Protein AF-A0A5C5G526-F1 (afdb_monomer_lite)

pLDDT: mean 73.21, std 22.15, range [26.47, 96.56]

Sequence (380 aa):
MTLPEELRDRCGDLVAHFAAESHQWSHLVQGAEEPWSGRVVVPYYDEAIDSFDAHETVTVYGAAFLTSTRFESAVVPILALPENTGLASTVKVRHGALQSRWTCKGSTHHRGVLIESLWVLENFRGANVRVQFFLQHDAAPPSYTQPPSYSADPPATPRPTWASNVGASPSDAVALSSSSSPHQNITDVTHQILSAQIRTFLREMDEGVEFRGHGLANQDIRVSYRRISGKKGRAAPEHLEALVRLKGVWTRIDLGMQLRGSHDYALALVLPGGNLKEDEDGIESVLEFTTHFDAPRSRQDSAPSSSASPDATLSRDKWTFSRRKLDKNDIVMRTDWKMRSATAPDLPPVFVTFELDNPFETLPRGTWRRLTGPFRRVLQ

Foldseek 3Di:
DQPQVVVVLVLLQLLCVVQVCLCVCVQQAPCSPPRQDKDKDQPDDDPVVNDHPQPDEIEIALSWHWDWDAAQLFIFTFTDHNDDPDPAQWDWTDDPPDIWIKGWDDFDADLQETFKTWMWTPCPVHGIHIYMYGNHRDDPDPDDDDDDDDDDDDDDDDDDDDDDDDDDDDDDDDDDDDDDDPPPDDDPVNVVLVVLVVVQVLVVQAPPDANVNDAPVNKPKDKDKDWDQDDPPDRDDIAIEIEIETSFGFHWAFPVDPDPNHTRITTTGAHVCRRPDAPPPVDWDKDWGFPPDPDVPDDDDDDDDDDDDPPPPRQTKIKTWHDFDADPNSHTFKTWIWIQGSVCNVHDIYIYMYGYNGPPPPPPPDDPDDPDDDDDDDDD

Radius of gyration: 28.03 Å; chains: 1; bounding box: 84×67×82 Å

Secondary structure (DSSP, 8-state):
--HHHHHHHHHHHHHHHHGGGGGGGTTTSTTTTSPP-PEEE----BTTTTB--TTSEEEEES--EEEEEEETTEEEEEEE-S---SS--EEEEEETTEEEEEEEEEEEEETTEEEEEEEEEEEETTEEEEEEEES-S-----------PPP-PPPPPPPPP-----------------------PPPHHHHHHHHHHHHHHHHHHS----BTTB-GGGS--EEEEEEEPPPTTS-PPPEEEEEEEES-EEEEEEEEEEETTEEEEEEEEE-TTTTSPP-SSS---EEEEE-------------------------EEEEEEEEEEE-TTS-EEEEEEEEE-SS-TTSPPEEEEEEE--TT----TT--------------

Organism: NCBI:txid5288

Structure (mmCIF, N/CA/C/O backbone):
data_AF-A0A5C5G526-F1
#
_entry.id   AF-A0A5C5G526-F1
#
loop_
_atom_site.group_PDB
_atom_site.id
_atom_site.type_symbol
_atom_site.label_atom_id
_atom_site.label_alt_id
_atom_site.label_comp_id
_atom_site.label_asym_id
_atom_site.label_entity_id
_atom_site.label_seq_id
_atom_site.pdbx_PDB_ins_code
_atom_site.Cartn_x
_atom_site.Cartn_y
_atom_site.Cartn_z
_atom_site.occupancy
_atom_site.B_iso_or_equiv
_atom_site.auth_seq_id
_atom_site.auth_comp_id
_atom_site.auth_asym_id
_atom_site.auth_atom_id
_atom_site.pdbx_PDB_model_num
ATOM 1 N N . MET A 1 1 ? -4.907 -6.097 34.803 1.00 76.88 1 MET A N 1
ATOM 2 C CA . MET A 1 1 ? -4.906 -5.387 33.515 1.00 76.88 1 MET A CA 1
ATOM 3 C C . MET A 1 1 ? -5.239 -3.942 33.808 1.00 76.88 1 MET A C 1
ATOM 5 O O . MET A 1 1 ? -6.278 -3.690 34.415 1.00 76.88 1 MET A O 1
ATOM 9 N N . THR A 1 2 ? -4.320 -3.032 33.502 1.00 86.00 2 THR A N 1
ATOM 10 C CA . THR A 1 2 ? -4.547 -1.589 33.676 1.00 86.00 2 THR A CA 1
ATOM 11 C C . THR A 1 2 ? -5.542 -1.082 32.624 1.00 86.00 2 THR A C 1
ATOM 13 O O . THR A 1 2 ? -5.760 -1.745 31.608 1.00 86.00 2 THR A O 1
ATOM 16 N N . LEU A 1 3 ? -6.176 0.076 32.844 1.00 84.88 3 LEU A N 1
ATOM 17 C CA . LEU A 1 3 ? -7.093 0.661 31.855 1.00 84.88 3 LEU A CA 1
ATOM 18 C C . LEU A 1 3 ? -6.406 0.925 30.495 1.00 84.88 3 LEU A C 1
ATOM 20 O O . LEU A 1 3 ? -6.997 0.573 29.471 1.00 84.88 3 LEU A O 1
ATOM 24 N N . PRO A 1 4 ? -5.163 1.451 30.439 1.00 86.88 4 PRO A N 1
ATOM 25 C CA . PRO A 1 4 ? -4.453 1.618 29.172 1.00 86.88 4 PRO A CA 1
ATOM 26 C C . PRO A 1 4 ? -4.144 0.306 28.444 1.00 86.88 4 PRO A C 1
ATOM 28 O O . PRO A 1 4 ? -4.217 0.267 27.217 1.00 86.88 4 PRO A O 1
ATOM 31 N N . GLU A 1 5 ? -3.816 -0.765 29.173 1.00 88.88 5 GLU A N 1
ATOM 32 C CA . GLU A 1 5 ? -3.625 -2.103 28.591 1.00 88.88 5 GLU A CA 1
ATOM 33 C C . GLU A 1 5 ? -4.931 -2.643 28.013 1.00 88.88 5 GLU A C 1
ATOM 35 O O . GLU A 1 5 ? -4.965 -3.054 26.859 1.00 88.88 5 GLU A O 1
ATOM 40 N N . GLU A 1 6 ? -6.025 -2.565 28.777 1.00 91.00 6 GLU A N 1
ATOM 41 C CA . GLU A 1 6 ? -7.327 -3.030 28.308 1.00 91.00 6 GLU A CA 1
ATOM 42 C C . GLU A 1 6 ? -7.759 -2.273 27.048 1.00 91.00 6 GLU A C 1
ATOM 44 O O . GLU A 1 6 ? -8.134 -2.894 26.057 1.00 91.00 6 GLU A O 1
ATOM 49 N N . LEU A 1 7 ? -7.670 -0.938 27.039 1.00 90.94 7 LEU A N 1
ATOM 50 C CA . LEU A 1 7 ? -8.004 -0.139 25.857 1.00 90.94 7 LEU A CA 1
ATOM 51 C C . LEU A 1 7 ? -7.117 -0.481 24.662 1.00 90.94 7 LEU A C 1
ATOM 53 O O . LEU A 1 7 ? -7.623 -0.561 23.540 1.00 90.94 7 LEU A O 1
ATOM 57 N N . ARG A 1 8 ? -5.818 -0.705 24.887 1.00 92.44 8 ARG A N 1
ATOM 58 C CA . ARG A 1 8 ? -4.898 -1.136 23.833 1.00 92.44 8 ARG A CA 1
ATOM 59 C C . ARG A 1 8 ? -5.352 -2.451 23.216 1.00 92.44 8 ARG A C 1
ATOM 61 O O . ARG A 1 8 ? -5.461 -2.522 21.993 1.00 92.44 8 ARG A O 1
ATOM 68 N N . ASP A 1 9 ? -5.672 -3.440 24.041 1.00 92.50 9 ASP A N 1
ATOM 69 C CA . ASP A 1 9 ? -6.095 -4.753 23.564 1.00 92.50 9 ASP A CA 1
ATOM 70 C C . ASP A 1 9 ? -7.435 -4.671 22.822 1.00 92.50 9 ASP A C 1
ATOM 72 O O . ASP A 1 9 ? -7.584 -5.245 21.745 1.00 92.50 9 ASP A O 1
ATOM 76 N N . ARG A 1 10 ? -8.396 -3.877 23.319 1.00 94.00 10 ARG A N 1
ATOM 77 C CA . ARG A 1 10 ? -9.677 -3.656 22.620 1.00 94.00 10 ARG A CA 1
ATOM 78 C C . ARG A 1 10 ? -9.488 -2.992 21.258 1.00 94.00 10 ARG A C 1
ATOM 80 O O . ARG A 1 10 ? -10.172 -3.367 20.306 1.00 94.00 10 ARG A O 1
ATOM 87 N N . CYS A 1 11 ? -8.600 -2.001 21.163 1.00 94.56 11 CYS A N 1
ATOM 88 C CA . CYS A 1 11 ? -8.275 -1.358 19.889 1.00 94.56 11 CYS A CA 1
ATOM 89 C C . CYS A 1 11 ? -7.616 -2.356 18.931 1.00 94.56 11 CYS A C 1
ATOM 91 O O . CYS A 1 11 ? -7.986 -2.407 17.759 1.00 94.56 11 CYS A O 1
ATOM 93 N N . GLY A 1 12 ? -6.696 -3.181 19.439 1.00 93.19 12 GLY A N 1
ATOM 94 C CA . GLY A 1 12 ? -6.052 -4.238 18.667 1.00 93.19 12 GLY A CA 1
ATOM 95 C C . GLY A 1 12 ? -7.036 -5.269 18.135 1.00 93.19 12 GLY A C 1
ATOM 96 O O . GLY A 1 12 ? -6.971 -5.609 16.958 1.00 93.19 12 GLY A O 1
ATOM 97 N N . ASP A 1 13 ? -8.007 -5.690 18.943 1.00 93.00 13 ASP A N 1
ATOM 98 C CA . ASP A 1 13 ? -9.053 -6.617 18.506 1.00 93.00 13 ASP A CA 1
ATOM 99 C C . ASP A 1 13 ? -9.945 -6.025 17.414 1.00 93.00 13 ASP A C 1
ATOM 101 O O . ASP A 1 13 ? -10.354 -6.744 16.500 1.00 93.00 13 ASP A O 1
ATOM 105 N N . LEU A 1 14 ? -10.251 -4.721 17.475 1.00 93.69 14 LEU A N 1
ATOM 106 C CA . LEU A 1 14 ? -10.988 -4.058 16.399 1.00 93.69 14 LEU A CA 1
ATOM 107 C C . LEU A 1 14 ? -10.174 -4.064 15.103 1.00 93.69 14 LEU A C 1
ATOM 109 O O . LEU A 1 14 ? -10.708 -4.439 14.065 1.00 93.69 14 LEU A O 1
ATOM 113 N N . VAL A 1 15 ? -8.889 -3.699 15.150 1.00 92.38 15 VAL A N 1
ATOM 114 C CA . VAL A 1 15 ? -8.021 -3.741 13.962 1.00 92.38 15 VAL A CA 1
ATOM 115 C C . VAL A 1 15 ? -7.908 -5.174 13.436 1.00 92.38 15 VAL A C 1
ATOM 117 O O . VAL A 1 15 ? -8.085 -5.401 12.242 1.00 92.38 15 VAL A O 1
ATOM 120 N N . ALA A 1 16 ? -7.703 -6.158 14.313 1.00 90.31 16 ALA A N 1
ATOM 121 C CA . ALA A 1 16 ? -7.616 -7.572 13.957 1.00 90.31 16 ALA A CA 1
ATOM 122 C C . ALA A 1 16 ? -8.910 -8.110 13.326 1.00 90.31 16 ALA A C 1
ATOM 124 O O . ALA A 1 16 ? -8.847 -8.930 12.412 1.00 90.31 16 ALA A O 1
ATOM 125 N N . HIS A 1 17 ? -10.076 -7.624 13.769 1.00 90.50 17 HIS A N 1
ATOM 126 C CA . HIS A 1 17 ? -11.368 -7.974 13.179 1.00 90.50 17 HIS A CA 1
ATOM 127 C C . HIS A 1 17 ? -11.433 -7.626 11.686 1.00 90.50 17 HIS A C 1
ATOM 129 O O . HIS A 1 17 ? -11.949 -8.422 10.903 1.00 90.50 17 HIS A O 1
ATOM 135 N N . PHE A 1 18 ? -10.876 -6.480 11.285 1.00 88.88 18 PHE A N 1
ATOM 136 C CA . PHE A 1 18 ? -10.805 -6.070 9.879 1.00 88.88 18 PHE A CA 1
ATOM 137 C C . PHE A 1 18 ? -9.590 -6.651 9.141 1.00 88.88 18 PHE A C 1
ATOM 139 O O . PHE A 1 18 ? -9.671 -6.971 7.958 1.00 88.88 18 PHE A O 1
ATOM 146 N N . ALA A 1 19 ? -8.472 -6.848 9.840 1.00 87.88 19 ALA A N 1
ATOM 147 C CA . ALA A 1 19 ? -7.220 -7.356 9.283 1.00 87.88 19 ALA A CA 1
ATOM 148 C C . ALA A 1 19 ? -7.212 -8.876 9.037 1.00 87.88 19 ALA A C 1
ATOM 150 O O . ALA A 1 19 ? -6.163 -9.432 8.707 1.00 87.88 19 ALA A O 1
ATOM 151 N N . ALA A 1 20 ? -8.348 -9.564 9.195 1.00 82.75 20 ALA A N 1
ATOM 152 C CA . ALA A 1 20 ? -8.442 -11.017 9.064 1.00 82.75 20 ALA A CA 1
ATOM 153 C C . ALA A 1 20 ? -7.853 -11.530 7.740 1.00 82.75 20 ALA A C 1
ATOM 155 O O . ALA A 1 20 ? -7.254 -12.600 7.711 1.00 82.75 20 ALA A O 1
ATOM 156 N N . GLU A 1 21 ? -7.949 -10.747 6.666 1.00 79.81 21 GLU A N 1
ATOM 157 C CA . GLU A 1 21 ? -7.429 -11.094 5.343 1.00 79.81 21 GLU A CA 1
ATOM 158 C C . GLU A 1 21 ? -5.974 -10.666 5.099 1.00 79.81 21 GLU A C 1
ATOM 160 O O . GLU A 1 21 ? -5.387 -11.068 4.099 1.00 79.81 21 GLU A O 1
ATOM 165 N N . SER A 1 22 ? -5.344 -9.883 5.981 1.00 82.38 22 SER A N 1
ATOM 166 C CA . SER A 1 22 ? -4.014 -9.311 5.713 1.00 82.38 22 SER A CA 1
ATOM 167 C C . SER A 1 22 ? -2.931 -10.373 5.481 1.00 82.38 22 SER A C 1
ATOM 169 O O . SER A 1 22 ? -2.038 -10.173 4.660 1.00 82.38 22 SER A O 1
ATOM 171 N N . HIS A 1 23 ? -3.049 -11.537 6.126 1.00 83.31 23 HIS A N 1
ATOM 172 C CA . HIS A 1 23 ? -2.103 -12.647 5.987 1.00 83.31 23 HIS A CA 1
ATOM 173 C C . HIS A 1 23 ? -2.018 -13.214 4.557 1.00 83.31 23 HIS A C 1
ATOM 175 O O . HIS A 1 23 ? -0.974 -13.759 4.183 1.00 83.31 23 HIS A O 1
ATOM 181 N N . GLN A 1 24 ? -3.070 -13.060 3.736 1.00 86.75 24 GLN A N 1
ATOM 182 C CA . GLN A 1 24 ? -3.068 -13.516 2.340 1.00 86.75 24 GLN A CA 1
ATOM 183 C C . GLN A 1 24 ? -1.984 -12.809 1.513 1.00 86.75 24 GLN A C 1
ATOM 185 O O . GLN A 1 24 ? -1.475 -13.359 0.538 1.00 86.75 24 GLN A O 1
ATOM 190 N N . TRP A 1 25 ? -1.579 -11.614 1.949 1.00 90.69 25 TRP A N 1
ATOM 191 C CA . TRP A 1 25 ? -0.609 -10.760 1.279 1.00 90.69 25 TRP A CA 1
ATOM 192 C C . TRP A 1 25 ? 0.824 -10.902 1.801 1.00 90.69 25 TRP A C 1
ATOM 194 O O . TRP A 1 25 ? 1.705 -10.231 1.279 1.00 90.69 25 TRP A O 1
ATOM 204 N N . SER A 1 26 ? 1.097 -11.801 2.754 1.00 88.31 26 SER A N 1
ATOM 205 C CA . SER A 1 26 ? 2.440 -12.047 3.334 1.00 88.31 26 SER A CA 1
ATOM 206 C C . SER A 1 26 ? 3.547 -12.345 2.318 1.00 88.31 26 SER A C 1
ATOM 208 O O . SER A 1 26 ? 4.720 -12.080 2.556 1.00 88.31 26 SER A O 1
ATOM 210 N N . HIS A 1 27 ? 3.194 -12.864 1.143 1.00 84.38 27 HIS A N 1
ATOM 211 C CA . HIS A 1 27 ? 4.153 -13.115 0.071 1.00 84.38 27 HIS A CA 1
ATOM 212 C C . HIS A 1 27 ? 4.513 -11.853 -0.742 1.00 84.38 27 HIS A C 1
ATOM 214 O O . HIS A 1 27 ? 5.565 -11.834 -1.394 1.00 84.38 27 HIS A O 1
ATOM 220 N N . LEU A 1 28 ? 3.672 -10.811 -0.694 1.00 87.38 28 LEU A N 1
ATOM 221 C CA . LEU A 1 28 ? 3.817 -9.557 -1.447 1.00 87.38 28 LEU A CA 1
ATOM 222 C C . LEU A 1 28 ? 4.198 -8.377 -0.561 1.00 87.38 28 LEU A C 1
ATOM 224 O O . LEU A 1 28 ? 5.092 -7.626 -0.921 1.00 87.38 28 LEU A O 1
ATOM 228 N N . VAL A 1 29 ? 3.531 -8.199 0.576 1.00 90.88 29 VAL A N 1
ATOM 229 C CA . VAL A 1 29 ? 3.710 -7.038 1.447 1.00 90.88 29 VAL A CA 1
ATOM 230 C C . VAL A 1 29 ? 4.556 -7.451 2.643 1.00 90.88 29 VAL A C 1
ATOM 232 O O . VAL A 1 29 ? 4.148 -8.295 3.438 1.00 90.88 29 VAL A O 1
ATOM 235 N N . GLN A 1 30 ? 5.738 -6.851 2.766 1.00 89.38 30 GLN A N 1
ATOM 236 C CA . GLN A 1 30 ? 6.636 -7.092 3.891 1.00 89.38 30 GLN A CA 1
ATOM 237 C C . GLN A 1 30 ? 5.968 -6.670 5.206 1.00 89.38 30 GLN A C 1
ATOM 239 O O . GLN A 1 30 ? 5.348 -5.609 5.277 1.00 89.38 30 GLN A O 1
ATOM 244 N N . GLY A 1 31 ? 6.062 -7.523 6.227 1.00 88.19 31 GLY A N 1
ATOM 245 C CA . GLY A 1 31 ? 5.439 -7.299 7.526 1.00 88.19 31 GLY A CA 1
ATOM 246 C C . GLY A 1 31 ? 3.974 -7.731 7.608 1.00 88.19 31 GLY A C 1
ATOM 247 O O . GLY A 1 31 ? 3.403 -7.661 8.690 1.00 88.19 31 GLY A O 1
ATOM 248 N N . ALA A 1 32 ? 3.327 -8.202 6.535 1.00 90.50 32 ALA A N 1
ATOM 249 C CA . ALA A 1 32 ? 1.929 -8.667 6.579 1.00 90.50 32 ALA A CA 1
ATOM 250 C C . ALA A 1 32 ? 1.709 -9.945 7.408 1.00 90.50 32 ALA A C 1
ATOM 252 O O . ALA A 1 32 ? 0.596 -10.210 7.864 1.00 90.50 32 ALA A O 1
ATOM 253 N N . GLU A 1 33 ? 2.772 -10.698 7.653 1.00 87.38 33 GLU A N 1
ATOM 254 C CA . GLU A 1 33 ? 2.848 -11.830 8.572 1.00 87.38 33 GLU A CA 1
ATOM 255 C C . GLU A 1 33 ? 2.915 -11.423 10.050 1.00 87.38 33 GLU A C 1
ATOM 257 O O . GLU A 1 33 ? 2.576 -12.223 10.923 1.00 87.38 33 GLU A O 1
ATOM 262 N N . GLU A 1 34 ? 3.346 -10.196 10.346 1.00 87.69 34 GLU A N 1
ATOM 263 C CA . GLU A 1 34 ? 3.493 -9.725 11.720 1.00 87.69 34 GLU A CA 1
ATOM 264 C C . GLU A 1 34 ? 2.108 -9.484 12.361 1.00 87.69 34 GLU A C 1
ATOM 266 O O . GLU A 1 34 ? 1.114 -9.236 11.673 1.00 87.69 34 GLU A O 1
ATOM 271 N N . PRO A 1 35 ? 1.959 -9.569 13.688 1.00 84.56 35 PRO A N 1
ATOM 272 C CA . PRO A 1 35 ? 0.758 -9.062 14.340 1.00 84.56 35 PRO A CA 1
ATOM 273 C C . PRO A 1 35 ? 0.685 -7.531 14.218 1.00 84.56 35 PRO A C 1
ATOM 275 O O . PRO A 1 35 ? 1.671 -6.856 13.924 1.00 84.56 35 PRO A O 1
ATOM 278 N N . TRP A 1 36 ? -0.494 -6.957 14.458 1.00 87.50 36 TRP A N 1
ATOM 279 C CA . TRP A 1 36 ? -0.619 -5.503 14.552 1.00 87.50 36 TRP A CA 1
ATOM 280 C C . TRP A 1 36 ? 0.233 -4.961 15.713 1.00 87.50 36 TRP A C 1
ATOM 282 O O . TRP A 1 36 ? 0.140 -5.449 16.838 1.00 87.50 36 TRP A O 1
ATOM 292 N N . SER A 1 37 ? 1.053 -3.950 15.425 1.00 82.12 37 SER A N 1
ATOM 293 C CA . SER A 1 37 ? 2.029 -3.346 16.344 1.00 82.12 37 SER A CA 1
ATOM 294 C C . SER A 1 37 ? 1.796 -1.844 16.562 1.00 82.12 37 SER A C 1
ATOM 296 O O . SER A 1 37 ? 2.705 -1.115 16.962 1.00 82.12 37 SER A O 1
ATOM 298 N N . GLY A 1 38 ? 0.582 -1.358 16.279 1.00 83.56 38 GLY A N 1
ATOM 299 C CA . GLY A 1 38 ? 0.242 0.059 16.389 1.00 83.56 38 GLY A CA 1
ATOM 300 C C . GLY A 1 38 ? 0.370 0.615 17.809 1.00 83.56 38 GLY A C 1
ATOM 301 O O . GLY A 1 38 ? 0.398 -0.104 18.811 1.00 83.56 38 GLY A O 1
ATOM 302 N N . ARG A 1 39 ? 0.447 1.944 17.900 1.00 89.44 39 ARG A N 1
ATOM 303 C CA . ARG A 1 39 ? 0.651 2.663 19.161 1.00 89.44 39 ARG A CA 1
ATOM 304 C C . ARG A 1 39 ? -0.662 3.260 19.645 1.00 89.44 39 ARG A C 1
ATOM 306 O O . ARG A 1 39 ? -1.254 4.080 18.955 1.00 89.44 39 ARG A O 1
ATOM 313 N N . VAL A 1 40 ? -1.061 2.917 20.868 1.00 90.94 40 VAL A N 1
ATOM 314 C CA . VAL A 1 40 ? -2.241 3.492 21.531 1.00 90.94 40 VAL A CA 1
ATOM 315 C C . VAL A 1 40 ? -1.803 4.533 22.553 1.00 90.94 40 VAL A C 1
ATOM 317 O O . VAL A 1 40 ? -1.027 4.232 23.461 1.00 90.94 40 VAL A O 1
ATOM 320 N N . VAL A 1 41 ? -2.296 5.755 22.391 1.00 90.69 41 VAL A N 1
ATOM 321 C CA . VAL A 1 41 ? -2.106 6.881 23.303 1.00 90.69 41 VAL A CA 1
ATOM 322 C C . VAL A 1 41 ? -3.436 7.149 23.993 1.00 90.69 41 VAL A C 1
ATOM 324 O O . VAL A 1 41 ? -4.406 7.571 23.363 1.00 90.69 41 VAL A O 1
ATOM 327 N N . VAL A 1 42 ? -3.471 6.879 25.294 1.00 85.88 42 VAL A N 1
ATOM 328 C CA . VAL A 1 42 ? -4.604 7.207 26.160 1.00 85.88 42 VAL A CA 1
ATOM 329 C C . VAL A 1 42 ? -4.314 8.583 26.770 1.00 85.88 42 VAL A C 1
ATOM 331 O O . VAL A 1 42 ? -3.222 8.756 27.320 1.00 85.88 42 VAL A O 1
ATOM 334 N N . PRO A 1 43 ? -5.212 9.571 26.616 1.00 81.88 43 PRO A N 1
ATOM 335 C CA . PRO A 1 43 ? -5.043 10.896 27.210 1.00 81.88 43 PRO A CA 1
ATOM 336 C C . PRO A 1 43 ? -5.150 10.818 28.748 1.00 81.88 43 PRO A C 1
ATOM 338 O O . PRO A 1 43 ? -5.331 9.724 29.288 1.00 81.88 43 PRO A O 1
ATOM 341 N N . TYR A 1 44 ? -4.885 11.931 29.444 1.00 68.75 44 TYR A N 1
ATOM 342 C CA . TYR A 1 44 ? -4.496 11.958 30.861 1.00 68.75 44 TYR A CA 1
ATOM 343 C C . TYR A 1 44 ? -5.389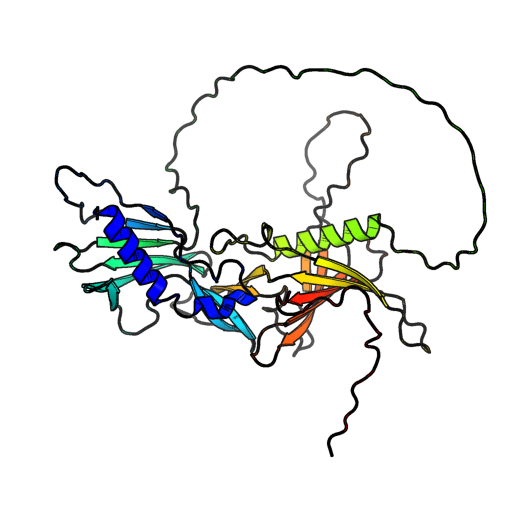 11.059 31.730 1.00 68.75 44 TYR A C 1
ATOM 345 O O . TYR A 1 44 ? -6.567 11.326 31.952 1.00 68.75 44 TYR A O 1
ATOM 353 N N . TYR A 1 45 ? -4.799 9.971 32.224 1.00 62.75 45 TYR A N 1
ATOM 354 C CA . TYR A 1 45 ? -5.463 9.020 33.101 1.00 62.75 45 TYR A CA 1
ATOM 355 C C . TYR A 1 45 ? -5.048 9.310 34.540 1.00 62.75 45 TYR A C 1
ATOM 357 O O . TYR A 1 45 ? -3.875 9.166 34.891 1.00 62.75 45 TYR A O 1
ATOM 365 N N . ASP A 1 46 ? -6.007 9.725 35.367 1.00 62.38 46 ASP A N 1
ATOM 366 C CA . ASP A 1 46 ? -5.790 9.840 36.805 1.00 62.38 46 ASP A CA 1
ATOM 367 C C . ASP A 1 46 ? -5.983 8.466 37.462 1.00 62.38 46 ASP A C 1
ATOM 369 O O . ASP A 1 46 ? -7.108 8.007 37.690 1.00 62.38 46 ASP A O 1
ATOM 373 N N . GLU A 1 47 ? -4.866 7.799 37.767 1.00 63.38 47 GLU A N 1
ATOM 374 C CA . GLU A 1 47 ? -4.869 6.486 38.419 1.00 63.38 47 GLU A CA 1
ATOM 375 C C . GLU A 1 47 ? -5.570 6.507 39.785 1.00 63.38 47 GLU A C 1
ATOM 377 O O . GLU A 1 47 ? -6.071 5.472 40.225 1.00 63.38 47 GLU A O 1
ATOM 382 N N . ALA A 1 48 ? -5.633 7.666 40.454 1.00 60.12 48 ALA A N 1
ATOM 383 C CA . ALA A 1 48 ? -6.218 7.782 41.785 1.00 60.12 48 ALA A CA 1
ATOM 384 C C . ALA A 1 48 ? -7.750 7.674 41.780 1.00 60.12 48 ALA A C 1
ATOM 386 O O . ALA A 1 48 ? -8.339 7.357 42.815 1.00 60.12 48 ALA A O 1
ATOM 387 N N . ILE A 1 49 ? -8.396 7.938 40.639 1.00 62.16 49 ILE A N 1
ATOM 388 C CA . ILE A 1 49 ? -9.861 8.010 40.527 1.00 62.16 49 ILE A CA 1
ATOM 389 C C . ILE A 1 49 ? -10.414 6.896 39.613 1.00 62.16 49 ILE A C 1
ATOM 391 O O . ILE A 1 49 ? -11.628 6.723 39.554 1.00 62.16 49 ILE A O 1
ATOM 395 N N . ASP A 1 50 ? -9.555 6.123 38.922 1.00 63.03 50 ASP A N 1
ATOM 396 C CA . ASP A 1 50 ? -9.938 5.118 37.895 1.00 63.03 50 ASP A CA 1
ATOM 397 C C . ASP A 1 50 ? -11.045 5.658 36.968 1.00 63.03 50 ASP A C 1
ATOM 399 O O . ASP A 1 50 ? -12.013 4.981 36.618 1.00 63.03 50 ASP A O 1
ATOM 403 N N . SER A 1 51 ? -10.932 6.947 36.635 1.00 58.41 51 SER A N 1
ATOM 404 C CA . SER A 1 51 ? -11.951 7.707 35.925 1.00 58.41 51 SER A CA 1
ATOM 405 C C . SER A 1 51 ? -11.320 8.365 34.714 1.00 58.41 51 SER A C 1
ATOM 407 O O . SER A 1 51 ? -10.336 9.092 34.813 1.00 58.41 51 SER A O 1
ATOM 409 N N . PHE A 1 52 ? -11.922 8.106 33.562 1.00 59.28 52 PHE A N 1
ATOM 410 C CA . PHE A 1 52 ? -11.557 8.698 32.287 1.00 59.28 52 PHE A CA 1
ATOM 411 C C . PHE A 1 52 ? -12.482 9.886 32.018 1.00 59.28 52 PHE A C 1
ATOM 413 O O . PHE A 1 52 ? -13.704 9.738 32.129 1.00 59.28 52 PHE A O 1
ATOM 420 N N . ASP A 1 53 ? -11.938 11.051 31.658 1.00 62.91 53 ASP A N 1
ATOM 421 C CA . ASP A 1 53 ? -12.781 12.135 31.155 1.00 62.91 53 ASP A CA 1
ATOM 422 C C . ASP A 1 53 ? -13.338 11.711 29.789 1.00 62.91 53 ASP A C 1
ATOM 424 O O . ASP A 1 53 ? -12.621 11.608 28.794 1.00 62.91 53 ASP A O 1
ATOM 428 N N . ALA A 1 54 ? -14.643 11.435 29.738 1.00 59.41 54 ALA A N 1
ATOM 429 C CA . ALA A 1 54 ? -15.339 10.957 28.545 1.00 59.41 54 ALA A CA 1
ATOM 430 C C . ALA A 1 54 ? -15.281 11.939 27.355 1.00 59.41 54 ALA A C 1
ATOM 432 O O . ALA A 1 54 ? -15.718 11.601 26.248 1.00 59.41 54 ALA A O 1
ATOM 433 N N . HIS A 1 55 ? -14.775 13.158 27.563 1.00 65.06 55 HIS A N 1
ATOM 434 C CA . HIS A 1 55 ? -14.527 14.131 26.507 1.00 65.06 55 HIS A CA 1
ATOM 435 C C . HIS A 1 55 ? -13.189 13.935 25.786 1.00 65.06 55 HIS A C 1
ATOM 437 O O . HIS A 1 55 ? -13.055 14.392 24.646 1.00 65.06 55 HIS A O 1
ATOM 443 N N . GLU A 1 56 ? -12.235 13.228 26.389 1.00 81.00 56 GLU A N 1
ATOM 444 C CA . GLU A 1 56 ? -10.931 12.989 25.785 1.00 81.00 56 GLU A CA 1
ATOM 445 C C . GLU A 1 56 ? -10.958 11.807 24.800 1.00 81.00 56 GLU A C 1
ATOM 447 O O . GLU A 1 56 ? -11.767 10.880 24.893 1.00 81.00 56 GLU A O 1
ATOM 452 N N . THR A 1 57 ? -10.097 11.865 23.781 1.00 89.69 57 THR A N 1
ATOM 453 C CA . THR A 1 57 ? -10.080 10.895 22.675 1.00 89.69 57 THR A CA 1
ATOM 454 C C . THR A 1 57 ? -8.826 10.034 22.741 1.00 89.69 57 THR A C 1
ATOM 456 O O . THR A 1 57 ? -7.707 10.544 22.716 1.00 89.69 57 THR A O 1
ATOM 459 N N . VAL A 1 58 ? -9.011 8.715 22.800 1.00 92.19 58 VAL A N 1
ATOM 460 C CA . VAL A 1 58 ? -7.920 7.744 22.675 1.00 92.19 58 VAL A CA 1
ATOM 461 C C . VAL A 1 58 ? -7.427 7.762 21.237 1.00 92.19 58 VAL A C 1
ATOM 463 O O . VAL A 1 58 ? -8.218 7.645 20.305 1.00 92.19 58 VAL A O 1
ATOM 466 N N . THR A 1 59 ? -6.121 7.889 21.048 1.00 93.94 59 THR A N 1
ATOM 467 C CA . THR A 1 59 ? -5.521 7.946 19.714 1.00 93.94 59 THR A CA 1
ATOM 468 C C . THR A 1 59 ? -4.771 6.657 19.404 1.00 93.94 59 THR A C 1
ATOM 470 O O . THR A 1 59 ? -3.992 6.179 20.225 1.00 93.94 59 THR A O 1
ATOM 473 N N . VAL A 1 60 ? -4.982 6.099 18.214 1.00 93.88 60 VAL A N 1
ATOM 474 C CA . VAL A 1 60 ? -4.355 4.861 17.747 1.00 93.88 60 VAL A CA 1
ATOM 475 C C . VAL A 1 60 ? -3.590 5.134 16.454 1.00 93.88 60 VAL A C 1
ATOM 477 O O . VAL A 1 60 ? -4.192 5.367 15.411 1.00 93.88 60 VAL A O 1
ATOM 480 N N . TYR A 1 61 ? -2.262 5.086 16.516 1.00 92.06 61 TYR A N 1
ATOM 481 C CA . TYR A 1 61 ? -1.367 5.267 15.371 1.00 92.06 61 TYR A CA 1
ATOM 482 C C . TYR A 1 61 ? -0.971 3.932 14.748 1.00 92.06 61 TYR A C 1
ATOM 484 O O . TYR A 1 61 ? -0.866 2.920 15.449 1.00 92.06 61 TYR A O 1
ATOM 492 N N . GLY A 1 62 ? -0.708 3.937 13.439 1.00 89.44 62 GLY A N 1
ATOM 493 C CA . GLY A 1 62 ? -0.368 2.715 12.708 1.00 89.44 62 GLY A CA 1
ATOM 494 C C . GLY A 1 62 ? -1.502 1.693 12.744 1.00 89.44 62 GLY A C 1
ATOM 495 O O . GLY A 1 62 ? -1.275 0.500 12.934 1.00 89.44 62 GLY A O 1
ATOM 496 N N . ALA A 1 63 ? -2.745 2.162 12.638 1.00 92.50 63 ALA A N 1
ATOM 497 C CA . ALA A 1 63 ? -3.943 1.324 12.656 1.00 92.50 63 ALA A CA 1
ATOM 498 C C . ALA A 1 63 ? -4.249 0.671 11.298 1.00 92.50 63 ALA A C 1
ATOM 500 O O . ALA A 1 63 ? -5.283 0.020 11.141 1.00 92.50 63 ALA A O 1
ATOM 501 N N . ALA A 1 64 ? -3.373 0.879 10.314 1.00 91.31 64 ALA A N 1
ATOM 502 C CA . ALA A 1 64 ? -3.540 0.370 8.969 1.00 91.31 64 ALA A CA 1
ATOM 503 C C . ALA A 1 64 ? -3.570 -1.165 8.949 1.00 91.31 64 ALA A C 1
ATOM 505 O O . ALA A 1 64 ? -2.774 -1.837 9.613 1.00 91.31 64 ALA A O 1
ATOM 506 N N . PHE A 1 65 ? -4.447 -1.717 8.121 1.00 92.12 65 PHE A N 1
ATOM 507 C CA . PHE A 1 65 ? -4.449 -3.130 7.760 1.00 92.12 65 PHE A CA 1
ATOM 508 C C . PHE A 1 65 ? -4.504 -3.291 6.242 1.00 92.12 65 PHE A C 1
ATOM 510 O O . PHE A 1 65 ? -4.781 -2.339 5.510 1.00 92.12 65 PHE A O 1
ATOM 517 N N . LEU A 1 66 ? -4.226 -4.507 5.773 1.00 92.56 66 LEU A N 1
ATOM 518 C CA . LEU A 1 66 ? -4.303 -4.847 4.357 1.00 92.56 66 LEU A CA 1
ATOM 519 C C . LEU A 1 66 ? -5.639 -5.502 4.048 1.00 92.56 66 LEU A C 1
ATOM 521 O O . LEU A 1 66 ? -5.994 -6.516 4.656 1.00 92.56 66 LEU A O 1
ATOM 525 N N . THR A 1 67 ? -6.318 -4.959 3.048 1.00 90.69 67 THR A N 1
ATOM 526 C CA . THR A 1 67 ? -7.454 -5.594 2.377 1.00 90.69 67 THR A CA 1
ATOM 527 C C . THR A 1 67 ? -7.186 -5.670 0.875 1.00 90.69 67 THR A C 1
ATOM 529 O O . THR A 1 67 ? -6.127 -5.256 0.401 1.00 90.69 67 THR A O 1
ATOM 532 N N . SER A 1 68 ? -8.101 -6.275 0.129 1.00 90.38 68 SER A N 1
ATOM 533 C CA . SER A 1 68 ? -7.994 -6.440 -1.314 1.00 90.38 68 SER A CA 1
ATOM 534 C C . SER A 1 68 ? -8.997 -5.549 -2.036 1.00 90.38 68 SER A C 1
ATOM 536 O O . SER A 1 68 ? -10.119 -5.342 -1.578 1.00 90.38 68 SER A O 1
ATOM 538 N N . THR A 1 69 ? -8.601 -5.035 -3.194 1.00 89.81 69 THR A N 1
ATOM 539 C CA . THR A 1 69 ? -9.537 -4.449 -4.153 1.00 89.81 69 THR A CA 1
ATOM 540 C C . THR A 1 69 ? -9.172 -4.880 -5.566 1.00 89.81 69 THR A C 1
ATOM 542 O O . THR A 1 69 ? -8.063 -5.361 -5.820 1.00 89.81 69 THR A O 1
ATOM 545 N N . ARG A 1 70 ? -10.116 -4.720 -6.494 1.00 88.31 70 ARG A N 1
ATOM 546 C CA . ARG A 1 70 ? -9.863 -4.873 -7.926 1.00 88.31 70 ARG A CA 1
ATOM 547 C C . ARG A 1 70 ? -9.698 -3.498 -8.555 1.00 88.31 70 ARG A C 1
ATOM 549 O O . ARG A 1 70 ? -10.590 -2.665 -8.451 1.00 88.31 70 ARG A O 1
ATOM 556 N N . PHE A 1 71 ? -8.585 -3.295 -9.247 1.00 85.50 71 PHE A N 1
ATOM 557 C CA . PHE A 1 71 ? -8.296 -2.084 -10.005 1.00 85.50 71 PHE A CA 1
ATOM 558 C C . PHE A 1 71 ? -7.795 -2.469 -11.395 1.00 85.50 71 PHE A C 1
ATOM 560 O O . PHE A 1 71 ? -6.818 -3.205 -11.518 1.00 85.50 71 PHE A O 1
ATOM 567 N N . GLU A 1 72 ? -8.471 -1.994 -12.446 1.00 82.88 72 GLU A N 1
ATOM 568 C CA . GLU A 1 72 ? -8.104 -2.267 -13.844 1.00 82.88 72 GLU A CA 1
ATOM 569 C C . GLU A 1 72 ? -7.831 -3.762 -14.092 1.00 82.88 72 GLU A C 1
ATOM 571 O O . GLU A 1 72 ? -6.764 -4.140 -14.558 1.00 82.88 72 GLU A O 1
ATOM 576 N N . SER A 1 73 ? -8.762 -4.645 -13.728 1.00 85.62 73 SER A N 1
ATOM 577 C CA . SER A 1 73 ? -8.620 -6.113 -13.820 1.00 85.62 73 SER A CA 1
ATOM 578 C C . SER A 1 73 ? -7.532 -6.762 -12.953 1.00 85.62 73 SER A C 1
ATOM 580 O O . SER A 1 73 ? -7.449 -7.983 -12.964 1.00 85.62 73 SER A O 1
ATOM 582 N N . ALA A 1 74 ? -6.742 -6.007 -12.185 1.00 89.56 74 ALA A N 1
ATOM 583 C CA . ALA A 1 74 ? -5.764 -6.553 -11.251 1.00 89.56 74 ALA A CA 1
ATOM 584 C C . ALA A 1 74 ? -6.316 -6.607 -9.819 1.00 89.56 74 ALA A C 1
ATOM 586 O O . ALA A 1 74 ? -7.018 -5.691 -9.389 1.00 89.56 74 ALA A O 1
ATOM 587 N N . VAL A 1 75 ? -5.974 -7.649 -9.061 1.00 91.50 75 VAL A N 1
ATOM 588 C CA . VAL A 1 75 ? -6.213 -7.698 -7.610 1.00 91.50 75 VAL A CA 1
ATOM 589 C C . VAL A 1 75 ? -4.992 -7.116 -6.909 1.00 91.50 75 VAL A C 1
ATOM 591 O O . VAL A 1 75 ? -3.872 -7.590 -7.109 1.00 91.50 75 VAL A O 1
ATOM 594 N N . VAL A 1 76 ? -5.206 -6.085 -6.093 1.00 92.25 76 VAL A N 1
ATOM 595 C CA . VAL A 1 76 ? -4.126 -5.355 -5.419 1.00 92.25 76 VAL A CA 1
ATOM 596 C C . VAL A 1 76 ? -4.386 -5.245 -3.914 1.00 92.25 76 VAL A C 1
ATOM 598 O O . VAL A 1 76 ? -5.538 -5.053 -3.505 1.00 92.25 76 VAL A O 1
ATOM 601 N N . PRO A 1 77 ? -3.341 -5.363 -3.074 1.00 94.44 77 PRO A N 1
ATOM 602 C CA . PRO A 1 77 ? -3.443 -5.035 -1.661 1.00 94.44 77 PRO A CA 1
ATOM 603 C C . PRO A 1 77 ? -3.549 -3.520 -1.489 1.00 94.44 77 PRO A C 1
ATOM 605 O O . PRO A 1 77 ? -2.747 -2.773 -2.054 1.00 94.44 77 PRO A O 1
ATOM 608 N N . ILE A 1 78 ? -4.500 -3.074 -0.672 1.00 92.88 78 ILE A N 1
ATOM 609 C CA . ILE A 1 78 ? -4.634 -1.670 -0.275 1.00 92.88 78 ILE A CA 1
ATOM 610 C C . ILE A 1 78 ? -4.501 -1.511 1.232 1.00 92.88 78 ILE A C 1
ATOM 612 O O . ILE A 1 78 ? -4.914 -2.385 2.000 1.00 92.88 78 ILE A O 1
ATOM 616 N N . LEU A 1 79 ? -3.953 -0.370 1.641 1.00 91.75 79 LEU A N 1
ATOM 617 C CA . LEU A 1 79 ? -4.011 0.073 3.026 1.00 91.75 79 LEU A CA 1
ATOM 618 C C . LEU A 1 79 ? -5.397 0.629 3.322 1.00 91.75 79 LEU A C 1
ATOM 620 O O . LEU A 1 79 ? -5.891 1.509 2.616 1.00 91.75 79 LEU A O 1
ATOM 624 N N . ALA A 1 80 ? -5.990 0.127 4.396 1.00 90.44 80 ALA A N 1
ATOM 625 C CA . ALA A 1 80 ? -7.269 0.579 4.908 1.00 90.44 80 ALA A CA 1
ATOM 626 C C . ALA A 1 80 ? -7.174 0.871 6.406 1.00 90.44 80 ALA A C 1
ATOM 628 O O . ALA A 1 80 ? -6.323 0.329 7.117 1.00 90.44 80 ALA A O 1
ATOM 629 N N . LEU A 1 81 ? -8.075 1.728 6.878 1.00 90.75 81 LEU A N 1
ATOM 630 C CA . LEU A 1 81 ? -8.342 1.923 8.297 1.00 90.75 81 LEU A CA 1
ATOM 631 C C . LEU A 1 81 ? -9.646 1.236 8.681 1.00 90.75 81 LEU A C 1
ATOM 633 O O . LEU A 1 81 ? -10.457 0.947 7.798 1.00 90.75 81 LEU A O 1
ATOM 637 N N . PRO A 1 82 ? -9.862 0.957 9.982 1.00 87.94 82 PRO A N 1
ATOM 638 C CA . PRO A 1 82 ? -11.153 0.492 10.454 1.00 87.94 82 PRO A CA 1
ATOM 639 C C . PRO A 1 82 ? -12.221 1.499 10.032 1.00 87.94 82 PRO A C 1
ATOM 641 O O . PRO A 1 82 ? -12.358 2.570 10.606 1.00 87.94 82 PRO A O 1
ATOM 644 N N . GLU A 1 83 ? -12.987 1.171 9.008 1.00 85.00 83 GLU A N 1
ATOM 645 C CA . GLU A 1 83 ? -14.096 1.985 8.547 1.00 85.00 83 GLU A CA 1
ATOM 646 C C . GLU A 1 83 ? -15.285 1.071 8.314 1.00 85.00 83 GLU A C 1
ATOM 648 O O . GLU A 1 83 ? -15.157 -0.116 8.009 1.00 85.00 83 GLU A O 1
ATOM 653 N N . ASN A 1 84 ? -16.470 1.630 8.507 1.00 71.44 84 ASN A N 1
ATOM 654 C CA . ASN A 1 84 ? -17.693 0.932 8.208 1.00 71.44 84 ASN A CA 1
ATOM 655 C C . ASN A 1 84 ? -18.233 1.418 6.867 1.00 71.44 84 ASN A C 1
ATOM 657 O O . ASN A 1 84 ? -18.922 2.431 6.798 1.00 71.44 84 ASN A O 1
ATOM 661 N N . THR A 1 85 ? -17.905 0.689 5.805 1.00 64.12 85 THR A N 1
ATOM 662 C CA . THR A 1 85 ? -18.382 0.956 4.441 1.00 64.12 85 THR A CA 1
ATOM 663 C C . THR A 1 85 ? -19.816 0.451 4.203 1.00 64.12 85 THR A C 1
ATOM 665 O O . THR A 1 85 ? -20.340 0.573 3.097 1.00 64.12 85 THR A O 1
ATOM 668 N N . GLY A 1 86 ? -20.478 -0.116 5.226 1.00 60.78 86 GLY A N 1
ATOM 669 C CA . GLY A 1 86 ? -21.815 -0.715 5.143 1.00 60.78 86 GLY A CA 1
ATOM 670 C C . GLY A 1 86 ? -22.951 0.084 5.806 1.00 60.78 86 GLY A C 1
ATOM 671 O O . GLY A 1 86 ? -22.755 1.113 6.444 1.00 60.78 86 GLY A O 1
ATOM 672 N N . LEU A 1 87 ? -24.181 -0.442 5.685 1.00 53.31 87 LEU A N 1
ATOM 673 C CA . LEU A 1 87 ? -25.426 0.150 6.220 1.00 53.31 87 LEU A CA 1
ATOM 674 C C . LEU A 1 87 ? -25.507 0.197 7.757 1.00 53.31 87 LEU A C 1
ATOM 676 O O . LEU A 1 87 ? -26.309 0.950 8.308 1.00 53.31 87 LEU A O 1
ATOM 680 N N . ALA A 1 88 ? -24.732 -0.625 8.461 1.00 61.28 88 ALA A N 1
ATOM 681 C CA . ALA A 1 88 ? -24.793 -0.723 9.913 1.00 61.28 88 ALA A CA 1
ATOM 682 C C . ALA A 1 88 ? -23.563 -0.058 10.518 1.00 61.28 88 ALA A C 1
ATOM 684 O O . ALA A 1 88 ? -22.520 -0.681 10.532 1.00 61.28 88 ALA A O 1
ATOM 685 N N . SER A 1 89 ? -23.685 1.141 11.090 1.00 81.69 89 SER A N 1
ATOM 686 C CA . SER A 1 89 ? -22.574 1.905 11.694 1.00 81.69 89 SER A CA 1
ATOM 687 C C . SER A 1 89 ? -21.932 1.263 12.932 1.00 81.69 89 SER A C 1
ATOM 689 O O . SER A 1 89 ? -20.959 1.794 13.467 1.00 81.69 89 SER A O 1
ATOM 691 N N . THR A 1 90 ? -22.443 0.118 13.386 1.00 88.88 90 THR A N 1
ATOM 692 C CA . THR A 1 90 ? -22.009 -0.576 14.597 1.00 88.88 90 THR A CA 1
ATOM 693 C C . THR A 1 90 ? -21.456 -1.965 14.279 1.00 88.88 90 THR A C 1
ATOM 695 O O . THR A 1 90 ? -22.116 -2.762 13.615 1.00 88.88 90 THR A O 1
ATOM 698 N N . VAL A 1 91 ? -20.307 -2.299 14.865 1.00 91.12 91 VAL A N 1
ATOM 699 C CA . VAL A 1 91 ? -19.675 -3.623 14.829 1.00 91.12 91 VAL A CA 1
ATOM 700 C C . VAL A 1 91 ? -19.587 -4.197 16.245 1.00 91.12 91 VAL A C 1
ATOM 702 O O . VAL A 1 91 ? -19.438 -3.467 17.226 1.00 91.12 91 VAL A O 1
ATOM 705 N N . LYS A 1 92 ? -19.699 -5.522 16.374 1.00 92.62 92 LYS A N 1
ATOM 706 C CA . LYS A 1 92 ? -19.484 -6.233 17.640 1.00 92.62 92 LYS A CA 1
ATOM 707 C C . LYS A 1 92 ? -18.240 -7.105 17.535 1.00 92.62 92 LYS A C 1
ATOM 709 O O . LYS A 1 92 ? -18.222 -8.046 16.748 1.00 92.62 92 LYS A O 1
ATOM 714 N N . VAL A 1 93 ? -17.245 -6.828 18.369 1.00 91.62 93 VAL A N 1
ATOM 715 C CA . VAL A 1 93 ? -15.948 -7.517 18.368 1.00 91.62 93 VAL A CA 1
ATOM 716 C C . VAL A 1 93 ? -15.800 -8.320 19.655 1.00 91.62 93 VAL A C 1
ATOM 718 O O . VAL A 1 93 ? -16.168 -7.849 20.732 1.00 91.62 93 VAL A O 1
ATOM 721 N N . ARG A 1 94 ? -15.317 -9.560 19.552 1.00 89.88 94 ARG A N 1
ATOM 722 C CA . ARG A 1 94 ? -15.026 -10.400 20.722 1.00 89.88 94 ARG A CA 1
ATOM 723 C C . ARG A 1 94 ? -13.630 -10.086 21.253 1.00 89.88 94 ARG A C 1
ATOM 725 O O . ARG A 1 94 ? -12.708 -9.982 20.462 1.00 89.88 94 ARG A O 1
ATOM 732 N N . HIS A 1 95 ? -13.509 -10.023 22.573 1.00 84.94 95 HIS A N 1
ATOM 733 C CA . HIS A 1 95 ? -12.259 -9.875 23.316 1.00 84.94 95 HIS A CA 1
ATOM 734 C C . HIS A 1 95 ? -12.288 -10.875 24.476 1.00 84.94 95 HIS A C 1
ATOM 736 O O . HIS A 1 95 ? -12.988 -10.673 25.478 1.00 84.94 95 HIS A O 1
ATOM 742 N N . GLY A 1 96 ? -11.614 -12.013 24.308 1.00 84.19 96 GLY A N 1
ATOM 743 C CA . GLY A 1 96 ? -11.743 -13.148 25.225 1.00 84.19 96 GLY A CA 1
ATOM 744 C C . GLY A 1 96 ? -13.205 -13.594 25.381 1.00 84.19 96 GLY A C 1
ATOM 745 O O . GLY A 1 96 ? -13.873 -13.927 24.402 1.00 84.19 96 GLY A O 1
ATOM 746 N N . ALA A 1 97 ? -13.712 -13.583 26.618 1.00 83.81 97 ALA A N 1
ATOM 747 C CA . ALA A 1 97 ? -15.108 -13.911 26.933 1.00 83.81 97 ALA A CA 1
ATOM 748 C C . ALA A 1 97 ? -16.085 -12.728 26.764 1.00 83.81 97 ALA A C 1
ATOM 750 O O . ALA A 1 97 ? -17.298 -12.909 26.862 1.00 83.81 97 ALA A O 1
ATOM 751 N N . LEU A 1 98 ? -15.575 -11.515 26.538 1.00 86.94 98 LEU A N 1
ATOM 752 C CA . LEU A 1 98 ? -16.366 -10.290 26.479 1.00 86.94 98 LEU A CA 1
ATOM 753 C C . LEU A 1 98 ? -16.667 -9.896 25.029 1.00 86.94 98 LEU A C 1
ATOM 755 O O . LEU A 1 98 ? -15.914 -10.204 24.105 1.00 86.94 98 LEU A O 1
ATOM 759 N N . GLN A 1 99 ? -17.768 -9.173 24.829 1.00 92.12 99 GLN A N 1
ATOM 760 C CA . GLN A 1 99 ? -18.124 -8.586 23.539 1.00 92.12 99 GLN A CA 1
ATOM 761 C C . GLN A 1 99 ? -18.135 -7.063 23.658 1.00 92.12 99 GLN A C 1
ATOM 763 O O . GLN A 1 99 ? -18.902 -6.500 24.434 1.00 92.12 99 GLN A O 1
ATOM 768 N N . SER A 1 100 ? -17.289 -6.409 22.870 1.00 94.19 100 SER A N 1
ATOM 769 C CA . SER A 1 100 ? -17.247 -4.958 22.727 1.00 94.19 100 SER A CA 1
ATOM 770 C C . SER A 1 100 ? -18.144 -4.519 21.582 1.00 94.19 100 SER A C 1
ATOM 772 O O . SER A 1 100 ? -18.175 -5.153 20.524 1.00 94.19 100 SER A O 1
ATOM 774 N N . ARG A 1 101 ? -18.861 -3.416 21.780 1.00 95.12 101 ARG A N 1
ATOM 775 C CA . ARG A 1 101 ? -19.666 -2.779 20.742 1.00 95.12 101 ARG A CA 1
ATOM 776 C C . ARG A 1 101 ? -18.982 -1.492 20.303 1.00 95.12 101 ARG A C 1
ATOM 778 O O . ARG A 1 101 ? -18.705 -0.630 21.126 1.00 95.12 101 ARG A O 1
ATOM 785 N N . TRP A 1 102 ? -18.728 -1.385 19.010 1.00 95.38 102 TRP A N 1
ATOM 786 C CA . TRP A 1 102 ? -18.009 -0.285 18.388 1.00 95.38 102 TRP A CA 1
ATOM 787 C C . TRP A 1 102 ? -18.920 0.414 17.396 1.00 95.38 102 TRP A C 1
ATOM 789 O O . TRP A 1 102 ? -19.534 -0.257 16.574 1.00 95.38 102 TRP A O 1
ATOM 799 N N . THR A 1 103 ? -19.000 1.739 17.444 1.00 94.38 103 THR A N 1
ATOM 800 C CA . THR A 1 103 ? -19.809 2.524 16.505 1.00 94.38 103 THR A CA 1
ATOM 801 C C . THR A 1 103 ? -18.940 3.548 15.788 1.00 94.38 103 THR A C 1
ATOM 803 O O . THR A 1 103 ? -18.372 4.430 16.429 1.00 94.38 103 THR A O 1
ATOM 806 N N . CYS A 1 104 ? -18.863 3.445 14.461 1.00 92.56 104 CYS A N 1
ATOM 807 C CA . CYS A 1 104 ? -18.170 4.408 13.612 1.00 92.56 104 CYS A CA 1
ATOM 808 C C . CYS A 1 104 ? -18.959 5.725 13.582 1.00 92.56 104 CYS A C 1
ATOM 810 O O . CYS A 1 104 ? -20.185 5.728 13.426 1.00 92.56 104 CYS A O 1
ATOM 812 N N . LYS A 1 105 ? -18.264 6.846 13.784 1.00 91.81 105 LYS A N 1
ATOM 813 C CA . LYS A 1 105 ? -18.841 8.199 13.807 1.00 91.81 105 LYS A CA 1
ATOM 814 C C . LYS A 1 105 ? -18.466 9.026 12.588 1.00 91.81 105 LYS A C 1
ATOM 816 O O . LYS A 1 105 ? -19.220 9.933 12.246 1.00 91.81 105 LYS A O 1
ATOM 821 N N . GLY A 1 106 ? -17.351 8.716 11.940 1.00 87.94 106 GLY A N 1
ATOM 822 C CA . GLY A 1 106 ? -16.924 9.399 10.728 1.00 87.94 106 GLY A CA 1
ATOM 823 C C . GLY A 1 106 ? -15.502 9.040 10.329 1.00 87.94 106 GLY A C 1
ATOM 824 O O . GLY A 1 106 ? -14.804 8.318 11.041 1.00 87.94 106 GLY A O 1
ATOM 825 N N . SER A 1 107 ? -15.094 9.577 9.190 1.00 89.19 107 SER A N 1
ATOM 826 C CA . SER A 1 107 ? -13.781 9.386 8.592 1.00 89.19 107 SER A CA 1
ATOM 827 C C . SER A 1 107 ? -13.286 10.687 7.969 1.00 89.19 107 SER A C 1
ATOM 829 O O . SER A 1 107 ? -14.076 11.495 7.471 1.00 89.19 107 SER A O 1
ATOM 831 N N . THR A 1 108 ? -11.969 10.886 7.994 1.00 87.88 108 THR A N 1
ATOM 832 C CA . THR A 1 108 ? -11.306 12.044 7.388 1.00 87.88 108 THR A CA 1
ATOM 833 C C . THR A 1 108 ? -10.417 11.573 6.247 1.00 87.88 108 THR A C 1
ATOM 835 O O . THR A 1 108 ? -9.578 10.684 6.409 1.00 87.88 108 THR A O 1
ATOM 838 N N . HIS A 1 109 ? -10.581 12.217 5.093 1.00 84.38 109 HIS A N 1
ATOM 839 C CA . HIS A 1 109 ? -9.801 11.947 3.894 1.00 84.38 109 HIS A CA 1
ATOM 840 C C . HIS A 1 109 ? -8.857 13.119 3.608 1.00 84.38 109 HIS A C 1
ATOM 842 O O . HIS A 1 109 ? -9.272 14.278 3.618 1.00 84.38 109 HIS A O 1
ATOM 848 N N . HIS A 1 110 ? -7.589 12.832 3.318 1.00 82.44 110 HIS A N 1
ATOM 849 C CA . HIS A 1 110 ? -6.615 13.818 2.857 1.00 82.44 110 HIS A CA 1
ATOM 850 C C . HIS A 1 110 ? -6.155 13.455 1.453 1.00 82.44 110 HIS A C 1
ATOM 852 O O . HIS A 1 110 ? -5.674 12.351 1.216 1.00 82.44 110 HIS A O 1
ATOM 858 N N . ARG A 1 111 ? -6.324 14.388 0.505 1.00 80.44 111 ARG A N 1
ATOM 859 C CA . ARG A 1 111 ? -6.081 14.140 -0.931 1.00 80.44 111 ARG A CA 1
ATOM 860 C C . ARG A 1 111 ? -6.829 12.892 -1.439 1.00 80.44 111 ARG A C 1
ATOM 862 O O . ARG A 1 111 ? -6.308 12.141 -2.257 1.00 80.44 111 ARG A O 1
ATOM 869 N N . GLY A 1 112 ? -8.035 12.689 -0.900 1.00 78.25 112 GLY A N 1
ATOM 870 C CA . GLY A 1 112 ? -8.933 11.561 -1.155 1.00 78.25 112 GLY A CA 1
ATOM 871 C C . GLY A 1 112 ? -8.476 10.208 -0.602 1.00 78.25 112 GLY A C 1
ATOM 872 O O . GLY A 1 112 ? -9.176 9.231 -0.809 1.00 78.25 112 GLY A O 1
ATOM 873 N N . VAL A 1 113 ? -7.364 10.134 0.137 1.00 82.31 113 VAL A N 1
ATOM 874 C CA . VAL A 1 113 ? -6.966 8.927 0.880 1.00 82.31 113 VAL A CA 1
ATOM 875 C C . VAL A 1 113 ? -7.524 8.996 2.298 1.00 82.31 113 VAL A C 1
ATOM 877 O O . VAL A 1 113 ? -7.375 10.021 2.966 1.00 82.31 113 VAL A O 1
ATOM 880 N N . LEU A 1 114 ? -8.135 7.910 2.772 1.00 84.88 114 LEU A N 1
ATOM 881 C CA . LEU A 1 114 ? -8.576 7.770 4.159 1.00 84.88 114 LEU A CA 1
ATOM 882 C C . LEU A 1 114 ? -7.366 7.792 5.107 1.00 84.88 114 LEU A C 1
ATOM 884 O O . LEU A 1 114 ? -6.572 6.851 5.135 1.00 84.88 114 LEU A O 1
ATOM 888 N N . ILE A 1 115 ? -7.223 8.866 5.887 1.00 88.44 115 ILE A N 1
ATOM 889 C CA . ILE A 1 115 ? -6.104 9.031 6.833 1.00 88.44 115 ILE A CA 1
ATOM 890 C C . ILE A 1 115 ? -6.514 8.834 8.290 1.00 88.44 115 ILE A C 1
ATOM 892 O O . ILE A 1 115 ? -5.650 8.601 9.138 1.00 88.44 115 ILE A O 1
ATOM 896 N N . GLU A 1 116 ? -7.814 8.922 8.575 1.00 91.38 116 GLU A N 1
ATOM 897 C CA . GLU A 1 116 ? -8.345 8.869 9.929 1.00 91.38 116 GLU A CA 1
ATOM 898 C C . GLU A 1 116 ? -9.764 8.288 9.964 1.00 91.38 116 GLU A C 1
ATOM 900 O O . GLU A 1 116 ? -10.594 8.597 9.107 1.00 91.38 116 GLU A O 1
ATOM 905 N N . SER A 1 117 ? -10.070 7.514 11.005 1.00 92.50 117 SER A N 1
ATOM 906 C CA . SER A 1 117 ? -11.433 7.073 11.321 1.00 92.50 117 SER A CA 1
ATOM 907 C C . SER A 1 117 ? -11.754 7.274 12.804 1.00 92.50 117 SER A C 1
ATOM 909 O O . SER A 1 117 ? -10.954 6.909 13.670 1.00 92.50 117 SER A O 1
ATOM 911 N N . LEU A 1 118 ? -12.936 7.815 13.101 1.00 93.62 118 LEU A N 1
ATOM 912 C CA . LEU A 1 118 ? -13.423 8.061 14.455 1.00 93.62 118 LEU A CA 1
ATOM 913 C C . LEU A 1 118 ? -14.460 7.013 14.861 1.00 93.62 118 LEU A C 1
ATOM 915 O O . LEU A 1 118 ? -15.498 6.845 14.217 1.00 93.62 118 LEU A O 1
ATOM 919 N N . TRP A 1 119 ? -14.222 6.382 16.003 1.00 95.69 119 TRP A N 1
ATOM 920 C CA . TRP A 1 119 ? -15.057 5.343 16.585 1.00 95.69 119 TRP A CA 1
ATOM 921 C C . TRP A 1 119 ? -15.437 5.659 18.028 1.00 95.69 119 TRP A C 1
ATOM 923 O O . TRP A 1 119 ? -14.793 6.441 18.726 1.00 95.69 119 TRP A O 1
ATOM 933 N N . VAL A 1 120 ? -16.504 5.013 18.487 1.00 94.88 120 VAL A N 1
ATOM 934 C CA . VAL A 1 120 ? -16.912 4.992 19.890 1.00 94.88 120 VAL A CA 1
ATOM 935 C C . VAL A 1 120 ? -16.984 3.549 20.361 1.00 94.88 120 VAL A C 1
ATOM 937 O O . VAL A 1 120 ? -17.744 2.760 19.799 1.00 94.88 120 VAL A O 1
ATOM 940 N N . LEU A 1 121 ? -16.222 3.224 21.402 1.00 95.00 121 LEU A N 1
ATOM 941 C CA . LEU A 1 121 ? -16.376 1.995 22.169 1.00 95.00 121 LEU A CA 1
ATOM 942 C C . LEU A 1 121 ? -17.500 2.205 23.190 1.00 95.00 121 LEU A C 1
ATOM 944 O O . LEU A 1 121 ? -17.377 3.017 24.109 1.00 95.00 121 LEU A O 1
ATOM 948 N N . GLU A 1 122 ? -18.614 1.505 22.998 1.00 94.25 122 GLU A N 1
ATOM 949 C CA . GLU A 1 122 ? -19.820 1.681 23.803 1.00 94.25 122 GLU A CA 1
ATOM 950 C C . GLU A 1 122 ? -19.748 0.918 25.129 1.00 94.25 122 GLU A C 1
ATOM 952 O O . GLU A 1 122 ? -19.361 -0.253 25.164 1.00 94.25 122 GLU A O 1
ATOM 957 N N . ASN A 1 123 ? -20.215 1.566 26.201 1.00 90.50 123 ASN A N 1
ATOM 958 C CA . ASN A 1 123 ? -20.360 0.991 27.545 1.00 90.50 123 ASN A CA 1
ATOM 959 C C . ASN A 1 123 ? -19.075 0.359 28.118 1.00 90.50 123 ASN A C 1
ATOM 961 O O . ASN A 1 123 ? -19.137 -0.593 28.900 1.00 90.50 123 ASN A O 1
ATOM 965 N N . PHE A 1 124 ? -17.906 0.887 27.763 1.00 89.94 124 PHE A N 1
ATOM 966 C CA . PHE A 1 124 ? -16.646 0.522 28.395 1.00 89.94 124 PHE A CA 1
ATOM 967 C C . PHE A 1 124 ? -16.630 1.008 29.846 1.00 89.94 124 PHE A C 1
ATOM 969 O O . PHE A 1 124 ? -16.621 2.208 30.105 1.00 89.94 124 PHE A O 1
ATOM 976 N N . ARG A 1 125 ? -16.690 0.069 30.801 1.00 88.44 125 ARG A N 1
ATOM 977 C CA . ARG A 1 125 ? -16.781 0.358 32.247 1.00 88.44 125 ARG A CA 1
ATOM 978 C C . ARG A 1 125 ? -17.892 1.363 32.605 1.00 88.44 125 ARG A C 1
ATOM 980 O O . ARG A 1 125 ? -17.743 2.180 33.502 1.00 88.44 125 ARG A O 1
ATOM 987 N N . GLY A 1 126 ? -19.020 1.294 31.895 1.00 86.56 126 GLY A N 1
ATOM 988 C CA . GLY A 1 126 ? -20.170 2.179 32.118 1.00 86.56 126 GLY A CA 1
ATOM 989 C C . GLY A 1 126 ? -20.107 3.531 31.396 1.00 86.56 126 GLY A C 1
ATOM 990 O O . GLY A 1 126 ? -21.059 4.299 31.504 1.00 86.56 126 GLY A O 1
ATOM 991 N N . ALA A 1 127 ? -19.053 3.806 30.622 1.00 87.19 127 ALA A N 1
ATOM 992 C CA . ALA A 1 127 ? -18.904 5.023 29.826 1.00 87.19 127 ALA A CA 1
ATOM 993 C C . ALA A 1 127 ? -18.671 4.719 28.336 1.00 87.19 127 ALA A C 1
ATOM 995 O O . ALA A 1 127 ? -18.315 3.610 27.946 1.00 87.19 127 ALA A O 1
ATOM 996 N N . ASN A 1 128 ? -18.878 5.718 27.479 1.00 90.81 128 ASN A N 1
ATOM 997 C CA . ASN A 1 128 ? -18.528 5.631 26.063 1.00 90.81 128 ASN A CA 1
ATOM 998 C C . ASN A 1 128 ? -17.153 6.260 25.849 1.00 90.81 128 ASN A C 1
ATOM 1000 O O . ASN A 1 128 ? -16.947 7.405 26.242 1.00 90.81 128 ASN A O 1
ATOM 1004 N N . VAL A 1 129 ? -16.246 5.545 25.187 1.00 92.31 129 VAL A N 1
ATOM 1005 C CA . VAL A 1 129 ? -14.881 6.025 24.924 1.00 92.31 129 VAL A CA 1
ATOM 1006 C C . VAL A 1 129 ? -14.737 6.360 23.447 1.00 92.31 129 VAL A C 1
ATOM 1008 O O . VAL A 1 129 ? -15.054 5.536 22.588 1.00 92.31 129 VAL A O 1
ATOM 1011 N N . ARG A 1 130 ? -14.264 7.571 23.138 1.00 94.12 130 ARG A N 1
ATOM 1012 C CA . ARG A 1 130 ? -13.932 7.976 21.766 1.00 94.12 130 ARG A CA 1
ATOM 1013 C C . ARG A 1 130 ? -12.544 7.471 21.407 1.00 94.12 130 ARG A C 1
ATOM 1015 O O . ARG A 1 130 ? -11.608 7.642 22.184 1.00 94.12 130 ARG A O 1
ATOM 1022 N N . VAL A 1 131 ? -12.422 6.874 20.228 1.00 95.00 131 VAL A N 1
ATOM 1023 C CA . VAL A 1 131 ? -11.171 6.317 19.717 1.00 95.00 131 VAL A CA 1
ATOM 1024 C C . VAL A 1 131 ? -10.966 6.777 18.281 1.00 95.00 131 VAL A C 1
ATOM 1026 O O . VAL A 1 131 ? -11.844 6.600 17.441 1.00 95.00 131 VAL A O 1
ATOM 1029 N N . GLN A 1 132 ? -9.813 7.364 18.000 1.00 94.62 132 GLN A N 1
ATOM 1030 C CA . GLN A 1 132 ? -9.436 7.882 16.692 1.00 94.62 132 GLN A CA 1
ATOM 1031 C C . GLN A 1 132 ? -8.272 7.053 16.153 1.00 94.62 132 GLN A C 1
ATOM 1033 O O . GLN A 1 132 ? -7.230 6.949 16.799 1.00 94.62 132 GLN A O 1
ATOM 1038 N N . PHE A 1 133 ? -8.458 6.435 14.990 1.00 94.62 133 PHE A N 1
ATOM 1039 C CA . PHE A 1 133 ? -7.450 5.602 14.335 1.00 94.62 133 PHE A CA 1
ATOM 1040 C C . PHE A 1 133 ? -6.811 6.369 13.188 1.00 94.62 133 PHE A C 1
ATOM 1042 O O . PHE A 1 133 ? -7.530 6.936 12.370 1.00 94.62 133 PHE A O 1
ATOM 1049 N N . PHE A 1 134 ? -5.484 6.328 13.107 1.00 92.12 134 PHE A N 1
ATOM 1050 C CA . PHE A 1 134 ? -4.678 7.004 12.099 1.00 92.12 134 PHE A CA 1
ATOM 1051 C C . PHE A 1 134 ? -3.890 6.008 11.255 1.00 92.12 134 PHE A C 1
ATOM 1053 O O . PHE A 1 134 ? -3.392 4.991 11.753 1.00 92.12 134 PHE A O 1
ATOM 1060 N N . LEU A 1 135 ? -3.747 6.333 9.969 1.00 86.25 135 LEU A N 1
ATOM 1061 C CA . LEU A 1 135 ? -3.006 5.516 9.010 1.00 86.25 135 LEU A CA 1
ATOM 1062 C C . LEU A 1 135 ? -1.505 5.480 9.331 1.00 86.25 135 LEU A C 1
ATOM 1064 O O . LEU A 1 135 ? -0.894 4.415 9.309 1.00 86.25 135 LEU A O 1
ATOM 1068 N N . GLN A 1 136 ? -0.915 6.635 9.646 1.00 79.31 136 GLN A N 1
ATOM 1069 C CA . GLN A 1 136 ? 0.528 6.781 9.851 1.00 79.31 136 GLN A CA 1
ATOM 1070 C C . GLN A 1 136 ? 0.948 6.535 11.306 1.00 79.31 136 GLN A C 1
ATOM 1072 O O . GLN A 1 136 ? 0.180 6.760 12.246 1.00 79.31 136 GLN A O 1
ATOM 1077 N N . HIS A 1 137 ? 2.191 6.077 11.478 1.00 64.56 137 HIS A N 1
ATOM 1078 C CA . HIS A 1 137 ? 2.827 5.884 12.785 1.00 64.56 137 HIS A CA 1
ATOM 1079 C C . HIS A 1 137 ? 3.310 7.206 13.411 1.00 64.56 137 HIS A C 1
ATOM 1081 O O . HIS A 1 137 ? 3.262 7.337 14.633 1.00 64.56 137 HIS A O 1
ATOM 1087 N N . ASP A 1 138 ? 3.685 8.186 12.579 1.00 52.03 138 ASP A N 1
ATOM 1088 C CA . ASP A 1 138 ? 4.301 9.450 12.993 1.00 52.03 138 ASP A CA 1
ATOM 1089 C C . ASP A 1 138 ? 3.504 10.664 12.501 1.00 52.03 138 ASP A C 1
ATOM 1091 O O . ASP A 1 138 ? 3.950 11.441 11.660 1.00 52.03 138 ASP A O 1
ATOM 1095 N N . ALA A 1 139 ? 2.325 10.888 13.074 1.00 47.59 139 ALA A N 1
ATOM 1096 C CA . ALA A 1 139 ? 1.959 12.274 13.311 1.00 47.59 139 ALA A CA 1
ATOM 1097 C C . ALA A 1 139 ? 2.569 12.635 14.665 1.00 47.59 139 ALA A C 1
ATOM 1099 O O . ALA A 1 139 ? 2.031 12.288 15.718 1.00 47.59 139 ALA A O 1
ATOM 1100 N N . ALA A 1 140 ? 3.698 13.352 14.654 1.00 41.84 140 ALA A N 1
ATOM 1101 C CA . ALA A 1 140 ? 3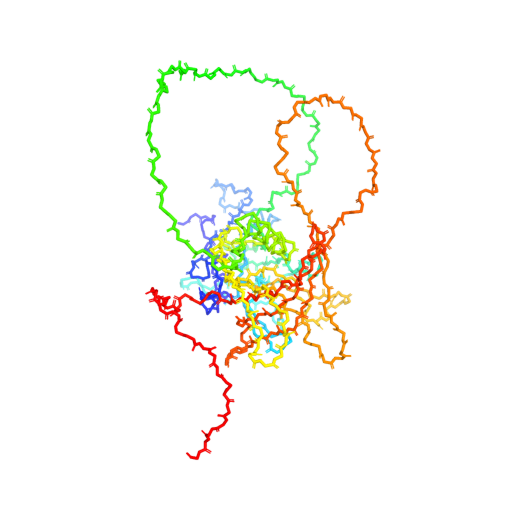.911 14.288 15.748 1.00 41.84 140 ALA A CA 1
ATOM 1102 C C . ALA A 1 140 ? 2.597 15.085 15.870 1.00 41.84 140 ALA A C 1
ATOM 1104 O O . ALA A 1 140 ? 2.087 15.530 14.833 1.00 41.84 140 ALA A O 1
ATOM 1105 N N . PRO A 1 141 ? 1.991 15.200 17.068 1.00 37.19 141 PRO A N 1
ATOM 1106 C CA . PRO A 1 141 ? 0.774 15.989 17.215 1.00 37.19 141 PRO A CA 1
ATOM 1107 C C . PRO A 1 141 ? 1.022 17.355 16.568 1.00 37.19 141 PRO A C 1
ATOM 1109 O O . PRO A 1 141 ? 2.153 17.842 16.673 1.00 37.19 141 PRO A O 1
ATOM 1112 N N . PRO A 1 142 ? 0.036 17.958 15.874 1.00 35.16 142 PRO A N 1
ATOM 1113 C CA . PRO A 1 142 ? 0.229 19.251 15.236 1.00 35.16 142 PRO A CA 1
ATOM 1114 C C . PRO A 1 142 ? 0.790 20.204 16.286 1.00 35.16 142 PRO A C 1
ATOM 1116 O O . PRO A 1 142 ? 0.126 20.531 17.272 1.00 35.16 142 PRO A O 1
ATOM 1119 N N . SER A 1 143 ? 2.058 20.566 16.122 1.00 30.58 143 SER A N 1
ATOM 1120 C CA . SER A 1 143 ? 2.761 21.443 17.032 1.00 30.58 143 SER A CA 1
ATOM 1121 C C . SER A 1 143 ? 2.105 22.807 16.906 1.00 30.58 143 SER A C 1
ATOM 1123 O O . SER A 1 143 ? 2.372 23.572 15.982 1.00 30.58 143 SER A O 1
ATOM 1125 N N . TYR A 1 144 ? 1.200 23.104 17.836 1.00 34.41 144 TYR A N 1
ATOM 1126 C CA . TYR A 1 144 ? 0.804 24.471 18.111 1.00 34.41 144 TYR A CA 1
ATOM 1127 C C . TYR A 1 144 ? 2.091 25.260 18.366 1.00 34.41 144 TYR A C 1
ATOM 1129 O O . TYR A 1 144 ? 2.853 24.945 19.278 1.00 34.41 144 TYR A O 1
ATOM 1137 N N . THR A 1 145 ? 2.336 26.232 17.488 1.00 35.44 145 THR A N 1
ATOM 1138 C CA . THR A 1 145 ? 3.338 27.300 17.563 1.00 35.44 145 THR A CA 1
ATOM 1139 C C . THR A 1 145 ? 3.953 27.469 18.952 1.00 35.44 145 THR A C 1
ATOM 1141 O O . THR A 1 145 ? 3.334 28.067 19.832 1.00 35.44 145 THR A O 1
ATOM 1144 N N . GLN A 1 146 ? 5.194 27.008 19.130 1.00 29.86 146 GLN A N 1
ATOM 1145 C CA . GLN A 1 146 ? 6.062 27.543 20.174 1.00 29.86 146 GLN A CA 1
ATOM 1146 C C . GLN A 1 146 ? 6.923 28.678 19.592 1.00 29.86 146 GLN A C 1
ATOM 1148 O O . GLN A 1 146 ? 7.434 28.549 18.477 1.00 29.86 146 GLN A O 1
ATOM 1153 N N . PRO A 1 147 ? 7.061 29.805 20.314 1.00 32.03 147 PRO A N 1
ATOM 1154 C CA . PRO A 1 147 ? 7.846 30.959 19.883 1.00 32.03 147 PRO A CA 1
ATOM 1155 C C . PRO A 1 147 ? 9.357 30.657 19.915 1.00 32.03 147 PRO A C 1
ATOM 1157 O O . PRO A 1 147 ? 9.790 29.723 20.597 1.00 32.03 147 PRO A O 1
ATOM 1160 N N . PRO A 1 148 ? 10.177 31.434 19.180 1.00 35.41 148 PRO A N 1
ATOM 1161 C CA . PRO A 1 148 ? 11.583 31.121 18.9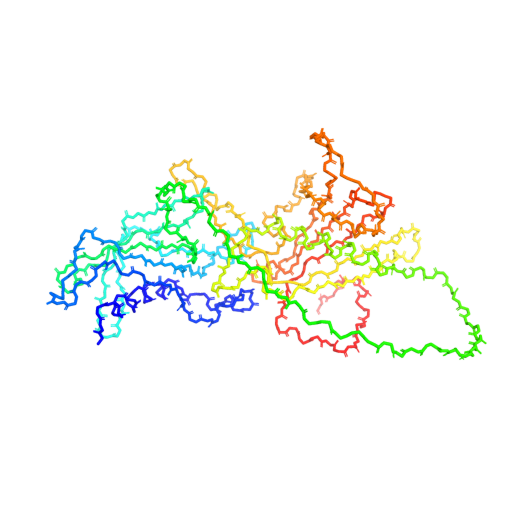55 1.00 35.41 148 PRO A CA 1
ATOM 1162 C C . PRO A 1 148 ? 12.368 31.149 20.264 1.00 35.41 148 PRO A C 1
ATOM 1164 O O . PRO A 1 148 ? 12.519 32.192 20.898 1.00 35.41 148 PRO A O 1
ATOM 1167 N N . SER A 1 149 ? 12.893 29.990 20.650 1.00 33.00 149 SER A N 1
ATOM 1168 C CA . SER A 1 149 ? 13.871 29.885 21.725 1.00 33.00 149 SER A CA 1
ATOM 1169 C C . SER A 1 149 ? 15.268 30.108 21.149 1.00 33.00 149 SER A C 1
ATOM 1171 O O . SER A 1 149 ? 15.702 29.410 20.234 1.00 33.00 149 SER A O 1
ATOM 1173 N N . TYR A 1 150 ? 15.934 31.137 21.667 1.00 36.03 150 TYR A N 1
ATOM 1174 C CA . TYR A 1 150 ? 17.319 31.490 21.381 1.00 36.03 150 TYR A CA 1
ATOM 1175 C C . TYR A 1 150 ? 18.245 30.296 21.646 1.00 36.03 150 TYR A C 1
ATOM 1177 O O . TYR A 1 150 ? 18.257 29.735 22.741 1.00 36.03 150 TYR A O 1
ATOM 1185 N N . SER A 1 151 ? 19.024 29.930 20.630 1.00 32.78 151 SER A N 1
ATOM 1186 C CA . SER A 1 151 ? 20.037 28.879 20.691 1.00 32.78 151 SER A CA 1
ATOM 1187 C C . SER A 1 151 ? 21.278 29.399 21.422 1.00 32.78 151 SER A C 1
ATOM 1189 O O . SER A 1 151 ? 21.836 30.425 21.034 1.00 32.78 151 SER A O 1
ATOM 1191 N N . ALA A 1 152 ? 21.713 28.691 22.463 1.00 36.19 152 ALA A N 1
ATOM 1192 C CA . ALA A 1 152 ? 23.052 28.812 23.029 1.00 36.19 152 ALA A CA 1
ATOM 1193 C C . ALA A 1 152 ? 23.853 27.566 22.619 1.00 36.19 152 ALA A C 1
ATOM 1195 O O . ALA A 1 152 ? 23.413 26.440 22.854 1.00 36.19 152 ALA A O 1
ATOM 1196 N N . ASP A 1 153 ? 24.994 27.788 21.966 1.00 39.59 153 ASP A N 1
ATOM 1197 C CA . ASP A 1 153 ? 25.917 26.759 21.477 1.00 39.59 153 ASP A CA 1
ATOM 1198 C C . ASP A 1 153 ? 26.448 25.844 22.597 1.00 39.59 153 ASP A C 1
ATOM 1200 O O . ASP A 1 153 ? 26.858 26.341 23.651 1.00 39.59 153 ASP A O 1
ATOM 1204 N N . PRO A 1 154 ? 26.577 24.526 22.354 1.00 47.09 154 PRO A N 1
ATOM 1205 C CA . PRO A 1 154 ? 27.484 23.674 23.111 1.00 47.09 154 PRO A CA 1
ATOM 1206 C C . PRO A 1 154 ? 28.849 23.496 22.399 1.00 47.09 154 PRO A C 1
ATOM 1208 O O . PRO A 1 154 ? 28.921 23.496 21.167 1.00 47.09 154 PRO A O 1
ATOM 1211 N N . PRO A 1 155 ? 29.953 23.319 23.155 1.00 43.16 155 PRO A N 1
ATOM 1212 C CA . PRO A 1 155 ? 31.314 23.356 22.625 1.00 43.16 155 PRO A CA 1
ATOM 1213 C C . PRO A 1 155 ? 31.789 22.035 21.996 1.00 43.16 155 PRO A C 1
ATOM 1215 O O . PRO A 1 155 ? 31.372 20.935 22.359 1.00 43.16 155 PRO A O 1
ATOM 1218 N N . ALA A 1 156 ? 32.734 22.185 21.065 1.00 38.50 156 ALA A N 1
ATOM 1219 C CA . ALA A 1 156 ? 33.378 21.140 20.280 1.00 38.50 156 ALA A CA 1
ATOM 1220 C C . ALA A 1 156 ? 34.185 20.127 21.117 1.00 38.50 156 ALA A C 1
ATOM 1222 O O . ALA A 1 156 ? 34.958 20.496 22.001 1.00 38.50 156 ALA A O 1
ATOM 1223 N N . THR A 1 157 ? 34.078 18.846 20.759 1.00 44.97 157 THR A N 1
ATOM 1224 C CA . THR A 1 157 ? 34.965 17.764 21.221 1.00 44.97 157 THR A CA 1
ATOM 1225 C C . THR A 1 157 ? 36.000 17.408 20.140 1.00 44.97 157 THR A C 1
ATOM 1227 O O . THR A 1 157 ? 35.664 17.389 18.953 1.00 44.97 157 THR A O 1
ATOM 1230 N N . PRO A 1 158 ? 37.269 17.129 20.506 1.00 44.16 158 PRO A N 1
ATOM 1231 C CA . PRO A 1 158 ? 38.337 16.867 19.546 1.00 44.16 158 PRO A CA 1
ATOM 1232 C C . PRO A 1 158 ? 38.432 15.391 19.120 1.00 44.16 158 PRO A C 1
ATOM 1234 O O . PRO A 1 158 ? 38.200 14.462 19.893 1.00 44.16 158 PRO A O 1
ATOM 1237 N N . ARG A 1 159 ? 38.837 15.200 17.861 1.00 41.22 159 ARG A N 1
ATOM 1238 C CA . ARG A 1 159 ? 39.125 13.925 17.180 1.00 41.22 159 ARG A CA 1
ATOM 1239 C C . ARG A 1 159 ? 40.525 13.407 17.563 1.00 41.22 159 ARG A C 1
ATOM 1241 O O . ARG A 1 159 ? 41.451 14.218 17.550 1.00 41.22 159 ARG A O 1
ATOM 1248 N N . PRO A 1 160 ? 40.756 12.098 17.783 1.00 37.91 160 PRO A N 1
ATOM 1249 C CA . PRO A 1 160 ? 42.111 11.573 17.903 1.00 37.91 160 PRO A CA 1
ATOM 1250 C C . PRO A 1 160 ? 42.710 11.259 16.526 1.00 37.91 160 PRO A C 1
ATOM 1252 O O . PRO A 1 160 ? 42.187 10.454 15.756 1.00 37.91 160 PRO A O 1
ATOM 1255 N N . THR A 1 161 ? 43.842 11.895 16.251 1.00 36.88 161 THR A N 1
ATOM 1256 C CA . THR A 1 161 ? 44.807 11.593 15.193 1.00 36.88 161 THR A CA 1
ATOM 1257 C C . THR A 1 161 ? 45.725 10.448 15.609 1.00 36.88 161 THR A C 1
ATOM 1259 O O . THR A 1 161 ? 46.473 10.580 16.574 1.00 36.88 161 THR A O 1
ATOM 1262 N N . TRP A 1 162 ? 45.769 9.378 14.820 1.00 39.38 162 TRP A N 1
ATOM 1263 C CA . TRP A 1 162 ? 46.979 8.572 14.668 1.00 39.38 162 TRP A CA 1
ATOM 1264 C C . TRP A 1 162 ? 47.184 8.298 13.179 1.00 39.38 162 TRP A C 1
ATOM 1266 O O . TRP A 1 162 ? 46.533 7.465 12.559 1.00 39.38 162 TRP A O 1
ATOM 1276 N N . ALA A 1 163 ? 48.072 9.091 12.592 1.00 33.50 163 ALA A N 1
ATOM 1277 C CA . ALA A 1 163 ? 48.676 8.838 11.300 1.00 33.50 163 ALA A CA 1
ATOM 1278 C C . ALA A 1 163 ? 50.124 8.437 11.570 1.00 33.50 163 ALA A C 1
ATOM 1280 O O . ALA A 1 163 ? 50.835 9.167 12.258 1.00 33.50 163 ALA A O 1
ATOM 1281 N N . SER A 1 164 ? 50.555 7.297 11.036 1.00 33.44 164 SER A N 1
ATOM 1282 C CA . SER A 1 164 ? 51.962 7.027 10.723 1.00 33.44 164 SER A CA 1
ATOM 1283 C C . SER A 1 164 ? 52.068 5.870 9.727 1.00 33.44 164 SER A C 1
ATOM 1285 O O . SER A 1 164 ? 51.918 4.707 10.076 1.00 33.44 164 SER A O 1
ATOM 1287 N N . ASN A 1 165 ? 52.264 6.259 8.467 1.00 35.97 165 ASN A N 1
ATOM 1288 C CA . ASN A 1 165 ? 53.232 5.754 7.490 1.00 35.97 165 ASN A CA 1
ATOM 1289 C C . ASN A 1 165 ? 53.787 4.326 7.632 1.00 35.97 165 ASN A C 1
ATOM 1291 O O . ASN A 1 165 ? 54.621 4.075 8.494 1.00 35.97 165 ASN A O 1
ATOM 1295 N N . VAL A 1 166 ? 53.511 3.501 6.617 1.00 36.56 166 VAL A N 1
ATOM 1296 C CA . VAL A 1 166 ? 54.463 2.587 5.947 1.00 36.56 166 VAL A CA 1
ATOM 1297 C C . VAL A 1 166 ? 53.975 2.545 4.487 1.00 36.56 166 VAL A C 1
ATOM 1299 O O . VAL A 1 166 ? 52.806 2.270 4.254 1.00 36.56 166 VAL A O 1
ATOM 1302 N N . GLY A 1 167 ? 54.689 3.005 3.462 1.00 30.36 167 GLY A N 1
ATOM 1303 C CA . GLY A 1 167 ? 56.029 2.613 3.039 1.00 30.36 167 GLY A CA 1
ATOM 1304 C C . GLY A 1 167 ? 55.873 1.922 1.679 1.00 30.36 167 GLY A C 1
ATOM 1305 O O . GLY A 1 167 ? 55.507 0.755 1.616 1.00 30.36 167 GLY A O 1
ATOM 1306 N N . ALA A 1 168 ? 56.059 2.675 0.595 1.00 33.28 168 ALA A N 1
ATOM 1307 C CA . ALA A 1 168 ? 55.970 2.184 -0.777 1.00 33.28 168 ALA A CA 1
ATOM 1308 C C . ALA A 1 168 ? 57.278 1.508 -1.217 1.00 33.28 168 ALA A C 1
ATOM 1310 O O . ALA A 1 168 ? 58.355 2.050 -0.962 1.00 33.28 168 ALA A O 1
ATOM 1311 N N . SER A 1 169 ? 57.189 0.404 -1.966 1.00 31.23 169 SER A N 1
ATOM 1312 C CA . SER A 1 169 ? 58.062 0.150 -3.123 1.00 31.23 169 SER A CA 1
ATOM 1313 C C . SER A 1 169 ? 57.593 -1.023 -3.999 1.00 31.23 169 SER A C 1
ATOM 1315 O O . SER A 1 169 ? 56.831 -1.865 -3.524 1.00 31.23 169 SER A O 1
ATOM 1317 N N . PRO A 1 170 ? 58.000 -1.036 -5.286 1.00 48.88 170 PRO A N 1
ATOM 1318 C CA . PRO A 1 170 ? 57.364 -1.769 -6.382 1.00 48.88 170 PRO A CA 1
ATOM 1319 C C . PRO A 1 170 ? 58.127 -3.050 -6.755 1.00 48.88 170 PRO A C 1
ATOM 1321 O O . PRO A 1 170 ? 59.286 -3.191 -6.370 1.00 48.88 170 PRO A O 1
ATOM 1324 N N . SER A 1 171 ? 57.519 -3.933 -7.563 1.00 33.59 171 SER A N 1
ATOM 1325 C CA . SER A 1 171 ? 58.141 -4.533 -8.766 1.00 33.59 171 SER A CA 1
ATOM 1326 C C . SER A 1 171 ? 57.232 -5.546 -9.482 1.00 33.59 171 SER A C 1
ATOM 1328 O O . SER A 1 171 ? 56.425 -6.238 -8.870 1.00 33.59 171 SER A O 1
ATOM 1330 N N . ASP A 1 172 ? 57.480 -5.601 -10.789 1.00 30.06 172 ASP A N 1
ATOM 1331 C CA . ASP A 1 172 ? 57.298 -6.683 -11.759 1.00 30.06 172 ASP A CA 1
ATOM 1332 C C . ASP A 1 172 ? 55.987 -6.853 -12.542 1.00 30.06 172 ASP A C 1
ATOM 1334 O O . ASP A 1 172 ? 54.951 -7.346 -12.101 1.00 30.06 172 ASP A O 1
ATOM 1338 N N . ALA A 1 173 ? 56.137 -6.471 -13.812 1.00 33.88 173 ALA A N 1
ATOM 1339 C CA . ALA A 1 173 ? 55.297 -6.762 -14.948 1.00 33.88 173 ALA A CA 1
ATOM 1340 C C . ALA A 1 173 ? 55.358 -8.246 -15.337 1.00 33.88 173 ALA A C 1
ATOM 1342 O O . ALA A 1 173 ? 56.435 -8.828 -15.431 1.00 33.88 173 ALA A O 1
ATOM 1343 N N . VAL A 1 174 ? 54.211 -8.795 -15.740 1.00 36.38 174 VAL A N 1
ATOM 1344 C CA . VAL A 1 174 ? 54.151 -9.850 -16.757 1.00 36.38 174 VAL A CA 1
ATOM 1345 C C . VAL A 1 174 ? 53.037 -9.492 -17.731 1.00 36.38 174 VAL A C 1
ATOM 1347 O O . VAL A 1 174 ? 51.852 -9.520 -17.404 1.00 36.38 174 VAL A O 1
ATOM 1350 N N . ALA A 1 175 ? 53.448 -9.132 -18.942 1.00 36.19 175 ALA A N 1
ATOM 1351 C CA . ALA A 1 175 ? 52.592 -9.060 -20.108 1.00 36.19 175 ALA A CA 1
ATOM 1352 C C . ALA A 1 175 ? 52.330 -10.479 -20.619 1.00 36.19 175 ALA A C 1
ATOM 1354 O O . ALA A 1 175 ? 53.277 -11.175 -20.974 1.00 36.19 175 ALA A O 1
ATOM 1355 N N . LEU A 1 176 ? 51.063 -10.877 -20.729 1.00 33.31 176 LEU A N 1
ATOM 1356 C CA . LEU A 1 176 ? 50.644 -11.935 -21.643 1.00 33.31 176 LEU A CA 1
ATOM 1357 C C . LEU A 1 176 ? 49.317 -11.547 -22.296 1.00 33.31 176 LEU A C 1
ATOM 1359 O O . LEU A 1 176 ? 48.281 -11.385 -21.657 1.00 33.31 176 LEU A O 1
ATOM 1363 N N . SER A 1 177 ? 49.413 -11.371 -23.606 1.00 35.69 177 SER A N 1
ATOM 1364 C CA . SER A 1 177 ? 48.357 -11.076 -24.557 1.00 35.69 177 SER A CA 1
ATOM 1365 C C . SER A 1 177 ? 47.234 -12.113 -24.517 1.00 35.69 177 SER A C 1
ATOM 1367 O O . SER A 1 177 ? 47.485 -13.318 -24.540 1.00 35.69 177 SER A O 1
ATOM 1369 N N . SER A 1 178 ? 45.981 -11.665 -24.585 1.00 30.84 178 SER A N 1
ATOM 1370 C CA . SER A 1 178 ? 44.888 -12.486 -25.122 1.00 30.84 178 SER A CA 1
ATOM 1371 C C . SER A 1 178 ? 43.828 -11.593 -25.768 1.00 30.84 178 SER A C 1
ATOM 1373 O O . SER A 1 178 ? 43.030 -10.956 -25.094 1.00 30.84 178 SER A O 1
ATOM 1375 N N . SER A 1 179 ? 43.881 -11.536 -27.101 1.00 36.75 179 SER A N 1
ATOM 1376 C CA . SER A 1 179 ? 42.765 -11.368 -28.043 1.00 36.75 179 SER A CA 1
ATOM 1377 C C . SER A 1 179 ? 41.387 -11.059 -27.425 1.00 36.75 179 SER A C 1
ATOM 1379 O O . SER A 1 179 ? 40.605 -11.973 -27.152 1.00 36.75 179 SER A O 1
ATOM 1381 N N . SER A 1 180 ? 41.038 -9.778 -27.307 1.00 30.81 180 SER A N 1
ATOM 1382 C CA . SER A 1 180 ? 39.663 -9.339 -27.067 1.00 30.81 180 SER A CA 1
ATOM 1383 C C . SER A 1 180 ? 38.994 -8.956 -28.389 1.00 30.81 180 SER A C 1
ATOM 1385 O O . SER A 1 180 ? 39.344 -7.987 -29.057 1.00 30.81 180 SER A O 1
ATOM 1387 N N . SER A 1 181 ? 37.992 -9.747 -28.774 1.00 32.28 181 SER A N 1
ATOM 1388 C CA . SER A 1 181 ? 36.938 -9.293 -29.687 1.00 32.28 181 SER A CA 1
ATOM 1389 C C . SER A 1 181 ? 36.241 -8.066 -29.072 1.00 32.28 181 SER A C 1
ATOM 1391 O O . SER A 1 181 ? 36.151 -8.002 -27.843 1.00 32.28 181 SER A O 1
ATOM 1393 N N . PRO A 1 182 ? 35.722 -7.101 -29.855 1.00 36.94 182 PRO A N 1
ATOM 1394 C CA . PRO A 1 182 ? 35.128 -5.881 -29.320 1.00 36.94 182 PRO A CA 1
ATOM 1395 C C . PRO A 1 182 ? 33.707 -6.162 -28.807 1.00 36.94 182 PRO A C 1
ATOM 1397 O O . PRO A 1 182 ? 32.716 -5.685 -29.347 1.00 36.94 182 PRO A O 1
ATOM 1400 N N . HIS A 1 183 ? 33.595 -6.952 -27.744 1.00 37.22 183 HIS A N 1
ATOM 1401 C CA . HIS A 1 183 ? 32.451 -6.903 -26.851 1.00 37.22 183 HIS A CA 1
ATOM 1402 C C . HIS A 1 183 ? 32.734 -5.766 -25.871 1.00 37.22 183 HIS A C 1
ATOM 1404 O O . HIS A 1 183 ? 33.403 -5.962 -24.861 1.00 37.22 183 HIS A O 1
ATOM 1410 N N . GLN A 1 184 ? 32.300 -4.546 -26.202 1.00 45.84 184 GLN A N 1
ATOM 1411 C CA . GLN A 1 184 ? 32.323 -3.443 -25.242 1.00 45.84 184 GLN A CA 1
ATOM 1412 C C . GLN A 1 184 ? 31.445 -3.847 -24.055 1.00 45.84 184 GLN A C 1
ATOM 1414 O O . GLN A 1 184 ? 30.224 -3.768 -24.147 1.00 45.84 184 GLN A O 1
ATOM 1419 N N . ASN A 1 185 ? 32.047 -4.316 -22.963 1.00 53.66 185 ASN A N 1
ATOM 1420 C CA . ASN A 1 185 ? 31.348 -4.499 -21.699 1.00 53.66 185 ASN A CA 1
ATOM 1421 C C . ASN A 1 185 ? 30.694 -3.163 -21.324 1.00 53.66 185 ASN A C 1
ATOM 1423 O O . ASN A 1 185 ? 31.294 -2.102 -21.507 1.00 53.66 185 ASN A O 1
ATOM 1427 N N . ILE A 1 186 ? 29.443 -3.197 -20.864 1.00 63.94 186 ILE A N 1
ATOM 1428 C CA . ILE A 1 186 ? 28.827 -2.013 -20.259 1.00 63.94 186 ILE A CA 1
ATOM 1429 C C . ILE A 1 186 ? 29.766 -1.577 -19.134 1.00 63.94 186 ILE A C 1
ATOM 1431 O O . ILE A 1 186 ? 30.190 -2.418 -18.342 1.00 63.94 186 ILE A O 1
ATOM 1435 N N . THR A 1 187 ? 30.162 -0.307 -19.117 1.00 72.25 187 THR A N 1
ATOM 1436 C CA . THR A 1 187 ? 31.096 0.166 -18.096 1.00 72.25 187 THR A CA 1
ATOM 1437 C C . THR A 1 187 ? 30.405 0.127 -16.737 1.00 72.25 187 THR A C 1
ATOM 1439 O O . THR A 1 187 ? 29.198 0.368 -16.635 1.00 72.25 187 THR A O 1
ATOM 1442 N N . ASP A 1 188 ? 31.169 -0.134 -15.676 1.00 74.75 188 ASP A N 1
ATOM 1443 C CA . ASP A 1 188 ? 30.646 -0.098 -14.304 1.00 74.75 188 ASP A CA 1
ATOM 1444 C C . ASP A 1 188 ? 29.966 1.247 -13.995 1.00 74.75 188 ASP A C 1
ATOM 1446 O O . ASP A 1 188 ? 28.963 1.303 -13.285 1.00 74.75 188 ASP A O 1
ATOM 1450 N N . VAL A 1 189 ? 30.451 2.326 -14.618 1.00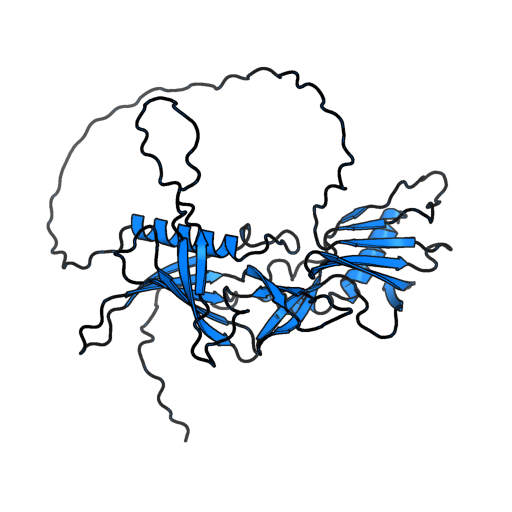 75.88 189 VAL A N 1
ATOM 1451 C CA . VAL A 1 189 ? 29.868 3.672 -14.551 1.00 75.88 189 VAL A CA 1
ATOM 1452 C C . VAL A 1 189 ? 28.451 3.706 -15.133 1.00 75.88 189 VAL A C 1
ATOM 1454 O O . VAL A 1 189 ? 27.543 4.232 -14.494 1.00 75.88 189 VAL A O 1
ATOM 1457 N N . THR A 1 190 ? 28.213 3.108 -16.306 1.00 79.06 190 THR A N 1
ATOM 1458 C CA . THR A 1 190 ? 26.864 3.032 -16.890 1.00 79.06 190 THR A CA 1
ATOM 1459 C C . THR A 1 190 ? 25.916 2.223 -16.002 1.00 79.06 190 THR A C 1
ATOM 1461 O O . THR A 1 190 ? 24.775 2.635 -15.806 1.00 79.06 190 THR A O 1
ATOM 1464 N N . HIS A 1 191 ? 26.372 1.117 -15.404 1.00 81.38 191 HIS A N 1
ATOM 1465 C CA . HIS A 1 191 ? 25.555 0.358 -14.446 1.00 81.38 191 HIS A CA 1
ATOM 1466 C C . HIS A 1 191 ? 25.187 1.182 -13.207 1.00 81.38 191 HIS A C 1
ATOM 1468 O O . HIS A 1 191 ? 24.045 1.118 -12.748 1.00 81.38 191 HIS A O 1
ATOM 1474 N N . GLN A 1 192 ? 26.125 1.960 -12.664 1.00 82.50 192 GLN A N 1
ATOM 1475 C CA . GLN A 1 192 ? 25.870 2.823 -11.508 1.00 82.50 192 GLN A CA 1
ATOM 1476 C C . GLN A 1 192 ? 24.851 3.919 -11.831 1.00 82.50 192 GLN A C 1
ATOM 1478 O O . GLN A 1 192 ? 23.903 4.101 -11.068 1.00 82.50 192 GLN A O 1
ATOM 1483 N N . ILE A 1 193 ? 24.998 4.590 -12.979 1.00 83.50 193 ILE A N 1
ATOM 1484 C CA . ILE A 1 193 ? 24.071 5.640 -13.427 1.00 83.50 193 ILE A CA 1
ATOM 1485 C C . ILE A 1 193 ? 22.656 5.076 -13.579 1.00 83.50 193 ILE A C 1
ATOM 1487 O O . ILE A 1 193 ? 21.721 5.603 -12.981 1.00 83.50 193 ILE A O 1
ATOM 1491 N N . LEU A 1 194 ? 22.496 3.966 -14.305 1.00 86.31 194 LEU A N 1
ATOM 1492 C CA . LEU A 1 194 ? 21.181 3.356 -14.526 1.00 86.31 194 LEU A CA 1
ATOM 1493 C C . LEU A 1 194 ? 20.546 2.868 -13.223 1.00 86.31 194 LEU A C 1
ATOM 1495 O O . LEU A 1 194 ? 19.351 3.052 -13.006 1.00 86.31 194 LEU A O 1
ATOM 1499 N N . SER A 1 195 ? 21.348 2.294 -12.323 1.00 87.88 195 SER A N 1
ATOM 1500 C CA . SER A 1 195 ? 20.854 1.847 -11.017 1.00 87.88 195 SER A CA 1
ATOM 1501 C C . SER A 1 195 ? 20.358 3.028 -10.183 1.00 87.88 195 SER A C 1
ATOM 1503 O O . SER A 1 195 ? 19.329 2.916 -9.518 1.00 87.88 195 SER A O 1
ATOM 1505 N N . ALA A 1 196 ? 21.064 4.163 -10.225 1.00 87.31 196 ALA A N 1
ATOM 1506 C CA . ALA A 1 196 ? 20.649 5.387 -9.550 1.00 87.31 196 ALA A CA 1
ATOM 1507 C C . ALA A 1 196 ? 19.352 5.951 -10.152 1.00 87.31 196 ALA A C 1
ATOM 1509 O O . ALA A 1 196 ? 18.434 6.273 -9.401 1.00 87.31 196 ALA A O 1
ATOM 1510 N N . GLN A 1 197 ? 19.237 5.993 -11.483 1.00 89.38 197 GLN A N 1
ATOM 1511 C CA . GLN A 1 197 ? 18.026 6.447 -12.178 1.00 89.38 197 GLN A CA 1
ATOM 1512 C C . GLN A 1 197 ? 16.808 5.578 -11.836 1.00 89.38 197 GLN A C 1
ATOM 1514 O O . GLN A 1 197 ? 15.769 6.110 -11.455 1.00 89.38 197 GLN A O 1
ATOM 1519 N N . ILE A 1 198 ? 16.950 4.246 -11.872 1.00 92.44 198 ILE A N 1
ATOM 1520 C CA . ILE A 1 198 ? 15.887 3.306 -11.480 1.00 92.44 198 ILE A CA 1
ATOM 1521 C C . ILE A 1 198 ? 15.457 3.547 -10.028 1.00 92.44 198 ILE A C 1
ATOM 1523 O O . ILE A 1 198 ? 14.266 3.606 -9.739 1.00 92.44 198 ILE A O 1
ATOM 1527 N N . ARG A 1 199 ? 16.404 3.712 -9.096 1.00 91.75 199 ARG A N 1
ATOM 1528 C CA . ARG A 1 199 ? 16.076 3.968 -7.682 1.00 91.75 199 ARG A CA 1
ATOM 1529 C C . ARG A 1 199 ? 15.402 5.323 -7.470 1.00 91.75 199 ARG A C 1
ATOM 1531 O O . ARG A 1 199 ? 14.541 5.432 -6.604 1.00 91.75 199 ARG A O 1
ATOM 1538 N N . THR A 1 200 ? 15.778 6.352 -8.223 1.00 90.50 200 THR A N 1
ATOM 1539 C CA . THR A 1 200 ? 15.100 7.656 -8.177 1.00 90.50 200 THR A CA 1
ATOM 1540 C C . THR A 1 200 ? 13.679 7.556 -8.721 1.00 90.50 200 THR A C 1
ATOM 1542 O O . THR A 1 200 ? 12.761 7.985 -8.035 1.00 90.50 200 THR A O 1
ATOM 1545 N N . PHE A 1 201 ? 13.480 6.880 -9.854 1.00 93.06 201 PHE A N 1
ATOM 1546 C CA . PHE A 1 201 ? 12.148 6.589 -10.391 1.00 93.06 201 PHE A CA 1
ATOM 1547 C C . PHE A 1 201 ? 11.257 5.857 -9.375 1.00 93.06 201 PHE A C 1
ATOM 1549 O O . PHE A 1 201 ? 10.127 6.271 -9.140 1.00 93.06 201 PHE A O 1
ATOM 1556 N N . LEU A 1 202 ? 11.776 4.817 -8.710 1.00 94.75 202 LEU A N 1
ATOM 1557 C CA . LEU A 1 202 ? 11.025 4.096 -7.675 1.00 94.75 202 LEU A CA 1
ATOM 1558 C C . LEU A 1 202 ? 10.644 4.994 -6.491 1.00 94.75 202 LEU A C 1
ATOM 1560 O O . LEU A 1 202 ? 9.529 4.884 -5.997 1.00 94.75 202 LEU A O 1
ATOM 1564 N N . ARG A 1 203 ? 11.541 5.884 -6.050 1.00 92.94 203 ARG A N 1
ATOM 1565 C CA . ARG A 1 203 ? 11.266 6.824 -4.950 1.00 92.94 203 ARG A CA 1
ATOM 1566 C C . ARG A 1 203 ? 10.240 7.889 -5.317 1.00 92.94 203 ARG A C 1
ATOM 1568 O O . ARG A 1 203 ? 9.460 8.264 -4.459 1.00 92.94 203 ARG A O 1
ATOM 1575 N N . GLU A 1 204 ? 10.251 8.387 -6.551 1.00 91.12 204 GLU A N 1
ATOM 1576 C CA . GLU A 1 204 ? 9.261 9.374 -7.002 1.00 91.12 204 GLU A CA 1
ATOM 1577 C C . GLU A 1 204 ? 7.876 8.743 -7.244 1.00 91.12 204 GLU A C 1
ATOM 1579 O O . GLU A 1 204 ? 6.867 9.431 -7.135 1.00 91.12 204 GLU A O 1
ATOM 1584 N N . MET A 1 205 ? 7.817 7.442 -7.551 1.00 91.62 205 MET A N 1
ATOM 1585 C CA . MET A 1 205 ? 6.566 6.678 -7.686 1.00 91.62 205 MET A CA 1
ATOM 1586 C C . MET A 1 205 ? 5.950 6.244 -6.348 1.00 91.62 205 MET A C 1
ATOM 1588 O O . MET A 1 205 ? 4.757 5.939 -6.296 1.00 91.62 205 MET A O 1
ATOM 1592 N N . ASP A 1 206 ? 6.765 6.139 -5.301 1.00 93.44 206 ASP A N 1
ATOM 1593 C CA . ASP A 1 206 ? 6.340 5.689 -3.981 1.00 93.44 206 ASP A CA 1
ATOM 1594 C C . ASP A 1 206 ? 5.788 6.861 -3.157 1.00 93.44 206 ASP A C 1
ATOM 1596 O O . ASP A 1 206 ? 6.377 7.937 -3.094 1.00 93.44 206 ASP A O 1
ATOM 1600 N N . GLU A 1 207 ? 4.658 6.650 -2.485 1.00 90.62 207 GLU A N 1
ATOM 1601 C CA . GLU A 1 207 ? 4.015 7.664 -1.636 1.00 90.62 207 GLU A CA 1
ATOM 1602 C C . GLU A 1 207 ? 4.737 7.862 -0.286 1.00 90.62 207 GLU A C 1
ATOM 1604 O O . GLU A 1 207 ? 4.272 8.635 0.553 1.00 90.62 207 GLU A O 1
ATOM 1609 N N . GLY A 1 208 ? 5.864 7.178 -0.051 1.00 89.62 208 GLY A N 1
ATOM 1610 C CA . GLY A 1 208 ? 6.648 7.284 1.180 1.00 89.62 208 GLY A CA 1
ATOM 1611 C C . GLY A 1 208 ? 5.960 6.636 2.377 1.00 89.62 208 GLY A C 1
ATOM 1612 O O . GLY A 1 208 ? 6.128 7.083 3.511 1.00 89.62 208 GLY A O 1
ATOM 1613 N N . VAL A 1 209 ? 5.134 5.621 2.124 1.00 88.56 209 VAL A N 1
ATOM 1614 C CA . VAL A 1 209 ? 4.324 4.959 3.146 1.00 88.56 209 VAL A CA 1
ATOM 1615 C C . VAL A 1 209 ? 5.026 3.699 3.630 1.00 88.56 209 VAL A C 1
ATOM 1617 O O . VAL A 1 209 ? 5.589 2.929 2.853 1.00 88.56 209 VAL A O 1
ATOM 1620 N N . GLU A 1 210 ? 4.957 3.470 4.936 1.00 90.44 210 GLU A N 1
ATOM 1621 C CA . GLU A 1 210 ? 5.450 2.255 5.567 1.00 90.44 210 GLU A CA 1
ATOM 1622 C C . GLU A 1 210 ? 4.279 1.466 6.138 1.00 90.44 210 GLU A C 1
ATOM 1624 O O . GLU A 1 210 ? 3.408 2.010 6.821 1.00 90.44 210 GLU A O 1
ATOM 1629 N N . PHE A 1 211 ? 4.272 0.162 5.883 1.00 90.81 211 PHE A N 1
ATOM 1630 C CA . PHE A 1 211 ? 3.349 -0.759 6.519 1.00 90.81 211 PHE A CA 1
ATOM 1631 C C . PHE A 1 211 ? 4.109 -1.543 7.583 1.00 90.81 211 PHE A C 1
ATOM 1633 O O . PHE A 1 211 ? 5.036 -2.285 7.265 1.00 90.81 211 PHE A O 1
ATOM 1640 N N . ARG A 1 212 ? 3.743 -1.344 8.856 1.00 89.12 212 ARG A N 1
ATOM 1641 C CA . ARG A 1 212 ? 4.399 -1.987 10.013 1.00 89.12 212 ARG A CA 1
ATOM 1642 C C . ARG A 1 212 ? 5.917 -1.747 10.055 1.00 89.12 212 ARG A C 1
ATOM 1644 O O . ARG A 1 212 ? 6.686 -2.638 10.386 1.00 89.12 212 ARG A O 1
ATOM 1651 N N . GLY A 1 213 ? 6.342 -0.534 9.698 1.00 87.88 213 GLY A N 1
ATOM 1652 C CA . GLY A 1 213 ? 7.758 -0.145 9.649 1.00 87.88 213 GLY A CA 1
ATOM 1653 C C . GLY A 1 213 ? 8.523 -0.656 8.423 1.00 87.88 213 GLY A C 1
ATOM 1654 O O . GLY A 1 213 ? 9.744 -0.517 8.365 1.00 87.88 213 GLY A O 1
ATOM 1655 N N . HIS A 1 214 ? 7.827 -1.247 7.445 1.00 89.94 214 HIS A N 1
ATOM 1656 C CA . HIS A 1 214 ? 8.417 -1.687 6.184 1.00 89.94 214 HIS A CA 1
ATOM 1657 C C . HIS A 1 214 ? 7.868 -0.857 5.017 1.00 89.94 214 HIS A C 1
ATOM 1659 O O . HIS A 1 214 ? 6.683 -0.921 4.681 1.00 89.94 214 HIS A O 1
ATOM 1665 N N . GLY A 1 215 ? 8.739 -0.074 4.385 1.00 91.00 215 GLY A N 1
ATOM 1666 C CA . GLY A 1 215 ? 8.470 0.671 3.154 1.00 91.00 215 GLY A CA 1
ATOM 1667 C C . GLY A 1 215 ? 9.459 0.321 2.043 1.00 91.00 215 GLY A C 1
ATOM 1668 O O . GLY A 1 215 ? 10.174 -0.682 2.107 1.00 91.00 215 GLY A O 1
ATOM 1669 N N . LEU A 1 216 ? 9.536 1.167 1.012 1.00 92.62 216 LEU A N 1
ATOM 1670 C CA . LEU A 1 216 ? 10.454 0.972 -0.118 1.00 92.62 216 LEU A CA 1
ATOM 1671 C C . LEU A 1 216 ? 11.924 0.848 0.325 1.00 92.62 216 LEU A C 1
ATOM 1673 O O . LEU A 1 216 ? 12.676 0.050 -0.235 1.00 92.62 216 LEU A O 1
ATOM 1677 N N . ALA A 1 217 ? 12.334 1.613 1.341 1.00 90.50 217 ALA A N 1
ATOM 1678 C CA . ALA A 1 217 ? 13.705 1.616 1.852 1.00 90.50 217 ALA A CA 1
ATOM 1679 C C . ALA A 1 217 ? 14.121 0.283 2.504 1.00 90.50 217 ALA A C 1
ATOM 1681 O O . ALA A 1 217 ? 15.314 -0.011 2.578 1.00 90.50 217 ALA A O 1
ATOM 1682 N N . ASN A 1 218 ? 13.156 -0.526 2.950 1.00 89.81 218 ASN A N 1
ATOM 1683 C CA . ASN A 1 218 ? 13.387 -1.793 3.645 1.00 89.81 218 ASN A CA 1
ATOM 1684 C C . ASN A 1 218 ? 13.398 -3.006 2.696 1.00 89.81 218 ASN A C 1
ATOM 1686 O O . ASN A 1 218 ? 13.690 -4.115 3.142 1.00 89.81 218 ASN A O 1
ATOM 1690 N N . GLN A 1 219 ? 13.085 -2.814 1.408 1.00 90.19 219 GLN A N 1
ATOM 1691 C CA . GLN A 1 219 ? 13.016 -3.892 0.418 1.00 90.19 219 GLN A CA 1
ATOM 1692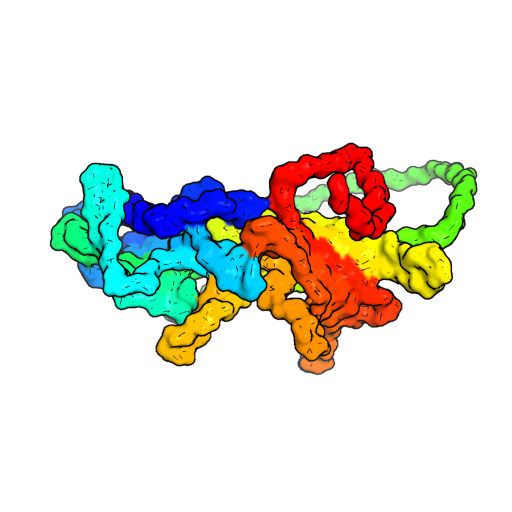 C C . GLN A 1 219 ? 14.395 -4.250 -0.170 1.00 90.19 219 GLN A C 1
ATOM 1694 O O . GLN A 1 219 ? 15.202 -3.375 -0.497 1.00 90.19 219 GLN A O 1
ATOM 1699 N N . ASP A 1 220 ? 14.631 -5.544 -0.424 1.00 89.25 220 ASP A N 1
ATOM 1700 C CA . ASP A 1 220 ? 15.777 -6.026 -1.217 1.00 89.25 220 ASP A CA 1
ATOM 1701 C C . ASP A 1 220 ? 15.518 -5.838 -2.724 1.00 89.25 220 ASP A C 1
ATOM 1703 O O . ASP A 1 220 ? 15.014 -6.727 -3.410 1.00 89.25 220 ASP A O 1
ATOM 1707 N N . ILE A 1 221 ? 15.839 -4.652 -3.251 1.00 89.69 221 ILE A N 1
ATOM 1708 C CA . ILE A 1 221 ? 15.672 -4.335 -4.678 1.00 89.69 221 ILE A CA 1
ATOM 1709 C C . ILE A 1 221 ? 16.882 -4.834 -5.472 1.00 89.69 221 ILE A C 1
ATOM 1711 O O . ILE A 1 221 ? 17.980 -4.267 -5.386 1.00 89.69 221 ILE A O 1
ATOM 1715 N N . ARG A 1 222 ? 16.664 -5.842 -6.323 1.00 89.94 222 ARG A N 1
ATOM 1716 C CA . ARG A 1 222 ? 17.710 -6.437 -7.170 1.00 89.94 222 ARG A CA 1
ATOM 1717 C C . ARG A 1 222 ? 17.621 -5.909 -8.588 1.00 89.94 222 ARG A C 1
ATOM 1719 O O . ARG A 1 222 ? 16.586 -6.038 -9.233 1.00 89.94 222 ARG A O 1
ATOM 1726 N N . VAL A 1 223 ? 18.728 -5.379 -9.099 1.00 89.56 223 VAL A N 1
ATOM 1727 C CA . VAL A 1 223 ? 18.825 -4.880 -10.475 1.00 89.56 223 VAL A CA 1
ATOM 1728 C C . VAL A 1 223 ? 19.867 -5.693 -11.230 1.00 89.56 223 VAL A C 1
ATOM 1730 O O . VAL A 1 223 ? 21.002 -5.834 -10.780 1.00 89.56 223 VAL A O 1
ATOM 1733 N N . SER A 1 224 ? 19.481 -6.237 -12.380 1.00 87.81 224 SER A N 1
ATOM 1734 C CA . SER A 1 224 ? 20.369 -6.985 -13.272 1.00 87.81 224 SER A CA 1
ATOM 1735 C C . SER A 1 224 ? 20.272 -6.453 -14.695 1.00 87.81 224 SER A C 1
ATOM 1737 O O . SER A 1 224 ? 19.215 -5.995 -15.119 1.00 87.81 224 SER A O 1
ATOM 1739 N N . TYR A 1 225 ? 21.377 -6.514 -15.434 1.00 86.94 225 TYR A N 1
ATOM 1740 C CA . TYR A 1 225 ? 21.486 -5.937 -16.771 1.00 86.94 225 TYR A CA 1
ATOM 1741 C C . TYR A 1 225 ? 21.846 -7.007 -17.794 1.00 86.94 225 TYR A C 1
ATOM 1743 O O . TYR A 1 225 ? 22.655 -7.897 -17.523 1.00 86.94 225 TYR A O 1
ATOM 1751 N N . ARG A 1 226 ? 21.281 -6.904 -18.996 1.00 83.31 226 ARG A N 1
ATOM 1752 C CA . ARG A 1 226 ? 21.685 -7.725 -20.140 1.00 83.31 226 ARG A CA 1
ATOM 1753 C C . ARG A 1 226 ? 21.600 -6.944 -21.440 1.00 83.31 226 ARG A C 1
ATOM 1755 O O . ARG A 1 226 ? 20.714 -6.116 -21.621 1.00 83.31 226 ARG A O 1
ATOM 1762 N N . ARG A 1 227 ? 22.491 -7.262 -22.377 1.00 78.62 227 ARG A N 1
ATOM 1763 C CA . ARG A 1 227 ? 22.354 -6.827 -23.769 1.00 78.62 227 ARG A CA 1
ATOM 1764 C C . ARG A 1 227 ? 21.590 -7.869 -24.558 1.00 78.62 227 ARG A C 1
ATOM 1766 O O . ARG A 1 227 ? 21.896 -9.059 -24.468 1.00 78.62 227 ARG A O 1
ATOM 1773 N N . ILE A 1 228 ? 20.637 -7.414 -25.357 1.00 74.62 228 ILE A N 1
ATOM 1774 C CA . ILE A 1 228 ? 19.990 -8.253 -26.356 1.00 74.62 228 ILE A CA 1
ATOM 1775 C C . ILE A 1 228 ? 20.422 -7.768 -27.731 1.00 74.62 228 ILE A C 1
ATOM 1777 O O . ILE A 1 228 ? 20.182 -6.625 -28.110 1.00 74.62 228 ILE A O 1
ATOM 1781 N N . SER A 1 229 ? 21.054 -8.663 -28.486 1.00 68.50 229 SER A N 1
ATOM 1782 C CA . SER A 1 229 ? 21.209 -8.504 -29.926 1.00 68.50 229 SER A CA 1
ATOM 1783 C C . SER A 1 229 ? 19.955 -9.040 -30.610 1.00 68.50 229 SER A C 1
ATOM 1785 O O . SER A 1 229 ? 19.426 -10.098 -30.248 1.00 68.50 229 SER A O 1
ATOM 1787 N N . GLY A 1 230 ? 19.419 -8.291 -31.574 1.00 61.28 230 GLY A N 1
ATOM 1788 C CA . GLY A 1 230 ? 18.209 -8.724 -32.260 1.00 61.28 230 GLY A CA 1
ATOM 1789 C C . GLY A 1 230 ? 18.410 -10.026 -33.044 1.00 61.28 230 GLY A C 1
ATOM 1790 O O . GLY A 1 230 ? 19.529 -10.474 -33.305 1.00 61.28 230 GLY A O 1
ATOM 1791 N N . LYS A 1 231 ? 17.295 -10.683 -33.395 1.00 57.19 231 LYS A N 1
ATOM 1792 C CA . LYS A 1 231 ? 17.305 -11.989 -34.077 1.00 57.19 231 LYS A CA 1
ATOM 1793 C C . LYS A 1 231 ? 18.233 -11.963 -35.299 1.00 57.19 231 LYS A C 1
ATOM 1795 O O . LYS A 1 231 ? 18.081 -11.110 -36.173 1.00 57.19 231 LYS A O 1
ATOM 1800 N N . LYS A 1 232 ? 19.142 -12.948 -35.372 1.00 46.28 232 LYS A N 1
ATOM 1801 C CA . LYS A 1 232 ? 20.046 -13.180 -36.512 1.00 46.28 232 LYS A CA 1
ATOM 1802 C C . LYS A 1 232 ? 19.273 -13.054 -37.832 1.00 46.28 232 LYS A C 1
ATOM 1804 O O . LYS A 1 232 ? 18.359 -13.838 -38.072 1.00 46.28 232 LYS A O 1
ATOM 1809 N N . GLY A 1 233 ? 19.639 -12.079 -38.665 1.00 53.81 233 GLY A N 1
ATOM 1810 C CA . GLY A 1 233 ? 19.075 -11.886 -40.010 1.00 53.81 233 GLY A CA 1
ATOM 1811 C C . GLY A 1 233 ? 18.514 -10.491 -40.300 1.00 53.81 233 GLY A C 1
ATOM 1812 O O . GLY A 1 233 ? 18.298 -10.163 -41.462 1.00 53.81 233 GLY A O 1
ATOM 1813 N N . ARG A 1 234 ? 18.329 -9.637 -39.288 1.00 52.41 234 ARG A N 1
ATOM 1814 C CA . ARG A 1 234 ? 18.155 -8.186 -39.469 1.00 52.41 234 ARG A CA 1
ATOM 1815 C C . ARG A 1 234 ? 19.168 -7.469 -38.584 1.00 52.41 234 ARG A C 1
ATOM 1817 O O . ARG A 1 234 ? 19.397 -7.918 -37.465 1.00 52.41 234 ARG A O 1
ATOM 1824 N N . ALA A 1 235 ? 19.761 -6.383 -39.080 1.00 51.47 235 ALA A N 1
ATOM 1825 C CA . ALA A 1 235 ? 20.602 -5.468 -38.304 1.00 51.47 235 ALA A CA 1
ATOM 1826 C C . ALA A 1 235 ? 19.740 -4.727 -37.267 1.00 51.47 235 ALA A C 1
ATOM 1828 O O . ALA A 1 235 ? 19.468 -3.538 -37.380 1.00 51.47 235 ALA A O 1
ATOM 1829 N N . ALA A 1 236 ? 19.197 -5.472 -36.311 1.00 58.25 236 ALA A N 1
ATOM 1830 C CA . ALA A 1 236 ? 18.462 -4.917 -35.199 1.00 58.25 236 ALA A CA 1
ATOM 1831 C C . ALA A 1 236 ? 19.497 -4.382 -34.199 1.00 58.25 236 ALA A C 1
ATOM 1833 O O . ALA A 1 236 ? 20.399 -5.140 -33.823 1.00 58.25 236 ALA A O 1
ATOM 1834 N N . PRO A 1 237 ? 19.405 -3.095 -33.823 1.00 63.53 237 PRO A N 1
ATOM 1835 C CA . PRO A 1 237 ? 20.360 -2.479 -32.915 1.00 63.53 237 PRO A CA 1
ATOM 1836 C C . PRO A 1 237 ? 20.397 -3.256 -31.597 1.00 63.53 237 PRO A C 1
ATOM 1838 O O . PRO A 1 237 ? 19.360 -3.717 -31.118 1.00 63.53 237 PRO A O 1
ATOM 1841 N N . GLU A 1 238 ? 21.595 -3.432 -31.037 1.00 70.00 238 GLU A N 1
ATOM 1842 C CA . GLU A 1 238 ? 21.731 -3.963 -29.682 1.00 70.00 238 GLU A CA 1
ATOM 1843 C C . GLU A 1 238 ? 21.036 -3.010 -28.709 1.00 70.00 238 GLU A C 1
ATOM 1845 O O . GLU A 1 238 ? 21.263 -1.799 -28.752 1.00 70.00 238 GLU A O 1
ATOM 1850 N N . HIS A 1 239 ? 20.198 -3.551 -27.825 1.00 81.19 239 HIS A N 1
ATOM 1851 C CA . HIS A 1 239 ? 19.543 -2.764 -26.786 1.00 81.19 239 HIS A CA 1
ATOM 1852 C C . HIS A 1 239 ? 19.870 -3.290 -25.393 1.00 81.19 239 HIS A C 1
ATOM 1854 O O . HIS A 1 239 ? 20.173 -4.473 -25.194 1.00 81.19 239 HIS A O 1
ATOM 1860 N N . LEU A 1 240 ? 19.833 -2.376 -24.425 1.00 87.19 240 LEU A N 1
ATOM 1861 C CA . LEU A 1 240 ? 20.063 -2.675 -23.022 1.00 87.19 240 LEU A CA 1
ATOM 1862 C C . LEU A 1 240 ? 18.737 -2.988 -22.335 1.00 87.19 240 LEU A C 1
ATOM 1864 O O . LEU A 1 240 ? 17.779 -2.225 -22.456 1.00 87.19 240 LEU A O 1
ATOM 1868 N N . GLU A 1 241 ? 18.706 -4.088 -21.592 1.00 90.12 241 GLU A N 1
ATOM 1869 C CA . GLU A 1 241 ? 17.591 -4.440 -20.723 1.00 90.12 241 GLU A CA 1
ATOM 1870 C C . GLU A 1 241 ? 18.039 -4.463 -19.264 1.00 90.12 241 GLU A C 1
ATOM 1872 O O . GLU A 1 241 ? 19.054 -5.082 -18.931 1.00 90.12 241 GLU A O 1
ATOM 1877 N N . ALA A 1 242 ? 17.261 -3.817 -18.401 1.00 92.12 242 ALA A N 1
ATOM 1878 C CA . ALA A 1 242 ? 17.372 -3.898 -16.955 1.00 92.12 242 ALA A CA 1
ATOM 1879 C C . ALA A 1 242 ? 16.188 -4.704 -16.408 1.00 92.12 242 ALA A C 1
ATOM 1881 O O . ALA A 1 242 ? 15.035 -4.382 -16.682 1.00 92.12 242 ALA A O 1
ATOM 1882 N N . LEU A 1 243 ? 16.464 -5.747 -15.631 1.00 93.88 243 LEU A N 1
ATOM 1883 C CA . LEU A 1 243 ? 15.463 -6.482 -14.865 1.00 93.88 243 LEU A C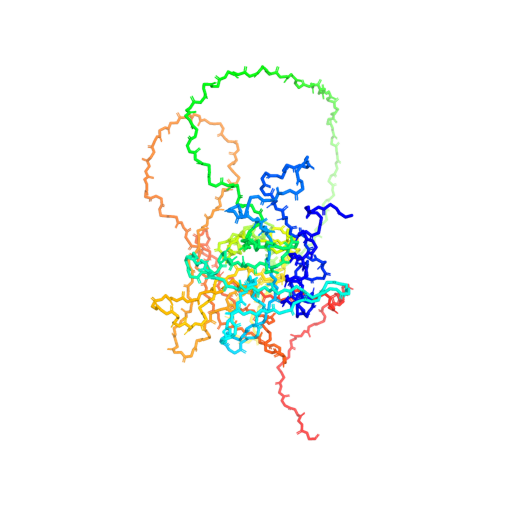A 1
ATOM 1884 C C . LEU A 1 243 ? 15.583 -6.075 -13.398 1.00 93.88 243 LEU A C 1
ATOM 1886 O O . LEU A 1 243 ? 16.632 -6.279 -12.781 1.00 93.88 243 LEU A O 1
ATOM 1890 N N . VAL A 1 244 ? 14.500 -5.522 -12.865 1.00 95.06 244 VAL A N 1
ATOM 1891 C CA . VAL A 1 244 ? 14.369 -5.047 -11.491 1.00 95.06 244 VAL A CA 1
ATOM 1892 C C . VAL A 1 244 ? 13.390 -5.957 -10.761 1.00 95.06 244 VAL A C 1
ATOM 1894 O O . VAL A 1 244 ? 12.230 -6.048 -11.152 1.00 95.06 244 VAL A O 1
ATOM 1897 N N . ARG A 1 245 ? 13.847 -6.627 -9.705 1.00 94.31 245 ARG A N 1
ATOM 1898 C CA . ARG A 1 245 ? 12.994 -7.435 -8.827 1.00 94.31 245 ARG A CA 1
ATOM 1899 C C . ARG A 1 245 ? 12.743 -6.695 -7.521 1.00 94.31 245 ARG A C 1
ATOM 1901 O O . ARG A 1 245 ? 13.699 -6.237 -6.895 1.00 94.31 245 ARG A O 1
ATOM 1908 N N . LEU A 1 246 ? 11.471 -6.556 -7.160 1.00 94.75 246 LEU A N 1
ATOM 1909 C CA . LEU A 1 246 ? 10.998 -5.862 -5.959 1.00 94.75 246 LEU A CA 1
ATOM 1910 C C . LEU A 1 246 ? 9.609 -6.366 -5.544 1.00 94.75 246 LEU A C 1
ATOM 1912 O O . LEU A 1 246 ? 8.946 -7.057 -6.316 1.00 94.75 246 LEU A O 1
ATOM 1916 N N . LYS A 1 247 ? 9.145 -5.990 -4.350 1.00 92.81 247 LYS A N 1
ATOM 1917 C CA . LYS A 1 247 ? 7.786 -6.313 -3.889 1.00 92.81 247 LYS A CA 1
ATOM 1918 C C . LYS A 1 247 ? 6.726 -5.385 -4.478 1.00 92.81 247 LYS A C 1
ATOM 1920 O O . LYS A 1 247 ? 5.646 -5.834 -4.842 1.00 92.81 247 LYS A O 1
ATOM 1925 N N . GLY A 1 248 ? 7.062 -4.108 -4.616 1.00 93.94 248 GLY A N 1
ATOM 1926 C CA . GLY A 1 248 ? 6.192 -3.080 -5.176 1.00 93.94 248 GLY A CA 1
ATOM 1927 C C . GLY A 1 248 ? 6.509 -1.712 -4.587 1.00 93.94 248 GLY A C 1
ATOM 1928 O O . GLY A 1 248 ? 7.425 -1.574 -3.776 1.00 93.94 248 GLY A O 1
ATOM 1929 N N . VAL A 1 249 ? 5.741 -0.716 -5.000 1.00 95.12 249 VAL A N 1
ATOM 1930 C CA . VAL A 1 249 ? 5.737 0.646 -4.462 1.00 95.12 249 VAL A CA 1
ATOM 1931 C C . VAL A 1 249 ? 4.323 0.983 -4.006 1.00 95.12 249 VAL A C 1
ATOM 1933 O O . VAL A 1 249 ? 3.348 0.489 -4.583 1.00 95.12 249 VAL A O 1
ATOM 1936 N N . TRP A 1 250 ? 4.204 1.784 -2.951 1.00 94.69 250 TRP A N 1
ATOM 1937 C CA . TRP A 1 250 ? 2.917 2.303 -2.510 1.00 94.69 250 TRP A CA 1
ATOM 1938 C C . TRP A 1 250 ? 2.500 3.423 -3.445 1.00 94.69 250 TRP A C 1
ATOM 1940 O O . TRP A 1 250 ? 3.157 4.457 -3.517 1.00 94.69 250 TRP A O 1
ATOM 1950 N N . THR A 1 251 ? 1.404 3.225 -4.165 1.00 92.00 251 THR A N 1
ATOM 1951 C CA . THR A 1 251 ? 0.924 4.174 -5.166 1.00 92.00 251 THR A CA 1
ATOM 1952 C C . THR A 1 251 ? -0.548 4.461 -4.948 1.00 92.00 251 THR A C 1
ATOM 1954 O O . THR A 1 251 ? -1.342 3.579 -4.609 1.00 92.00 251 THR A O 1
ATOM 1957 N N . ARG A 1 252 ? -0.927 5.718 -5.167 1.00 90.75 252 ARG A N 1
ATOM 1958 C CA . ARG A 1 252 ? -2.321 6.133 -5.126 1.00 90.75 252 ARG A CA 1
ATOM 1959 C C . ARG A 1 252 ? -3.090 5.593 -6.337 1.00 90.75 252 ARG A C 1
ATOM 1961 O O . ARG A 1 252 ? -2.684 5.808 -7.479 1.00 90.75 252 ARG A O 1
ATOM 1968 N N . ILE A 1 253 ? -4.213 4.926 -6.087 1.00 89.31 253 ILE A N 1
ATOM 1969 C CA . ILE A 1 253 ? -5.144 4.444 -7.117 1.00 89.31 253 ILE A CA 1
ATOM 1970 C C . ILE A 1 253 ? -6.515 5.091 -6.935 1.00 89.31 253 ILE A C 1
ATOM 1972 O O . ILE A 1 253 ? -6.962 5.270 -5.803 1.00 89.31 253 ILE A O 1
ATOM 1976 N N . ASP A 1 254 ? -7.166 5.463 -8.037 1.00 87.56 254 ASP A N 1
ATOM 1977 C CA . ASP A 1 254 ? -8.542 5.975 -8.029 1.00 87.56 254 ASP A CA 1
ATOM 1978 C C . ASP A 1 254 ? -9.505 4.786 -7.956 1.00 87.56 254 ASP A C 1
ATOM 1980 O O . ASP A 1 254 ? -9.502 3.925 -8.837 1.00 87.56 254 ASP A O 1
ATOM 1984 N N . LEU A 1 255 ? -10.315 4.705 -6.900 1.00 79.06 255 LEU A N 1
ATOM 1985 C CA . LEU A 1 255 ? -11.293 3.626 -6.754 1.00 79.06 255 LEU A CA 1
ATOM 1986 C C . LEU A 1 255 ? -12.564 3.866 -7.582 1.00 79.06 255 LEU A C 1
ATOM 1988 O O . LEU A 1 255 ? -13.452 3.014 -7.595 1.00 79.06 255 LEU A O 1
ATOM 1992 N N . GLY A 1 256 ? -12.689 5.019 -8.247 1.00 68.12 256 GLY A N 1
ATOM 1993 C CA . GLY A 1 256 ? -13.853 5.384 -9.055 1.00 68.12 256 GLY A CA 1
ATOM 1994 C C . GLY A 1 256 ? -15.140 5.563 -8.244 1.00 68.12 256 GLY A C 1
ATOM 1995 O O . GLY A 1 256 ? -16.209 5.775 -8.819 1.00 68.12 256 GLY A O 1
ATOM 1996 N N . MET A 1 257 ? -15.065 5.485 -6.912 1.00 60.59 257 MET A N 1
ATOM 1997 C CA . MET A 1 257 ? -16.187 5.720 -6.014 1.00 60.59 257 MET A CA 1
ATOM 1998 C C . MET A 1 257 ? -16.296 7.223 -5.757 1.00 60.59 257 MET A C 1
ATOM 2000 O O . MET A 1 257 ? -15.470 7.817 -5.072 1.00 60.59 257 MET A O 1
ATOM 2004 N N . GLN A 1 258 ? -17.317 7.857 -6.337 1.00 50.72 258 GLN A N 1
ATOM 2005 C CA . GLN A 1 258 ? -17.675 9.236 -6.007 1.00 50.72 258 GLN A CA 1
ATOM 2006 C C . GLN A 1 258 ? -18.565 9.243 -4.763 1.00 50.72 258 GLN A C 1
ATOM 2008 O O . GLN A 1 258 ? -19.794 9.301 -4.859 1.00 50.72 258 GLN A O 1
ATOM 2013 N N . LEU A 1 259 ? -17.968 9.211 -3.574 1.00 49.69 259 LEU A N 1
ATOM 2014 C CA . LEU A 1 259 ? -18.695 9.558 -2.358 1.00 49.69 259 LEU A CA 1
ATOM 2015 C C . LEU A 1 259 ? -18.672 11.086 -2.201 1.00 49.69 259 LEU A C 1
ATOM 2017 O O . LEU A 1 259 ? -17.641 11.716 -1.994 1.00 49.69 259 LEU A O 1
ATOM 2021 N N . ARG A 1 260 ? -19.851 11.711 -2.323 1.00 47.16 260 ARG A N 1
ATOM 2022 C CA . ARG A 1 260 ? -20.078 13.140 -2.012 1.00 47.16 260 ARG A CA 1
ATOM 2023 C C . ARG A 1 260 ? -19.176 14.137 -2.767 1.00 47.16 260 ARG A C 1
ATOM 2025 O O . ARG A 1 260 ? -18.823 15.177 -2.220 1.00 47.16 260 ARG A O 1
ATOM 2032 N N . GLY A 1 261 ? -18.847 13.861 -4.030 1.00 44.69 261 GLY A N 1
ATOM 2033 C CA . GLY A 1 261 ? -18.139 14.813 -4.899 1.00 44.69 261 GLY A CA 1
ATOM 2034 C C . GLY A 1 261 ? -16.619 14.888 -4.701 1.00 44.69 261 GLY A C 1
ATOM 2035 O O . GLY A 1 261 ? -15.994 15.778 -5.273 1.00 44.69 261 GLY A O 1
ATOM 2036 N N . SER A 1 262 ? -16.024 13.965 -3.938 1.00 51.38 262 SER A N 1
ATOM 2037 C CA . SER A 1 262 ? -14.575 13.721 -3.904 1.00 51.38 262 SER A CA 1
ATOM 2038 C C . SER A 1 262 ? -14.254 12.413 -4.633 1.00 51.38 262 SER A C 1
ATOM 2040 O O . SER A 1 262 ? -15.056 11.481 -4.599 1.00 51.38 262 SER A O 1
ATOM 2042 N N . HIS A 1 263 ? -13.097 12.347 -5.296 1.00 56.59 263 HIS A N 1
ATOM 2043 C CA . HIS A 1 263 ? -12.512 11.069 -5.708 1.00 56.59 263 HIS A CA 1
ATOM 2044 C C . HIS A 1 263 ? -11.984 10.367 -4.457 1.00 56.59 263 HIS A C 1
ATOM 2046 O O . HIS A 1 263 ? -11.186 10.966 -3.725 1.00 56.59 263 HIS A O 1
ATOM 2052 N N . ASP A 1 264 ? -12.417 9.131 -4.224 1.00 75.94 264 ASP A N 1
ATOM 2053 C CA . ASP A 1 264 ? -11.820 8.282 -3.200 1.00 75.94 264 ASP A CA 1
ATOM 2054 C C . ASP A 1 264 ? -10.632 7.538 -3.794 1.00 75.94 264 ASP A C 1
ATOM 2056 O O . ASP A 1 264 ? -10.741 6.752 -4.741 1.00 75.94 264 ASP A O 1
ATOM 2060 N N . TYR A 1 265 ? -9.474 7.813 -3.215 1.00 85.56 265 TYR A N 1
ATOM 2061 C CA . TYR A 1 265 ? -8.230 7.161 -3.543 1.00 85.56 265 TYR A CA 1
ATOM 2062 C C . TYR A 1 265 ? -7.854 6.166 -2.449 1.00 85.56 265 TYR A C 1
ATOM 2064 O O . TYR A 1 265 ? -8.038 6.416 -1.258 1.00 85.56 265 TYR A O 1
ATOM 2072 N N . ALA A 1 266 ? -7.227 5.066 -2.847 1.00 88.19 266 ALA A N 1
ATOM 2073 C CA . ALA A 1 266 ? -6.557 4.157 -1.926 1.00 88.19 266 ALA A CA 1
ATOM 2074 C C . ALA A 1 266 ? -5.052 4.142 -2.181 1.00 88.19 266 ALA A C 1
ATOM 2076 O O . ALA A 1 266 ? -4.587 4.416 -3.288 1.00 88.19 266 ALA A O 1
ATOM 2077 N N . LEU A 1 267 ? -4.290 3.793 -1.148 1.00 92.38 267 LEU A N 1
ATOM 2078 C CA . LEU A 1 267 ? -2.875 3.467 -1.280 1.00 92.38 267 LEU A CA 1
ATOM 2079 C C . LEU A 1 267 ? -2.757 1.968 -1.535 1.00 92.38 267 LEU A C 1
ATOM 2081 O O . LEU A 1 267 ? -3.072 1.169 -0.653 1.00 92.38 267 LEU A O 1
ATOM 2085 N N . ALA A 1 268 ? -2.326 1.599 -2.737 1.00 93.81 268 ALA A N 1
ATOM 2086 C CA . ALA A 1 268 ? -2.137 0.215 -3.151 1.00 93.81 268 ALA A CA 1
ATOM 2087 C C . ALA A 1 268 ? -0.650 -0.119 -3.279 1.00 93.81 268 ALA A C 1
ATOM 2089 O O . ALA A 1 268 ? 0.117 0.714 -3.762 1.00 93.81 268 ALA A O 1
ATOM 2090 N N . LEU A 1 269 ? -0.245 -1.337 -2.908 1.00 95.19 269 LEU A N 1
ATOM 2091 C CA . LEU A 1 269 ? 1.098 -1.823 -3.231 1.00 95.19 269 LEU A CA 1
ATOM 2092 C C . LEU A 1 269 ? 1.059 -2.487 -4.609 1.00 95.19 269 LEU A C 1
ATOM 2094 O O . LEU A 1 269 ? 0.449 -3.543 -4.782 1.00 95.19 269 LEU A O 1
ATOM 2098 N N . VAL A 1 270 ? 1.715 -1.873 -5.591 1.00 94.62 270 VAL A N 1
ATOM 2099 C CA . VAL A 1 270 ? 1.753 -2.361 -6.977 1.00 94.62 270 VAL A CA 1
ATOM 2100 C C . VAL A 1 270 ? 3.165 -2.293 -7.544 1.00 94.62 270 VAL A C 1
ATOM 2102 O O . VAL A 1 270 ? 4.006 -1.526 -7.080 1.00 94.62 270 VAL A O 1
ATOM 2105 N N . LEU A 1 271 ? 3.453 -3.080 -8.584 1.00 95.12 271 LEU A N 1
ATOM 2106 C CA . LEU A 1 271 ? 4.648 -2.823 -9.389 1.00 95.12 271 LEU A CA 1
ATOM 2107 C C . LEU A 1 271 ? 4.519 -1.459 -10.083 1.00 95.12 271 LEU A C 1
ATOM 2109 O O . LEU A 1 271 ? 3.399 -1.076 -10.434 1.00 95.12 271 LEU A O 1
ATOM 2113 N N . PRO A 1 272 ? 5.628 -0.747 -10.355 1.00 94.19 272 PRO A N 1
ATOM 2114 C CA . PRO A 1 272 ? 5.574 0.512 -11.088 1.00 94.19 272 PRO A CA 1
ATOM 2115 C C . PRO A 1 272 ? 4.805 0.351 -12.401 1.00 94.19 272 PRO A C 1
ATOM 2117 O O . PRO A 1 272 ? 5.155 -0.486 -13.240 1.00 94.19 272 PRO A O 1
ATOM 2120 N N . GLY A 1 273 ? 3.738 1.134 -12.566 1.00 88.56 273 GLY A N 1
ATOM 2121 C CA . GLY A 1 273 ? 2.857 1.084 -13.737 1.00 88.56 273 GLY A CA 1
ATOM 2122 C C . GLY A 1 273 ? 1.745 0.048 -13.665 1.00 88.56 273 GLY A C 1
ATOM 2123 O O . GLY A 1 273 ? 0.960 -0.060 -14.597 1.00 88.56 273 GLY A O 1
ATOM 2124 N N . GLY A 1 274 ? 1.634 -0.704 -12.569 1.00 87.88 274 GLY A N 1
ATOM 2125 C CA . GLY A 1 274 ? 0.525 -1.632 -12.349 1.00 87.88 274 GLY A CA 1
ATOM 2126 C C . GLY A 1 274 ? -0.836 -0.930 -12.301 1.00 87.88 274 GLY A C 1
ATOM 2127 O O . GLY A 1 274 ? -1.846 -1.542 -12.646 1.00 87.88 274 GLY A O 1
ATOM 2128 N N . ASN A 1 275 ? -0.835 0.357 -11.937 1.00 84.62 275 ASN A N 1
ATOM 2129 C CA . ASN A 1 275 ? -1.992 1.246 -11.926 1.00 84.62 275 ASN A CA 1
ATOM 2130 C C . ASN A 1 275 ? -2.232 1.994 -13.256 1.00 84.62 275 ASN A C 1
ATOM 2132 O O . ASN A 1 275 ? -3.170 2.783 -13.344 1.00 84.62 275 ASN A O 1
ATOM 2136 N N . LEU A 1 276 ? -1.385 1.800 -14.269 1.00 85.00 276 LEU A N 1
ATOM 2137 C CA . LEU A 1 276 ? -1.551 2.440 -15.572 1.00 85.00 276 LEU A CA 1
ATOM 2138 C C . LEU A 1 276 ? -2.406 1.562 -16.483 1.00 85.00 276 LEU A C 1
ATOM 2140 O O . LEU A 1 276 ? -2.323 0.330 -16.446 1.00 85.00 276 LEU A O 1
ATOM 2144 N N . LYS A 1 277 ? -3.222 2.210 -17.317 1.00 76.38 277 LYS A N 1
ATOM 2145 C CA . LYS A 1 277 ? -3.985 1.524 -18.358 1.00 76.38 277 LYS A CA 1
ATOM 2146 C C . LYS A 1 277 ? -3.038 1.031 -19.443 1.00 76.38 277 LYS A C 1
ATOM 2148 O O . LYS A 1 277 ? -2.099 1.731 -19.827 1.00 76.38 277 LYS A O 1
ATOM 2153 N N . GLU A 1 278 ? -3.280 -0.190 -19.909 1.00 70.62 278 GLU A N 1
ATOM 2154 C CA . GLU A 1 278 ? -2.633 -0.662 -21.127 1.00 70.62 278 GLU A CA 1
ATOM 2155 C C . GLU A 1 278 ? -3.166 0.131 -22.316 1.00 70.62 278 GLU A C 1
ATOM 2157 O O . GLU A 1 278 ? -4.270 0.672 -22.279 1.00 70.62 278 GLU A O 1
ATOM 2162 N N . ASP A 1 279 ? -2.329 0.240 -23.338 1.00 67.31 279 ASP A N 1
ATOM 2163 C CA . ASP A 1 279 ? -2.566 1.060 -24.513 1.00 67.31 279 ASP A CA 1
ATOM 2164 C C . ASP A 1 279 ? -3.702 0.485 -25.383 1.00 67.31 279 ASP A C 1
ATOM 2166 O O . ASP A 1 279 ? -3.460 -0.197 -26.379 1.00 67.31 279 ASP A O 1
ATOM 2170 N N . GLU A 1 280 ? -4.954 0.691 -24.967 1.00 60.53 280 GLU A N 1
ATOM 2171 C CA . GLU A 1 280 ? -6.139 0.293 -25.738 1.00 60.53 280 GLU A CA 1
ATOM 2172 C C . GLU A 1 280 ? -6.451 1.300 -26.862 1.00 60.53 280 GLU A C 1
ATOM 2174 O O . GLU A 1 280 ? -6.964 0.903 -27.909 1.00 60.53 280 GLU A O 1
ATOM 2179 N N . ASP A 1 281 ? -6.059 2.571 -26.693 1.00 61.72 281 ASP A N 1
ATOM 2180 C CA . ASP A 1 281 ? -6.417 3.691 -27.582 1.00 61.72 281 ASP A CA 1
ATOM 2181 C C . ASP A 1 281 ? -5.235 4.286 -28.387 1.00 61.72 281 ASP A C 1
ATOM 2183 O O . ASP A 1 281 ? -5.408 5.255 -29.129 1.00 61.72 281 ASP A O 1
ATOM 2187 N N . GLY A 1 282 ? -4.021 3.740 -28.271 1.00 61.47 282 GLY A N 1
ATOM 2188 C CA . GLY A 1 282 ? -2.805 4.271 -28.909 1.00 61.47 282 GLY A CA 1
ATOM 2189 C C . GLY A 1 282 ? -2.153 5.453 -28.169 1.00 61.47 282 GLY A C 1
ATOM 2190 O O . GLY A 1 282 ? -1.335 6.166 -28.758 1.00 61.47 282 GLY A O 1
ATOM 2191 N N . ILE A 1 283 ? -2.527 5.699 -26.908 1.00 65.25 283 ILE A N 1
ATOM 2192 C CA . ILE A 1 283 ? -1.957 6.740 -26.046 1.00 65.25 283 ILE A CA 1
ATOM 2193 C C . ILE A 1 283 ? -0.983 6.088 -25.059 1.00 65.25 283 ILE A C 1
ATOM 2195 O O . ILE A 1 283 ? -1.371 5.543 -24.026 1.00 65.25 283 ILE A O 1
ATOM 2199 N N . GLU A 1 284 ? 0.315 6.205 -25.349 1.00 73.88 284 GLU A N 1
ATOM 2200 C CA . GLU A 1 284 ? 1.371 5.745 -24.446 1.00 73.88 284 GLU A CA 1
ATOM 2201 C C . GLU A 1 284 ? 1.321 6.509 -23.109 1.00 73.88 284 GLU A C 1
ATOM 2203 O O . GLU A 1 284 ? 1.404 7.740 -23.070 1.00 73.88 284 GLU A O 1
ATOM 2208 N N . SER A 1 285 ? 1.268 5.781 -21.989 1.00 81.69 285 SER A N 1
ATOM 2209 C CA . SER A 1 285 ? 1.449 6.380 -20.664 1.00 81.69 285 SER A CA 1
ATOM 2210 C C . SER A 1 285 ? 2.916 6.774 -20.480 1.00 81.69 285 SER A C 1
ATOM 2212 O O . SER A 1 285 ? 3.800 5.931 -20.304 1.00 81.69 285 SER A O 1
ATOM 2214 N N . VAL A 1 286 ? 3.173 8.077 -20.558 1.00 85.06 286 VAL A N 1
ATOM 2215 C CA . VAL A 1 286 ? 4.497 8.682 -20.431 1.00 85.06 286 VAL A CA 1
ATOM 2216 C C . VAL A 1 286 ? 4.584 9.439 -19.117 1.00 85.06 286 VAL A C 1
ATOM 2218 O O . VAL A 1 286 ? 3.753 10.296 -18.831 1.00 85.06 286 VAL A O 1
ATOM 2221 N N . LEU A 1 287 ? 5.643 9.169 -18.366 1.00 85.69 287 LEU A N 1
ATOM 2222 C CA . LEU A 1 287 ? 5.979 9.862 -17.137 1.00 85.69 287 LEU A CA 1
ATOM 2223 C C . LEU A 1 287 ? 7.365 10.503 -17.261 1.00 85.69 287 LEU A C 1
ATOM 2225 O O . LEU A 1 287 ? 8.270 9.948 -17.889 1.00 85.69 287 LEU A O 1
ATOM 2229 N N . GLU A 1 288 ? 7.530 11.672 -16.655 1.00 85.19 288 GLU A N 1
ATOM 2230 C CA . GLU A 1 288 ? 8.784 12.424 -16.647 1.00 85.19 288 GLU A CA 1
ATOM 2231 C C . GLU A 1 288 ? 9.247 12.624 -15.206 1.00 85.19 288 GLU A C 1
ATOM 2233 O O . GLU A 1 288 ? 8.520 13.208 -14.404 1.00 85.19 288 GLU A O 1
ATOM 2238 N N . PHE A 1 289 ? 10.455 12.158 -14.890 1.00 80.38 289 PHE A N 1
ATOM 2239 C CA . PHE A 1 289 ? 11.004 12.175 -13.529 1.00 80.38 289 PHE A CA 1
ATOM 2240 C C . PHE A 1 289 ? 12.302 12.962 -13.470 1.00 80.38 289 PHE A C 1
ATOM 2242 O O . PHE A 1 289 ? 13.064 12.996 -14.439 1.00 80.38 289 PHE A O 1
ATOM 2249 N N . THR A 1 290 ? 12.567 13.597 -12.332 1.00 75.19 290 THR A N 1
ATOM 2250 C CA . THR A 1 290 ? 13.724 14.485 -12.200 1.00 75.19 290 THR A CA 1
ATOM 2251 C C . THR A 1 290 ? 15.009 13.675 -12.064 1.00 75.19 290 THR A C 1
ATOM 2253 O O . THR A 1 290 ? 15.148 12.833 -11.179 1.00 75.19 290 THR A O 1
ATOM 2256 N N . THR A 1 291 ? 16.019 13.951 -12.894 1.00 65.69 291 THR A N 1
ATOM 2257 C CA . THR A 1 291 ? 17.340 13.351 -12.674 1.00 65.69 291 THR A CA 1
ATOM 2258 C C . THR A 1 291 ? 18.080 14.102 -11.575 1.00 65.69 291 THR A C 1
ATOM 2260 O O . THR A 1 291 ? 18.797 15.066 -11.841 1.00 65.69 291 THR A O 1
ATOM 2263 N N . HIS A 1 292 ? 17.955 13.650 -10.329 1.00 57.50 292 HIS A N 1
ATOM 2264 C CA . HIS A 1 292 ? 18.886 14.044 -9.273 1.00 57.50 292 HIS A CA 1
ATOM 2265 C C . HIS A 1 292 ? 20.170 13.226 -9.402 1.00 57.50 292 HIS A C 1
ATOM 2267 O O . HIS A 1 292 ? 20.348 12.201 -8.745 1.00 57.50 292 HIS A O 1
ATOM 2273 N N . PHE A 1 293 ? 21.057 13.662 -10.292 1.00 52.16 293 PHE A N 1
ATOM 2274 C CA . PHE A 1 293 ? 22.426 13.170 -10.320 1.00 52.16 293 PHE A CA 1
ATOM 2275 C C . PHE A 1 293 ? 23.340 14.260 -9.763 1.00 52.16 293 PHE A C 1
ATOM 2277 O O . PHE A 1 293 ? 23.828 15.115 -10.501 1.00 52.16 293 PHE A O 1
ATOM 2284 N N . ASP A 1 294 ? 23.590 14.217 -8.454 1.00 46.91 294 ASP A N 1
ATOM 2285 C CA . ASP A 1 294 ? 24.816 14.797 -7.917 1.00 46.91 294 ASP A CA 1
ATOM 2286 C C . ASP A 1 294 ? 25.954 13.911 -8.420 1.00 46.91 294 ASP A C 1
ATOM 2288 O O . ASP A 1 294 ? 26.337 12.925 -7.787 1.00 46.91 294 ASP A O 1
ATOM 2292 N N . ALA A 1 295 ? 26.464 14.213 -9.618 1.00 42.44 295 ALA A N 1
ATOM 2293 C CA . ALA A 1 295 ? 27.718 13.622 -10.052 1.00 42.44 295 ALA A CA 1
ATOM 2294 C C . ALA A 1 295 ? 28.737 13.846 -8.927 1.00 42.44 295 ALA A C 1
ATOM 2296 O O . ALA A 1 295 ? 28.778 14.957 -8.384 1.00 42.44 295 ALA A O 1
ATOM 2297 N N . PRO A 1 296 ? 29.553 12.842 -8.553 1.00 39.91 296 PRO A N 1
ATOM 2298 C CA . PRO A 1 296 ? 30.619 13.062 -7.596 1.00 39.91 296 PRO A CA 1
ATOM 2299 C C . PRO A 1 296 ? 31.509 14.159 -8.173 1.00 39.91 296 PRO A C 1
ATOM 2301 O O . PRO A 1 296 ? 32.272 13.925 -9.110 1.00 39.91 296 PRO A O 1
ATOM 2304 N N . ARG A 1 297 ? 31.356 15.383 -7.654 1.00 40.53 297 ARG A N 1
ATOM 2305 C CA . ARG A 1 297 ? 32.219 16.504 -7.996 1.00 40.53 297 ARG A CA 1
ATOM 2306 C C . ARG A 1 297 ? 33.613 16.050 -7.608 1.00 40.53 297 ARG A C 1
ATOM 2308 O O . ARG A 1 297 ? 33.924 15.926 -6.422 1.00 40.53 297 ARG A O 1
ATOM 2315 N N . SER A 1 298 ? 34.431 15.740 -8.610 1.00 37.34 298 SER A N 1
ATOM 2316 C CA . SER A 1 298 ? 35.866 15.617 -8.428 1.00 37.34 298 SER A CA 1
ATOM 2317 C C . SER A 1 298 ? 36.298 16.844 -7.639 1.00 37.34 298 SER A C 1
ATOM 2319 O O . SER A 1 298 ? 36.023 17.963 -8.072 1.00 37.34 298 SER A O 1
ATOM 2321 N N . ARG A 1 299 ? 36.884 16.627 -6.457 1.00 41.91 299 ARG A N 1
ATOM 2322 C CA . ARG A 1 299 ? 37.491 17.677 -5.640 1.00 41.91 299 ARG A CA 1
ATOM 2323 C C . ARG A 1 299 ? 38.425 18.493 -6.528 1.00 41.91 299 ARG A C 1
ATOM 2325 O O . ARG A 1 299 ? 39.548 18.081 -6.795 1.00 41.91 299 ARG A O 1
ATOM 2332 N N . GLN A 1 300 ? 37.935 19.624 -6.999 1.00 40.44 300 GLN A N 1
ATOM 2333 C CA . GLN A 1 300 ? 38.748 20.700 -7.509 1.00 40.44 300 GLN A CA 1
ATOM 2334 C C . GLN A 1 300 ? 38.363 21.904 -6.675 1.00 40.44 300 GLN A C 1
ATOM 2336 O O . GLN A 1 300 ? 37.247 22.419 -6.746 1.00 40.44 300 GLN A O 1
ATOM 2341 N N . ASP A 1 301 ? 39.289 22.247 -5.792 1.00 44.91 301 ASP A N 1
ATOM 2342 C CA . ASP A 1 301 ? 39.314 23.485 -5.046 1.00 44.91 301 ASP A CA 1
ATOM 2343 C C . ASP A 1 301 ? 39.023 24.654 -5.989 1.00 44.91 301 ASP A C 1
ATOM 2345 O O . ASP A 1 301 ? 39.704 24.793 -7.006 1.00 44.91 301 ASP A O 1
ATOM 2349 N N . SER A 1 302 ? 38.024 25.482 -5.663 1.00 42.88 302 SER A N 1
ATOM 2350 C CA . SER A 1 302 ? 38.107 26.952 -5.704 1.00 42.88 302 SER A CA 1
ATOM 2351 C C . SER A 1 302 ? 36.740 27.616 -5.492 1.00 42.88 302 SER A C 1
ATOM 2353 O O . SER A 1 302 ? 35.833 27.469 -6.302 1.00 42.88 302 SER A O 1
ATOM 2355 N N . ALA A 1 303 ? 36.704 28.433 -4.436 1.00 40.28 303 ALA A N 1
ATOM 2356 C CA . ALA A 1 303 ? 35.932 29.662 -4.215 1.00 40.28 303 ALA A CA 1
ATOM 2357 C C . ALA A 1 303 ? 34.382 29.636 -4.100 1.00 40.28 303 ALA A C 1
ATOM 2359 O O . ALA A 1 303 ? 33.685 29.006 -4.892 1.00 40.28 303 ALA A O 1
ATOM 2360 N N . PRO A 1 304 ? 33.814 30.413 -3.147 1.00 55.31 304 PRO A N 1
ATOM 2361 C CA . PRO A 1 304 ? 32.381 30.649 -3.051 1.00 55.31 304 PRO A CA 1
ATOM 2362 C C . PRO A 1 304 ? 32.002 31.876 -3.887 1.00 55.31 304 PRO A C 1
ATOM 2364 O O . PRO A 1 304 ? 32.564 32.956 -3.701 1.00 55.31 304 PRO A O 1
ATOM 2367 N N . SER A 1 305 ? 31.036 31.756 -4.796 1.00 41.47 305 SER A N 1
ATOM 2368 C CA . SER A 1 305 ? 30.404 32.927 -5.413 1.00 41.47 305 SER A CA 1
ATOM 2369 C C . SER A 1 305 ? 28.998 32.629 -5.926 1.00 41.47 305 SER A C 1
ATOM 2371 O O . SER A 1 305 ? 28.811 31.871 -6.867 1.00 41.47 305 SER A O 1
ATOM 2373 N N . SER A 1 306 ? 28.066 33.367 -5.327 1.00 38.69 306 SER A N 1
ATOM 2374 C CA . SER A 1 306 ? 26.902 34.012 -5.935 1.00 38.69 306 SER A CA 1
ATOM 2375 C C . SER A 1 306 ? 25.653 33.204 -6.308 1.00 38.69 306 SER A C 1
ATOM 2377 O O . SER A 1 306 ? 25.635 32.295 -7.128 1.00 38.69 306 SER A O 1
ATOM 2379 N N . SER A 1 307 ? 24.576 33.704 -5.708 1.00 41.31 307 SER A N 1
ATOM 2380 C CA . SER A 1 307 ? 23.148 33.576 -5.973 1.00 41.31 307 SER A CA 1
ATOM 2381 C C . SER A 1 307 ? 22.703 33.328 -7.423 1.00 41.31 307 SER A C 1
ATOM 2383 O O . SER A 1 307 ? 23.017 34.106 -8.319 1.00 41.31 307 SER A O 1
ATOM 2385 N N . ALA A 1 308 ? 21.822 32.328 -7.534 1.00 42.84 308 ALA A N 1
ATOM 2386 C CA . ALA A 1 308 ? 20.592 32.256 -8.330 1.00 42.84 308 ALA A CA 1
ATOM 2387 C C . ALA A 1 308 ? 20.643 32.506 -9.851 1.00 42.84 308 ALA A C 1
ATOM 2389 O O . ALA A 1 308 ? 20.716 33.636 -10.323 1.00 42.84 308 ALA A O 1
ATOM 2390 N N . SER A 1 309 ? 20.359 31.433 -10.596 1.00 35.03 309 SER A N 1
ATOM 2391 C CA . SER A 1 309 ? 19.487 31.483 -11.774 1.00 35.03 309 SER A CA 1
ATOM 2392 C C . SER A 1 309 ? 18.441 30.358 -11.637 1.00 35.03 309 SER A C 1
ATOM 2394 O O . SER A 1 309 ? 18.848 29.212 -11.438 1.00 35.03 309 SER A O 1
ATOM 2396 N N . PRO A 1 310 ? 17.121 30.638 -11.663 1.00 44.00 310 PRO A N 1
ATOM 2397 C CA . PRO A 1 310 ? 16.070 29.642 -11.422 1.00 44.00 310 PRO A CA 1
ATOM 2398 C C . PRO A 1 310 ? 15.651 28.850 -12.677 1.00 44.00 310 PRO A C 1
ATOM 2400 O O . PRO A 1 310 ? 14.665 28.126 -12.627 1.00 44.00 310 PRO A O 1
ATOM 2403 N N . ASP A 1 311 ? 16.407 28.941 -13.774 1.00 37.09 311 ASP A N 1
ATOM 2404 C CA . ASP A 1 311 ? 16.083 28.329 -15.074 1.00 37.09 311 ASP A CA 1
ATOM 2405 C C . ASP A 1 311 ? 17.011 27.158 -15.447 1.00 37.09 311 ASP A C 1
ATOM 2407 O O . ASP A 1 311 ? 17.256 26.863 -16.619 1.00 37.09 311 ASP A O 1
ATOM 2411 N N . ALA A 1 312 ? 17.537 26.445 -14.447 1.00 45.56 312 ALA A N 1
ATOM 2412 C CA . ALA A 1 312 ? 18.054 25.107 -14.700 1.00 45.56 312 ALA A CA 1
ATOM 2413 C C . ALA A 1 312 ? 16.850 24.231 -15.062 1.00 45.56 312 ALA A C 1
ATOM 2415 O O . ALA A 1 312 ? 16.160 23.718 -14.183 1.00 45.56 312 ALA A O 1
ATOM 2416 N N . THR A 1 313 ? 16.573 24.110 -16.361 1.00 51.09 313 THR A N 1
ATOM 2417 C CA . THR A 1 313 ? 15.687 23.094 -16.927 1.00 51.09 313 THR A CA 1
ATOM 2418 C C . THR A 1 313 ? 16.186 21.754 -16.414 1.00 51.09 313 THR A C 1
ATOM 2420 O O . THR A 1 313 ? 17.153 21.190 -16.922 1.00 51.09 313 THR A O 1
ATOM 2423 N N . LEU A 1 314 ? 15.590 21.303 -15.308 1.00 62.56 314 LEU A N 1
ATOM 2424 C CA . LEU A 1 314 ? 15.913 20.034 -14.688 1.00 62.56 314 LEU A CA 1
ATOM 2425 C C . LEU A 1 314 ? 15.725 18.987 -15.774 1.00 62.56 314 LEU A C 1
ATOM 2427 O O . LEU A 1 314 ? 14.621 18.815 -16.287 1.00 62.56 314 LEU A O 1
ATOM 2431 N N . SER A 1 315 ? 16.825 18.358 -16.174 1.00 71.62 315 SER A N 1
ATOM 2432 C CA . SER A 1 315 ? 16.786 17.274 -17.142 1.00 71.62 315 SER A CA 1
ATOM 2433 C C . SER A 1 315 ? 15.866 16.188 -16.575 1.00 71.62 315 SER A C 1
ATOM 2435 O O . SER A 1 315 ? 15.971 15.841 -15.393 1.00 71.62 315 SER A O 1
ATOM 2437 N N . ARG A 1 316 ? 14.898 15.721 -17.368 1.00 83.19 316 ARG A N 1
ATOM 2438 C CA . ARG A 1 316 ? 13.905 14.740 -16.916 1.00 83.19 316 ARG A CA 1
ATOM 2439 C C . ARG A 1 316 ? 13.989 13.468 -17.724 1.00 83.19 316 ARG A C 1
ATOM 2441 O O . ARG A 1 316 ? 13.811 13.494 -18.941 1.00 83.19 316 ARG A O 1
ATOM 2448 N N . ASP A 1 317 ? 14.215 12.356 -17.039 1.00 87.75 317 ASP A N 1
ATOM 2449 C CA . ASP A 1 317 ? 14.157 11.046 -17.670 1.00 87.75 317 ASP A CA 1
ATOM 2450 C C . ASP A 1 317 ? 12.725 10.775 -18.123 1.00 87.75 317 ASP A C 1
ATOM 2452 O O . ASP A 1 317 ? 11.769 10.961 -17.365 1.00 87.75 317 ASP A O 1
ATOM 2456 N N . LYS A 1 318 ? 12.584 10.307 -19.364 1.00 91.88 318 LYS A N 1
ATOM 2457 C CA . LYS A 1 318 ? 11.287 9.950 -19.937 1.00 91.88 318 LYS A CA 1
ATOM 2458 C C . LYS A 1 318 ? 11.066 8.452 -19.790 1.00 91.88 318 LYS A C 1
ATOM 2460 O O . LYS A 1 318 ? 11.817 7.656 -20.359 1.00 91.88 318 LYS A O 1
ATOM 2465 N N . TRP A 1 319 ? 10.015 8.083 -19.071 1.00 93.94 319 TRP A N 1
ATOM 2466 C CA . TRP A 1 319 ? 9.609 6.710 -18.808 1.00 93.94 319 TRP A CA 1
ATOM 2467 C C . TRP A 1 319 ? 8.294 6.422 -19.516 1.00 93.94 319 TRP A C 1
ATOM 2469 O O . TRP A 1 319 ? 7.276 7.049 -19.245 1.00 93.94 319 TRP A O 1
ATOM 2479 N N . THR A 1 320 ? 8.312 5.469 -20.435 1.00 92.75 320 THR A N 1
ATOM 2480 C CA . THR A 1 320 ? 7.139 5.075 -21.214 1.00 92.75 320 THR A CA 1
ATOM 2481 C C . THR A 1 320 ? 6.708 3.680 -20.794 1.00 92.75 320 THR A C 1
ATOM 2483 O O . THR A 1 320 ? 7.455 2.715 -20.986 1.00 92.75 320 THR A O 1
ATOM 2486 N N . PHE A 1 321 ? 5.517 3.572 -20.214 1.00 92.44 321 PHE A N 1
ATOM 2487 C CA . PHE A 1 321 ? 4.912 2.291 -19.872 1.00 92.44 321 PHE A CA 1
ATOM 2488 C C . PHE A 1 321 ? 4.497 1.565 -21.151 1.00 92.44 321 PHE A C 1
ATOM 2490 O O . PHE A 1 321 ? 3.960 2.175 -22.071 1.00 92.44 321 PHE A O 1
ATOM 2497 N N . SER A 1 322 ? 4.789 0.267 -21.233 1.00 90.38 322 SER A N 1
ATOM 2498 C CA . SER A 1 322 ? 4.485 -0.540 -22.419 1.00 90.38 322 SER A CA 1
ATOM 2499 C C . SER A 1 322 ? 3.352 -1.529 -22.174 1.00 90.38 322 SER A C 1
ATOM 2501 O O . SER A 1 322 ? 2.432 -1.614 -22.978 1.00 90.38 322 SER A O 1
ATOM 2503 N N . ARG A 1 323 ? 3.444 -2.329 -21.107 1.00 91.50 323 ARG A N 1
ATOM 2504 C CA . ARG A 1 323 ? 2.447 -3.360 -20.775 1.00 91.50 323 ARG A CA 1
ATOM 2505 C C . ARG A 1 323 ? 2.659 -3.907 -19.372 1.00 91.50 323 ARG A C 1
ATOM 2507 O O . ARG A 1 323 ? 3.750 -3.782 -18.804 1.00 91.50 323 ARG A O 1
ATOM 2514 N N . ARG A 1 324 ? 1.667 -4.638 -18.878 1.00 92.25 324 ARG A N 1
ATOM 2515 C CA . ARG A 1 324 ? 1.752 -5.463 -17.674 1.00 92.25 324 ARG A CA 1
ATOM 2516 C C . ARG A 1 324 ? 1.426 -6.921 -17.985 1.00 92.25 324 ARG A C 1
ATOM 2518 O O . ARG A 1 324 ? 0.966 -7.292 -19.059 1.00 92.25 324 ARG A O 1
ATOM 2525 N N . LYS A 1 325 ? 1.739 -7.792 -17.035 1.00 92.62 325 LYS A N 1
ATOM 2526 C CA . LYS A 1 325 ? 1.394 -9.209 -17.088 1.00 92.62 325 LYS A CA 1
ATOM 2527 C C . LYS A 1 325 ? 0.812 -9.625 -15.750 1.00 92.62 325 LYS A C 1
ATOM 2529 O O . LYS A 1 325 ? 1.466 -9.453 -14.721 1.00 92.62 325 LYS A O 1
ATOM 2534 N N . LEU A 1 326 ? -0.378 -10.210 -15.804 1.00 92.00 326 LEU A N 1
ATOM 2535 C CA . LEU A 1 326 ? -1.058 -10.786 -14.651 1.00 92.00 326 LEU A CA 1
ATOM 2536 C C . LEU A 1 326 ? -0.727 -12.280 -14.504 1.00 92.00 326 LEU A C 1
ATOM 2538 O O . LEU A 1 326 ? -0.373 -12.946 -15.487 1.00 92.00 326 LEU A O 1
ATOM 2542 N N . ASP A 1 327 ? -0.813 -12.807 -13.284 1.00 91.56 327 ASP A N 1
ATOM 2543 C CA . ASP A 1 327 ? -0.871 -14.250 -13.042 1.00 91.56 327 ASP A CA 1
ATOM 2544 C C . ASP A 1 327 ? -2.311 -14.792 -13.136 1.00 91.56 327 ASP A C 1
ATOM 2546 O O . ASP A 1 327 ? -3.230 -14.124 -13.599 1.00 91.56 327 ASP A O 1
ATOM 2550 N N . LYS A 1 328 ? -2.502 -16.044 -12.711 1.00 89.62 328 LYS A N 1
ATOM 2551 C CA . LYS A 1 328 ? -3.811 -16.714 -12.673 1.00 89.62 328 LYS A CA 1
ATOM 2552 C C . LYS A 1 328 ? -4.777 -16.156 -11.617 1.00 89.62 328 LYS A C 1
ATOM 2554 O O . LYS A 1 328 ? -5.948 -16.511 -11.648 1.00 89.62 328 LYS A O 1
ATOM 2559 N N . ASN A 1 329 ? -4.270 -15.381 -10.662 1.00 88.31 329 ASN A N 1
ATOM 2560 C CA . ASN A 1 329 ? -5.033 -14.758 -9.586 1.00 88.31 329 ASN A CA 1
ATOM 2561 C C . ASN A 1 329 ? -5.233 -13.259 -9.854 1.00 88.31 329 ASN A C 1
ATOM 2563 O O . ASN A 1 329 ? -5.575 -12.518 -8.935 1.00 88.31 329 ASN A O 1
ATOM 2567 N N . ASP A 1 330 ? -4.997 -12.819 -11.093 1.00 91.81 330 ASP A N 1
ATOM 2568 C CA . ASP A 1 330 ? -5.072 -11.425 -11.514 1.00 91.81 330 ASP A CA 1
ATOM 2569 C C . ASP A 1 330 ? -4.071 -10.500 -10.777 1.00 91.81 330 ASP A C 1
ATOM 2571 O O . ASP A 1 330 ? -4.281 -9.294 -10.686 1.00 91.81 330 ASP A O 1
ATOM 2575 N N . ILE A 1 331 ? -2.956 -11.022 -10.252 1.00 90.50 331 ILE A N 1
ATOM 2576 C CA . ILE A 1 331 ? -1.905 -10.217 -9.603 1.00 90.50 331 ILE A CA 1
ATOM 2577 C C . ILE A 1 331 ? -0.897 -9.749 -10.654 1.00 90.50 331 ILE A C 1
ATOM 2579 O O . ILE A 1 331 ? -0.439 -10.535 -11.485 1.00 90.50 331 ILE A O 1
ATOM 2583 N N . VAL A 1 332 ? -0.497 -8.473 -10.605 1.00 92.00 332 VAL A N 1
ATOM 2584 C CA . VAL A 1 332 ? 0.533 -7.921 -11.501 1.00 92.00 332 VAL A CA 1
ATOM 2585 C C . VAL A 1 332 ? 1.901 -8.518 -11.164 1.00 92.00 332 VAL A C 1
ATOM 2587 O O . VAL A 1 332 ? 2.550 -8.122 -10.201 1.00 92.00 332 VAL A O 1
ATOM 2590 N N . MET A 1 333 ? 2.374 -9.439 -12.001 1.00 93.56 333 MET A N 1
ATOM 2591 C CA . MET A 1 333 ? 3.674 -10.098 -11.829 1.00 93.56 333 MET A CA 1
ATOM 2592 C C . MET A 1 333 ? 4.818 -9.344 -12.489 1.00 93.56 333 MET A C 1
ATOM 2594 O O . MET A 1 333 ? 5.979 -9.543 -12.133 1.00 93.56 333 MET A O 1
ATOM 2598 N N . ARG A 1 334 ? 4.512 -8.551 -13.519 1.00 94.81 334 ARG A N 1
ATOM 2599 C CA . ARG A 1 334 ? 5.525 -7.883 -14.330 1.00 94.81 334 ARG A CA 1
ATOM 2600 C C . ARG A 1 334 ? 4.977 -6.639 -15.009 1.00 94.81 334 ARG A C 1
ATOM 2602 O O . ARG A 1 334 ? 3.865 -6.679 -15.532 1.00 94.81 334 ARG A O 1
ATOM 2609 N N . THR A 1 335 ? 5.794 -5.596 -15.094 1.00 95.12 335 THR A N 1
ATOM 2610 C CA . THR A 1 335 ? 5.555 -4.418 -15.935 1.00 95.12 335 THR A CA 1
ATOM 2611 C C . THR A 1 335 ? 6.776 -4.130 -16.804 1.00 95.12 335 THR A C 1
ATOM 2613 O O . THR A 1 335 ? 7.919 -4.270 -16.366 1.00 95.12 335 THR A O 1
ATOM 2616 N N . ASP A 1 336 ? 6.539 -3.780 -18.066 1.00 94.38 336 ASP A N 1
ATOM 2617 C CA . ASP A 1 336 ? 7.586 -3.443 -19.028 1.00 94.38 336 ASP A CA 1
ATOM 2618 C C . ASP A 1 336 ? 7.545 -1.939 -19.329 1.00 94.38 336 ASP A C 1
ATOM 2620 O O . ASP A 1 336 ? 6.488 -1.367 -19.607 1.00 94.38 336 ASP A O 1
ATOM 2624 N N . TRP A 1 337 ? 8.721 -1.323 -19.300 1.00 95.06 337 TRP A N 1
ATOM 2625 C CA . TRP A 1 337 ? 8.946 0.104 -19.468 1.00 95.06 337 TRP A CA 1
ATOM 2626 C C . TRP A 1 337 ? 10.076 0.370 -20.453 1.00 95.06 337 TRP A C 1
ATOM 2628 O O . TRP A 1 337 ? 10.981 -0.444 -20.652 1.00 95.06 337 TRP A O 1
ATOM 2638 N N . LYS A 1 338 ? 10.061 1.569 -21.021 1.00 93.75 338 LYS A N 1
ATOM 2639 C CA . LYS A 1 338 ? 11.143 2.113 -21.832 1.00 93.75 338 LYS A CA 1
ATOM 2640 C C . LYS A 1 338 ? 11.601 3.432 -21.232 1.00 93.75 338 LYS A C 1
ATOM 2642 O O . LYS A 1 338 ? 10.817 4.370 -21.136 1.00 93.75 338 LYS A O 1
ATOM 2647 N N . MET A 1 339 ? 12.872 3.504 -20.867 1.00 92.75 339 MET A N 1
ATOM 2648 C CA . MET A 1 339 ? 13.498 4.689 -20.298 1.00 92.75 339 MET A CA 1
ATOM 2649 C C . MET A 1 339 ? 14.384 5.370 -21.342 1.00 92.75 339 MET A C 1
ATOM 2651 O O . MET A 1 339 ? 15.192 4.723 -22.017 1.00 92.75 339 MET A O 1
ATOM 2655 N N . ARG A 1 340 ? 14.260 6.692 -21.457 1.00 90.62 340 ARG A N 1
ATOM 2656 C CA . ARG A 1 340 ? 15.222 7.553 -22.149 1.00 90.62 340 ARG A CA 1
ATOM 2657 C C . ARG A 1 340 ? 15.873 8.474 -21.131 1.00 90.62 340 ARG A C 1
ATOM 2659 O O . ARG A 1 340 ? 15.181 9.280 -20.514 1.00 90.62 340 ARG A O 1
ATOM 2666 N N . SER A 1 341 ? 17.187 8.323 -20.977 1.00 84.69 341 SER A N 1
ATOM 2667 C CA . SER A 1 341 ? 17.972 9.136 -20.055 1.00 84.69 341 SER A CA 1
ATOM 2668 C C . SER A 1 341 ? 18.149 10.538 -20.618 1.00 84.69 341 SER A C 1
ATOM 2670 O O . SER A 1 341 ? 18.612 10.699 -21.747 1.00 84.69 341 SER A O 1
ATOM 2672 N N . ALA A 1 342 ? 17.824 11.553 -19.829 1.00 83.75 342 ALA A N 1
ATOM 2673 C CA . ALA A 1 342 ? 18.046 12.938 -20.222 1.00 83.75 342 ALA A CA 1
ATOM 2674 C C . ALA A 1 342 ? 19.487 13.396 -19.940 1.00 83.75 342 ALA A C 1
ATOM 2676 O O . ALA A 1 342 ? 19.997 14.313 -20.580 1.00 83.75 342 ALA A O 1
ATOM 2677 N N . THR A 1 343 ? 20.186 12.707 -19.032 1.00 76.31 343 THR A N 1
ATOM 2678 C CA . THR A 1 343 ? 21.625 12.893 -18.775 1.00 76.31 343 THR A CA 1
ATOM 2679 C C . THR A 1 343 ? 22.522 12.200 -19.802 1.00 76.31 343 THR A C 1
ATOM 2681 O O . THR A 1 343 ? 23.709 12.506 -19.882 1.00 76.31 343 THR A O 1
ATOM 2684 N N . ALA A 1 344 ? 21.975 11.267 -20.583 1.00 75.19 344 ALA A N 1
ATOM 2685 C CA . ALA A 1 344 ? 22.693 10.543 -21.626 1.00 75.19 344 ALA A CA 1
ATOM 2686 C C . ALA A 1 344 ? 21.798 10.349 -22.870 1.00 75.19 344 ALA A C 1
ATOM 2688 O O . ALA A 1 344 ? 21.416 9.217 -23.181 1.00 75.19 344 ALA A O 1
ATOM 2689 N N . PRO A 1 345 ? 21.449 11.441 -23.580 1.00 75.50 345 PRO A N 1
ATOM 2690 C CA . PRO A 1 345 ? 20.480 11.412 -24.680 1.00 75.50 345 PRO A CA 1
ATOM 2691 C C . PRO A 1 345 ? 20.951 10.593 -25.890 1.00 75.50 345 PRO A C 1
ATOM 2693 O O . PRO A 1 345 ? 20.124 10.103 -26.658 1.00 75.50 345 PRO A O 1
ATOM 2696 N N . ASP A 1 346 ? 22.265 10.413 -26.037 1.00 76.81 346 ASP A N 1
ATOM 2697 C CA . ASP A 1 346 ? 22.873 9.636 -27.121 1.00 76.81 346 ASP A CA 1
ATOM 2698 C C . ASP A 1 346 ? 22.803 8.117 -26.887 1.00 76.81 346 ASP A C 1
ATOM 2700 O O . ASP A 1 346 ? 23.073 7.331 -27.799 1.00 76.81 346 ASP A O 1
ATOM 2704 N N . LEU A 1 347 ? 22.448 7.671 -25.673 1.00 74.56 347 LEU A N 1
ATOM 2705 C CA . LEU A 1 347 ? 22.277 6.248 -25.396 1.00 74.56 347 LEU A CA 1
ATOM 2706 C C . LEU A 1 347 ? 20.958 5.734 -25.990 1.00 74.56 347 LEU A C 1
ATOM 2708 O O . LEU A 1 347 ? 19.921 6.401 -25.899 1.00 74.56 347 LEU A O 1
ATOM 2712 N N . PRO A 1 348 ? 20.951 4.514 -26.563 1.00 80.62 348 PRO A N 1
ATOM 2713 C CA . PRO A 1 348 ? 19.708 3.895 -26.991 1.00 80.62 348 PRO A CA 1
ATOM 2714 C C . PRO A 1 348 ? 18.761 3.728 -25.790 1.00 80.62 348 PRO A C 1
ATOM 2716 O O . PRO A 1 348 ? 19.228 3.548 -24.661 1.00 80.62 348 PRO A O 1
ATOM 2719 N N . PRO A 1 349 ? 17.432 3.742 -26.014 1.00 85.81 349 PRO A N 1
ATOM 2720 C CA . PRO A 1 349 ? 16.469 3.533 -24.943 1.00 85.81 349 PRO A CA 1
ATOM 2721 C C . PRO A 1 349 ? 16.753 2.239 -24.179 1.00 85.81 349 PRO A C 1
ATOM 2723 O O . PRO A 1 349 ? 16.992 1.191 -24.785 1.00 85.81 349 PRO A O 1
ATOM 2726 N N . VAL A 1 350 ? 16.688 2.322 -22.855 1.00 90.38 350 VAL A N 1
ATOM 2727 C CA . VAL A 1 350 ? 16.849 1.170 -21.969 1.00 90.38 350 VAL A CA 1
ATOM 2728 C C . VAL A 1 350 ? 15.473 0.582 -21.713 1.00 90.38 350 VAL A C 1
ATOM 2730 O O . VAL A 1 350 ? 14.547 1.295 -21.330 1.00 90.38 350 VAL A O 1
ATOM 2733 N N . PHE A 1 351 ? 15.324 -0.718 -21.925 1.00 93.19 351 PHE A N 1
ATOM 2734 C CA . PHE A 1 351 ? 14.096 -1.418 -21.575 1.00 93.19 351 PHE A CA 1
ATOM 2735 C C . PHE A 1 351 ? 14.195 -1.865 -20.124 1.00 93.19 351 PHE A C 1
ATOM 2737 O O . PHE A 1 351 ? 15.120 -2.586 -19.757 1.00 93.19 351 PHE A O 1
ATOM 2744 N N . VAL A 1 352 ? 13.266 -1.420 -19.292 1.00 95.38 352 VAL A N 1
ATOM 2745 C CA . VAL A 1 352 ? 13.243 -1.745 -17.869 1.00 95.38 352 VAL A CA 1
ATOM 2746 C C . VAL A 1 352 ? 12.050 -2.647 -17.615 1.00 95.38 352 VAL A C 1
ATOM 2748 O O . VAL A 1 352 ? 10.917 -2.304 -17.932 1.00 95.38 352 VAL A O 1
ATOM 2751 N N . THR A 1 353 ? 12.299 -3.819 -17.055 1.00 95.81 353 THR A N 1
ATOM 2752 C CA . THR A 1 353 ? 11.257 -4.734 -16.610 1.00 95.81 353 THR A CA 1
ATOM 2753 C C . THR A 1 353 ? 11.249 -4.742 -15.094 1.00 95.81 353 THR A C 1
ATOM 2755 O O . THR A 1 353 ? 12.251 -5.119 -14.490 1.00 95.81 353 THR A O 1
ATOM 2758 N N . PHE A 1 354 ? 10.118 -4.394 -14.489 1.00 96.56 354 PHE A N 1
ATOM 2759 C CA . PHE A 1 354 ? 9.874 -4.670 -13.078 1.00 96.56 354 PHE A CA 1
ATOM 2760 C C . PHE A 1 354 ? 9.183 -6.022 -12.962 1.00 96.56 354 PHE A C 1
ATOM 2762 O O . PHE A 1 354 ? 8.215 -6.291 -13.670 1.00 96.56 354 PHE A O 1
ATOM 2769 N N . GLU A 1 355 ? 9.696 -6.881 -12.097 1.00 95.19 355 GLU A N 1
ATOM 2770 C CA . GLU A 1 355 ? 9.161 -8.208 -11.822 1.00 95.19 355 GLU A CA 1
ATOM 2771 C C . GLU A 1 355 ? 8.944 -8.349 -10.319 1.00 95.19 355 GLU A C 1
ATOM 2773 O O . GLU A 1 355 ? 9.770 -7.915 -9.512 1.00 95.19 355 GLU A O 1
ATOM 2778 N N . LEU A 1 356 ? 7.818 -8.948 -9.949 1.00 92.56 356 LEU A N 1
ATOM 2779 C CA . LEU A 1 356 ? 7.500 -9.206 -8.559 1.00 92.56 356 LEU A CA 1
ATOM 2780 C C . LEU A 1 356 ? 8.498 -10.214 -7.978 1.00 92.56 356 LEU A C 1
ATOM 2782 O O . LEU A 1 356 ? 8.652 -11.323 -8.494 1.00 92.56 356 LEU A O 1
ATOM 2786 N N . ASP A 1 357 ? 9.155 -9.841 -6.884 1.00 88.75 357 ASP A N 1
ATOM 2787 C CA . ASP A 1 357 ? 10.091 -10.718 -6.189 1.00 88.75 357 ASP A CA 1
ATOM 2788 C C . ASP A 1 357 ? 9.324 -11.814 -5.436 1.00 88.75 357 ASP A C 1
ATOM 2790 O O . ASP A 1 357 ? 8.751 -11.595 -4.363 1.00 88.75 357 ASP A O 1
ATOM 2794 N N . ASN A 1 358 ? 9.265 -13.004 -6.030 1.00 74.44 358 ASN A N 1
ATOM 2795 C CA . ASN A 1 358 ? 8.569 -14.149 -5.460 1.00 74.44 358 ASN A CA 1
ATOM 2796 C C . ASN A 1 358 ? 9.483 -14.886 -4.461 1.00 74.44 358 ASN A C 1
ATOM 2798 O O . ASN A 1 358 ? 10.507 -15.434 -4.877 1.00 74.44 358 ASN A O 1
ATOM 2802 N N . PRO A 1 359 ? 9.111 -14.987 -3.169 1.00 56.09 359 PRO A N 1
ATOM 2803 C CA . PRO A 1 359 ? 9.935 -15.668 -2.170 1.00 56.09 359 PRO A CA 1
ATOM 2804 C C . PRO A 1 359 ? 10.035 -17.187 -2.403 1.00 56.09 359 PRO A C 1
ATOM 2806 O O . PRO A 1 359 ? 10.929 -17.832 -1.860 1.00 56.09 359 PRO A O 1
ATOM 2809 N N . PHE A 1 360 ? 9.144 -17.766 -3.217 1.00 51.16 360 PHE A N 1
ATOM 2810 C CA . PHE A 1 360 ? 9.119 -19.196 -3.536 1.00 51.16 360 PHE A CA 1
ATOM 2811 C C . PHE A 1 360 ? 9.899 -19.561 -4.807 1.00 51.16 360 PHE A C 1
ATOM 2813 O O . PHE A 1 360 ? 10.044 -20.747 -5.111 1.00 51.16 360 PHE A O 1
ATOM 2820 N N . GLU A 1 361 ? 10.435 -18.584 -5.548 1.00 51.50 361 GLU A N 1
ATOM 2821 C CA . GLU A 1 361 ? 11.423 -18.878 -6.585 1.00 51.50 361 GLU A CA 1
ATOM 2822 C C . GLU A 1 361 ? 12.766 -19.186 -5.917 1.00 51.50 361 GLU A C 1
ATOM 2824 O O . GLU A 1 361 ? 13.544 -18.294 -5.573 1.00 51.50 361 GLU A O 1
ATOM 2829 N N . THR A 1 362 ? 13.081 -20.474 -5.756 1.00 38.00 362 THR A N 1
ATOM 2830 C CA . THR A 1 362 ? 14.464 -20.885 -5.522 1.00 38.00 362 THR A CA 1
ATOM 2831 C C . THR A 1 362 ? 15.284 -20.454 -6.732 1.00 38.00 362 THR A C 1
ATOM 2833 O O . THR A 1 362 ? 15.187 -21.032 -7.812 1.00 38.00 362 THR A O 1
ATOM 2836 N N . LEU A 1 363 ? 16.088 -19.402 -6.562 1.00 43.91 363 LEU A N 1
ATOM 2837 C CA . LEU A 1 363 ? 17.061 -18.989 -7.566 1.00 43.91 363 LEU A CA 1
ATOM 2838 C C . LEU A 1 363 ? 17.917 -20.210 -7.929 1.00 43.91 363 LEU A C 1
ATOM 2840 O O . LEU A 1 363 ? 18.624 -20.722 -7.051 1.00 43.91 363 LEU A O 1
ATOM 2844 N N . PRO A 1 364 ? 17.926 -20.683 -9.187 1.00 37.12 364 PRO A N 1
ATOM 2845 C CA . PRO A 1 364 ? 18.946 -21.629 -9.586 1.00 37.12 364 PRO A CA 1
ATOM 2846 C C . PRO A 1 364 ? 20.294 -20.909 -9.474 1.00 37.12 364 PRO A C 1
ATOM 2848 O O . PRO A 1 364 ? 20.608 -20.008 -10.258 1.00 37.12 364 PRO A O 1
ATOM 2851 N N . ARG A 1 365 ? 21.094 -21.287 -8.467 1.00 37.59 365 ARG A N 1
ATOM 2852 C CA . ARG A 1 365 ? 22.501 -20.888 -8.358 1.00 37.59 365 ARG A CA 1
ATOM 2853 C C . ARG A 1 365 ? 23.215 -21.410 -9.602 1.00 37.59 365 ARG A C 1
ATOM 2855 O O . ARG A 1 365 ? 23.550 -22.583 -9.689 1.00 37.59 365 ARG A O 1
ATOM 2862 N N . GLY A 1 366 ? 23.398 -20.527 -10.578 1.00 41.75 366 GLY A N 1
ATOM 2863 C CA . GLY A 1 366 ? 24.227 -20.763 -11.752 1.00 41.75 366 GLY A CA 1
ATOM 2864 C C . GLY A 1 366 ? 23.702 -21.830 -12.710 1.00 41.75 366 GLY A C 1
ATOM 2865 O O . GLY A 1 366 ? 24.326 -22.871 -12.850 1.00 41.75 366 GLY A O 1
ATOM 2866 N N . THR A 1 367 ? 22.609 -21.573 -13.433 1.00 34.09 367 THR A N 1
ATOM 2867 C CA . THR A 1 367 ? 22.424 -22.064 -14.820 1.00 34.09 367 THR A CA 1
ATOM 2868 C C . THR A 1 367 ? 21.167 -21.454 -15.442 1.00 34.09 367 THR A C 1
ATOM 2870 O O . THR A 1 367 ? 20.109 -22.071 -15.510 1.00 34.09 367 THR A O 1
ATOM 2873 N N . TRP A 1 368 ? 21.270 -20.232 -15.963 1.00 42.69 368 TRP A N 1
ATOM 2874 C CA . TRP A 1 368 ? 20.224 -19.681 -16.826 1.00 42.69 368 TRP A CA 1
ATOM 2875 C C . TRP A 1 368 ? 20.407 -20.241 -18.241 1.00 42.69 368 TRP A C 1
ATOM 2877 O O . TRP A 1 368 ? 21.047 -19.633 -19.101 1.00 42.69 368 TRP A O 1
ATOM 2887 N N . ARG A 1 369 ? 19.897 -21.456 -18.489 1.00 35.56 369 ARG A N 1
ATOM 2888 C CA . ARG A 1 369 ? 19.768 -21.959 -19.863 1.00 35.56 369 ARG A CA 1
ATOM 2889 C C . ARG A 1 369 ? 18.738 -21.107 -20.606 1.00 35.56 369 ARG A C 1
ATOM 2891 O O . ARG A 1 369 ? 17.634 -20.884 -20.124 1.00 35.56 369 ARG A O 1
ATOM 2898 N N . ARG A 1 370 ? 19.143 -20.657 -21.796 1.00 36.34 370 ARG A N 1
ATOM 2899 C CA . ARG A 1 370 ? 18.361 -19.963 -22.829 1.00 36.34 370 ARG A CA 1
ATOM 2900 C C . ARG A 1 370 ? 16.869 -20.325 -22.814 1.00 36.34 370 ARG A C 1
ATOM 2902 O O . ARG A 1 370 ? 16.487 -21.360 -23.350 1.00 36.34 370 ARG A O 1
ATOM 2909 N N . LEU A 1 371 ? 16.023 -19.406 -22.357 1.00 35.66 371 LEU A N 1
ATOM 2910 C CA . LEU A 1 371 ? 14.647 -19.307 -22.846 1.00 35.66 371 LEU A CA 1
ATOM 2911 C C . LEU A 1 371 ? 14.634 -18.355 -24.041 1.00 35.66 371 LEU A C 1
ATOM 2913 O O . LEU A 1 371 ? 14.222 -17.203 -23.971 1.00 35.66 371 LEU A O 1
ATOM 2917 N N . THR A 1 372 ? 15.145 -18.864 -25.157 1.00 38.00 372 THR A N 1
ATOM 2918 C CA . THR A 1 372 ? 14.891 -18.329 -26.492 1.00 38.00 372 THR A CA 1
ATOM 2919 C C . THR A 1 372 ? 14.081 -19.378 -27.238 1.00 38.00 372 THR A C 1
ATOM 2921 O O . THR A 1 372 ? 14.646 -20.363 -27.706 1.00 38.00 372 THR A O 1
ATOM 2924 N N . GLY A 1 373 ? 12.769 -19.188 -27.354 1.00 27.20 373 GLY A N 1
ATOM 2925 C CA . GLY A 1 373 ? 11.919 -20.009 -28.212 1.00 27.20 373 GLY A CA 1
ATOM 2926 C C . GLY A 1 373 ? 10.482 -19.485 -28.232 1.00 27.20 373 GLY A C 1
ATOM 2927 O O . GLY A 1 373 ? 9.963 -19.142 -27.172 1.00 27.20 373 GLY A O 1
ATOM 2928 N N . PRO A 1 374 ? 9.837 -19.368 -29.407 1.00 38.16 374 PRO A N 1
ATOM 2929 C CA . PRO A 1 374 ? 8.447 -18.953 -29.500 1.00 38.16 374 PRO A CA 1
ATOM 2930 C C . PRO A 1 374 ? 7.554 -20.146 -29.140 1.00 38.16 374 PRO A C 1
ATOM 2932 O O . PRO A 1 374 ? 7.652 -21.198 -29.771 1.00 38.16 374 PRO A O 1
ATOM 2935 N N . PHE A 1 375 ? 6.662 -19.999 -28.162 1.00 32.66 375 PHE A N 1
ATOM 2936 C CA . PHE A 1 375 ? 5.626 -21.003 -27.925 1.00 32.66 375 PHE A CA 1
ATOM 2937 C C . PHE A 1 375 ? 4.580 -20.924 -29.046 1.00 32.66 375 PHE A C 1
ATOM 2939 O O . PHE A 1 375 ? 3.665 -20.103 -29.023 1.00 32.66 375 PHE A O 1
ATOM 2946 N N . ARG A 1 376 ? 4.748 -21.777 -30.063 1.00 31.39 376 ARG A N 1
ATOM 2947 C CA . ARG A 1 376 ? 3.673 -22.204 -30.966 1.00 31.39 376 ARG A CA 1
ATOM 2948 C C . ARG A 1 376 ? 3.005 -23.451 -30.375 1.00 31.39 376 ARG A C 1
ATOM 2950 O O . ARG A 1 376 ? 3.686 -24.351 -29.900 1.00 31.39 376 ARG A O 1
ATOM 2957 N N . ARG A 1 377 ? 1.670 -23.446 -30.444 1.00 35.66 377 ARG A N 1
ATOM 2958 C CA . ARG A 1 377 ? 0.697 -24.509 -30.130 1.00 35.66 377 ARG A CA 1
ATOM 2959 C C . ARG A 1 377 ? 1.180 -25.933 -30.429 1.00 35.66 377 ARG A C 1
ATOM 2961 O O . ARG A 1 377 ? 1.618 -26.159 -31.550 1.00 35.66 377 ARG A O 1
ATOM 2968 N N . VAL A 1 378 ? 0.870 -26.869 -29.525 1.00 26.47 378 VAL A N 1
ATOM 2969 C CA . VAL A 1 378 ? 0.205 -28.151 -29.840 1.00 26.47 378 VAL A CA 1
ATOM 2970 C C . VAL A 1 378 ? -0.653 -28.549 -28.627 1.00 26.47 378 VAL A C 1
ATOM 2972 O O . VAL A 1 378 ? -0.118 -28.779 -27.549 1.00 26.47 378 VAL A O 1
ATOM 2975 N N . LEU A 1 379 ? -1.973 -28.602 -28.807 1.00 29.58 379 LEU A N 1
ATOM 2976 C CA . LEU A 1 379 ? -2.868 -29.486 -28.058 1.00 29.58 379 LEU A CA 1
ATOM 2977 C C . LEU A 1 379 ? -3.556 -30.350 -29.118 1.00 29.58 379 LEU A C 1
ATOM 2979 O O . LEU A 1 379 ? -4.302 -29.826 -29.949 1.00 29.58 379 LEU A O 1
ATOM 2983 N N . GLN A 1 380 ? -3.229 -31.636 -29.107 1.00 31.03 380 GLN A N 1
ATOM 2984 C CA . GLN A 1 380 ? -4.126 -32.740 -29.427 1.00 31.03 380 GLN A CA 1
ATOM 2985 C C . GLN A 1 380 ? -4.079 -33.681 -28.234 1.00 31.03 380 GLN A C 1
ATOM 2987 O O . GLN A 1 380 ? -2.957 -33.854 -27.698 1.00 31.03 380 GLN A O 1
#